Protein AF-A0A929F3J4-F1 (afdb_monomer)

Foldseek 3Di:
DPQPPQDDDDPDDQDKPCPPPPQKDQLCVVPVLAAEDQCLCACNDPLSHNLCPVDDTAIARNLLSQLVVQLQVLLCVVANQKHKYWHAFQDALQSLVVVCVSCPPHPCNVVRDDSVVNDLSQQRFKTFIFMAHNVRDTQQLLDDPPPQDPSQFQLCPVVCCVVVSDDPSNVVRLVSSCVSSVVSQWDDDRRGSGMTGNDDPVVSVVPTDGRNDMDRPVVLVVQLVLCPPPDEDPQQWWWDQAPVQQKIFIDRNSDTDHMHRHDAAPDAPDDDDPDDDPGDDDDDDPDWDDDPDDDDDDDPDDDDDDGADNSWTWYWPDDDDDDRTDDTDIHTDDPPDDDDDDDDDDDDDDPVRVVVCVVVVPDDDD

Solvent-accessible surface area (backbone atoms only — not comparable to full-atom values): 22300 Å² total; per-residue (Å²): 136,83,74,72,77,74,72,84,72,66,98,64,81,84,55,56,66,48,90,84,44,84,56,60,36,55,40,52,82,78,34,72,72,50,42,79,49,58,40,48,49,32,51,80,44,96,81,59,45,51,65,44,61,88,57,84,76,58,30,21,24,44,70,38,36,53,28,51,44,43,18,45,55,47,36,35,74,77,38,71,66,35,30,42,34,35,36,44,30,45,44,32,38,54,43,39,44,52,54,42,62,73,28,58,94,45,90,60,34,88,78,46,60,58,55,90,82,50,48,58,27,20,49,14,35,25,38,29,43,52,47,26,41,66,86,62,45,70,64,63,53,72,50,66,86,89,49,91,50,70,87,34,12,53,78,41,47,73,57,31,42,74,70,67,71,31,54,73,63,18,55,50,47,45,46,50,54,49,50,30,38,42,76,33,56,33,46,70,52,57,67,36,71,41,41,31,27,45,53,60,68,73,55,46,67,70,76,49,66,74,38,57,70,84,46,44,43,68,58,50,47,52,56,48,65,73,41,69,86,54,63,56,31,100,84,37,30,28,38,45,43,40,48,86,78,31,33,36,35,38,28,45,67,98,38,81,76,47,72,42,84,47,90,76,66,96,59,76,91,64,93,81,79,92,88,65,101,80,70,87,85,84,90,90,78,96,74,63,80,60,75,98,74,81,82,90,73,88,81,83,78,91,86,90,86,87,82,72,55,68,78,39,42,33,27,39,72,58,78,86,69,91,69,95,50,60,62,86,45,74,44,72,57,58,94,82,80,66,90,85,85,79,90,81,86,86,85,86,83,54,78,71,60,54,57,57,50,63,75,66,70,79,76,80,93,131

Structure (mmCIF, N/CA/C/O backbone):
data_AF-A0A929F3J4-F1
#
_entry.id   AF-A0A929F3J4-F1
#
loop_
_atom_site.group_PDB
_atom_site.id
_atom_site.type_symbol
_atom_site.label_atom_id
_atom_site.label_alt_id
_atom_site.label_comp_id
_atom_site.label_asym_id
_atom_site.label_entity_id
_atom_site.label_seq_id
_atom_site.pdbx_PDB_ins_code
_atom_site.Cartn_x
_atom_site.Cartn_y
_atom_site.Cartn_z
_atom_site.occupancy
_atom_site.B_iso_or_equiv
_atom_site.auth_seq_id
_atom_site.auth_comp_id
_atom_site.auth_asym_id
_atom_site.auth_atom_id
_atom_site.pdbx_PDB_model_num
ATOM 1 N N . ASN A 1 1 ? -24.638 4.493 3.667 1.00 29.11 1 ASN A N 1
ATOM 2 C CA . ASN A 1 1 ? -24.661 3.032 3.448 1.00 29.11 1 ASN A CA 1
ATOM 3 C C . ASN A 1 1 ? -23.823 2.677 2.231 1.00 29.11 1 ASN A C 1
ATOM 5 O O . ASN A 1 1 ? -24.376 2.462 1.164 1.00 29.11 1 ASN A O 1
ATOM 9 N N . CYS A 1 2 ? -22.498 2.651 2.380 1.00 29.56 2 CYS A N 1
ATOM 10 C CA . CYS A 1 2 ? -21.623 1.994 1.412 1.00 29.56 2 CYS A CA 1
ATOM 11 C C . CYS A 1 2 ? -21.415 0.577 1.937 1.00 29.56 2 CYS A C 1
ATOM 13 O O . CYS A 1 2 ? -20.543 0.356 2.771 1.00 29.56 2 CYS A O 1
ATOM 15 N N . ALA A 1 3 ? -22.290 -0.350 1.543 1.00 29.98 3 ALA A N 1
ATOM 16 C CA . ALA A 1 3 ? -21.999 -1.760 1.744 1.00 29.98 3 ALA A CA 1
ATOM 17 C C . ALA A 1 3 ? -20.689 -2.049 1.005 1.00 29.98 3 ALA A C 1
ATOM 19 O O . ALA A 1 3 ? -20.552 -1.678 -0.164 1.00 29.98 3 ALA A O 1
ATOM 20 N N . VAL A 1 4 ? -19.717 -2.643 1.697 1.00 37.59 4 VAL A N 1
ATOM 21 C CA . VAL A 1 4 ? -18.503 -3.146 1.058 1.00 37.59 4 VAL A CA 1
ATOM 22 C C . VAL A 1 4 ? -18.966 -4.235 0.102 1.00 37.59 4 VAL A C 1
ATOM 24 O O . VAL A 1 4 ? -19.355 -5.322 0.523 1.00 37.59 4 VAL A O 1
ATOM 27 N N . VAL A 1 5 ? -19.002 -3.921 -1.191 1.00 32.88 5 VAL A N 1
ATOM 28 C CA . VAL A 1 5 ? -19.130 -4.945 -2.220 1.00 32.88 5 VAL A CA 1
ATOM 29 C C . VAL A 1 5 ? -17.813 -5.697 -2.164 1.00 32.88 5 VAL A C 1
ATOM 31 O O . VAL A 1 5 ? -16.805 -5.197 -2.646 1.00 32.88 5 VAL A O 1
ATOM 34 N N . ILE A 1 6 ? -17.805 -6.849 -1.496 1.00 41.94 6 ILE A N 1
ATOM 35 C CA . ILE A 1 6 ? -16.706 -7.804 -1.597 1.00 41.94 6 ILE A CA 1
ATOM 36 C C . ILE A 1 6 ? -16.777 -8.303 -3.043 1.00 41.94 6 ILE A C 1
ATOM 38 O O . ILE A 1 6 ? -17.755 -8.982 -3.378 1.00 41.94 6 ILE A O 1
ATOM 42 N N . PRO A 1 7 ? -15.851 -7.915 -3.940 1.00 37.50 7 PRO A N 1
ATOM 43 C CA . PRO A 1 7 ? -15.897 -8.413 -5.301 1.00 37.50 7 PRO A CA 1
ATOM 44 C C . PRO A 1 7 ? -15.784 -9.938 -5.250 1.00 37.50 7 PRO A C 1
ATOM 46 O O . PRO A 1 7 ? -14.995 -10.492 -4.481 1.00 37.50 7 PRO A O 1
ATOM 49 N N . ALA A 1 8 ? -16.615 -10.620 -6.037 1.00 34.72 8 ALA A N 1
ATOM 50 C CA . ALA A 1 8 ? -16.452 -12.045 -6.262 1.00 34.72 8 ALA A CA 1
ATOM 51 C C . ALA A 1 8 ? -15.065 -12.243 -6.882 1.00 34.72 8 ALA A C 1
ATOM 53 O O . ALA A 1 8 ? -14.807 -11.782 -7.996 1.00 34.72 8 ALA A O 1
ATOM 54 N N . TRP A 1 9 ? -14.155 -12.850 -6.123 1.00 45.62 9 TRP A N 1
ATOM 55 C CA . TRP A 1 9 ? -12.824 -13.176 -6.607 1.00 45.62 9 TRP A CA 1
ATOM 56 C C . TRP A 1 9 ? -12.969 -14.146 -7.779 1.00 45.62 9 TRP A C 1
ATOM 58 O O . TRP A 1 9 ? -13.747 -15.095 -7.710 1.00 45.62 9 TRP A O 1
ATOM 68 N N . SER A 1 10 ? -12.236 -13.883 -8.861 1.00 41.12 10 SER A N 1
ATOM 69 C CA . SER A 1 10 ? -12.028 -14.843 -9.945 1.00 41.12 10 SER A CA 1
ATOM 70 C C . SER A 1 10 ? -11.658 -16.208 -9.354 1.00 41.12 10 SER A C 1
ATOM 72 O O . SER A 1 10 ? -10.755 -16.284 -8.521 1.00 41.12 10 SER A O 1
ATOM 74 N N . ASP A 1 11 ? -12.310 -17.281 -9.818 1.00 47.25 11 ASP A N 1
ATOM 75 C CA . ASP A 1 11 ? -12.094 -18.664 -9.355 1.00 47.25 11 ASP A CA 1
ATOM 76 C C . ASP A 1 11 ? -10.652 -19.172 -9.559 1.00 47.25 11 ASP A C 1
ATOM 78 O O . ASP A 1 11 ? -10.313 -20.275 -9.129 1.00 47.25 11 ASP A O 1
ATOM 82 N N . GLN A 1 12 ? -9.785 -18.392 -10.214 1.00 52.78 12 GLN A N 1
ATOM 83 C CA . GLN A 1 12 ? -8.351 -18.645 -10.315 1.00 52.78 12 GLN A CA 1
ATOM 84 C C . GLN A 1 12 ? -7.558 -17.381 -9.937 1.00 52.78 12 GLN A C 1
ATOM 86 O O . GLN A 1 12 ? -7.715 -16.351 -10.606 1.00 52.78 12 GLN A O 1
ATOM 91 N N . PRO A 1 13 ? -6.697 -17.431 -8.901 1.00 66.44 13 PRO A N 1
ATOM 92 C CA . PRO A 1 13 ? -5.829 -16.312 -8.559 1.00 66.44 13 PRO A CA 1
ATOM 93 C C . PRO A 1 13 ? -4.784 -16.103 -9.659 1.00 66.44 13 PRO A C 1
ATOM 95 O O . PRO A 1 13 ? -4.129 -17.050 -10.107 1.00 66.44 13 PRO A O 1
ATOM 98 N N . VAL A 1 14 ? -4.612 -14.853 -10.094 1.00 77.88 14 VAL A N 1
ATOM 99 C CA . VAL A 1 14 ? -3.523 -14.480 -11.004 1.00 77.88 14 VAL A CA 1
ATOM 100 C C . VAL A 1 14 ? -2.201 -14.744 -10.286 1.00 77.88 14 VAL A C 1
ATOM 102 O O . VAL A 1 14 ? -1.966 -14.243 -9.191 1.00 77.88 14 VAL A O 1
ATOM 105 N N . GLN A 1 15 ? -1.329 -15.549 -10.888 1.00 83.12 15 GLN A N 1
ATOM 106 C CA . GLN A 1 15 ? 0.009 -15.782 -10.350 1.00 83.12 15 GLN A CA 1
ATOM 107 C C . GLN A 1 15 ? 0.962 -14.699 -10.852 1.00 83.12 15 GLN A C 1
ATOM 109 O O . GLN A 1 15 ? 0.996 -14.415 -12.051 1.00 83.12 15 GLN A O 1
ATOM 114 N N . TYR A 1 16 ? 1.763 -14.128 -9.953 1.00 86.31 16 TYR A N 1
ATOM 115 C CA . TYR A 1 16 ? 2.752 -13.092 -10.265 1.00 86.31 16 TYR A CA 1
ATOM 116 C C . TYR A 1 16 ? 4.172 -13.630 -10.127 1.00 86.31 16 TYR A C 1
ATOM 118 O O . TYR A 1 16 ? 4.421 -14.629 -9.453 1.00 86.31 16 TYR A O 1
ATOM 126 N N . ASN A 1 17 ? 5.121 -12.936 -10.747 1.00 80.94 17 ASN A N 1
ATOM 127 C CA . ASN A 1 17 ? 6.544 -13.257 -10.750 1.00 80.94 17 ASN A CA 1
ATOM 128 C C . ASN A 1 17 ? 7.249 -13.025 -9.400 1.00 80.94 17 ASN A C 1
ATOM 130 O O . ASN A 1 17 ? 8.314 -12.422 -9.356 1.00 80.94 17 ASN A O 1
ATOM 134 N N . ILE A 1 18 ? 6.705 -13.515 -8.292 1.00 81.00 18 ILE A N 1
ATOM 135 C CA . ILE A 1 18 ? 7.261 -13.281 -6.952 1.00 81.00 18 ILE A CA 1
ATOM 136 C C . ILE A 1 18 ? 8.330 -14.298 -6.531 1.00 81.00 18 ILE A C 1
ATOM 138 O O . ILE A 1 18 ? 8.992 -14.075 -5.530 1.00 81.00 18 ILE A O 1
ATOM 142 N N . GLU A 1 19 ? 8.554 -15.383 -7.282 1.00 74.19 19 GLU A N 1
ATOM 143 C CA . GLU A 1 19 ? 9.474 -16.472 -6.886 1.00 74.19 19 GLU A CA 1
ATOM 144 C C . GLU A 1 19 ? 10.918 -16.009 -6.632 1.00 74.19 19 GLU A C 1
ATOM 146 O O . GLU A 1 19 ? 11.639 -16.591 -5.827 1.00 74.19 19 GLU A O 1
ATOM 151 N N . HIS A 1 20 ? 11.344 -14.945 -7.314 1.00 71.31 20 HIS A N 1
ATOM 152 C CA . HIS A 1 20 ? 12.671 -14.350 -7.156 1.00 71.31 20 HIS A CA 1
ATOM 153 C C . HIS A 1 20 ? 12.727 -13.270 -6.062 1.00 71.31 20 HIS A C 1
ATOM 155 O O . HIS A 1 20 ? 13.799 -12.730 -5.779 1.00 71.31 20 HIS A O 1
ATOM 161 N N . LEU A 1 21 ? 11.578 -12.912 -5.488 1.00 79.88 21 LEU A N 1
ATOM 162 C CA . LEU A 1 21 ? 11.449 -11.959 -4.399 1.00 79.88 21 LEU A CA 1
ATOM 163 C C . LEU A 1 21 ? 11.415 -12.749 -3.094 1.00 79.88 21 LEU A C 1
ATOM 165 O O . LEU A 1 21 ? 10.360 -13.203 -2.654 1.00 79.88 21 LEU A O 1
ATOM 169 N N . GLU A 1 22 ? 12.589 -12.906 -2.484 1.00 76.94 22 GLU A N 1
ATOM 170 C CA . GLU A 1 22 ? 12.723 -13.585 -1.195 1.00 76.94 22 GLU A CA 1
ATOM 171 C C . GLU A 1 22 ? 11.716 -13.025 -0.180 1.00 76.94 22 GLU A C 1
ATOM 173 O O . GLU A 1 22 ? 11.527 -11.809 -0.048 1.00 76.94 22 GLU A O 1
ATOM 178 N N . ASP A 1 23 ? 11.044 -13.938 0.514 1.00 89.25 23 ASP A N 1
ATOM 179 C CA . ASP A 1 23 ? 10.101 -13.646 1.585 1.00 89.25 23 ASP A CA 1
ATOM 180 C C . ASP A 1 23 ? 8.904 -12.768 1.197 1.00 89.25 23 ASP A C 1
ATOM 182 O O . ASP A 1 23 ? 8.383 -12.088 2.068 1.00 89.25 23 ASP A O 1
ATOM 186 N N . ILE A 1 24 ? 8.426 -12.752 -0.052 1.00 95.00 24 ILE A N 1
ATOM 187 C CA . ILE A 1 24 ? 7.106 -12.175 -0.381 1.00 95.00 24 ILE A CA 1
ATOM 188 C C . ILE A 1 24 ? 6.027 -13.257 -0.356 1.00 95.00 24 ILE A C 1
ATOM 190 O O . ILE A 1 24 ? 6.191 -14.323 -0.945 1.00 95.00 24 ILE A O 1
ATOM 194 N N . VAL A 1 25 ? 4.906 -12.976 0.309 1.00 94.81 25 VAL A N 1
ATOM 195 C CA . VAL A 1 25 ? 3.763 -13.891 0.421 1.00 94.81 25 VAL A CA 1
ATOM 196 C C . VAL A 1 25 ? 2.443 -13.163 0.191 1.00 94.81 25 VAL A C 1
ATOM 198 O O . VAL A 1 25 ? 2.303 -11.988 0.535 1.00 94.81 25 VAL A O 1
ATOM 201 N N . ASP A 1 26 ? 1.477 -13.870 -0.392 1.00 94.50 26 ASP A N 1
ATOM 202 C CA . ASP A 1 26 ? 0.074 -13.451 -0.423 1.00 94.50 26 ASP A CA 1
ATOM 203 C C . ASP A 1 26 ? -0.493 -13.554 0.997 1.00 94.50 26 ASP A C 1
ATOM 205 O O . ASP A 1 26 ? -0.434 -14.614 1.628 1.00 94.50 26 ASP A O 1
ATOM 209 N N . ILE A 1 27 ? -1.028 -12.449 1.515 1.00 96.00 27 ILE A N 1
ATOM 210 C CA . ILE A 1 27 ? -1.508 -12.396 2.899 1.00 96.00 27 ILE A CA 1
ATOM 211 C C . ILE A 1 27 ? -2.707 -13.320 3.143 1.00 96.00 27 ILE A C 1
ATOM 213 O O . ILE A 1 27 ? -2.865 -13.828 4.254 1.00 96.00 27 ILE A O 1
ATOM 217 N N . THR A 1 28 ? -3.510 -13.598 2.113 1.00 92.31 28 THR A N 1
ATOM 218 C CA . THR A 1 28 ? -4.698 -14.458 2.217 1.00 92.31 28 THR A CA 1
ATOM 219 C C . THR A 1 28 ? -4.328 -15.933 2.383 1.00 92.31 28 THR A C 1
ATOM 221 O O . THR A 1 28 ? -5.078 -16.691 2.995 1.00 92.31 28 THR A O 1
ATOM 224 N N . GLN A 1 29 ? -3.131 -16.328 1.930 1.00 92.00 29 GLN A N 1
ATOM 225 C CA . GLN A 1 29 ? -2.573 -17.667 2.152 1.00 92.00 29 GLN A CA 1
ATOM 226 C C . GLN A 1 29 ? -2.086 -17.863 3.594 1.00 92.00 29 GLN A C 1
ATOM 228 O O . GLN A 1 29 ? -1.979 -18.994 4.063 1.00 92.00 29 GLN A O 1
ATOM 233 N N . ILE A 1 30 ? -1.786 -16.771 4.306 1.00 94.69 30 ILE A N 1
ATOM 234 C CA . ILE A 1 30 ? -1.391 -16.808 5.720 1.00 94.69 30 ILE A CA 1
ATOM 235 C C . ILE A 1 30 ? -2.626 -16.766 6.621 1.00 94.69 30 ILE A C 1
ATOM 237 O O . ILE A 1 30 ? -2.703 -17.512 7.597 1.00 94.69 30 ILE A O 1
ATOM 241 N N . ASN A 1 31 ? -3.585 -15.890 6.316 1.00 94.31 31 ASN A N 1
ATOM 242 C CA . ASN A 1 31 ? -4.844 -15.800 7.043 1.00 94.31 31 ASN A CA 1
ATOM 243 C C . ASN A 1 31 ? -5.964 -15.306 6.116 1.00 94.31 31 ASN A C 1
ATOM 245 O O . ASN A 1 31 ? -6.034 -14.127 5.773 1.00 94.31 31 ASN A O 1
ATOM 249 N N . ASN A 1 32 ? -6.871 -16.214 5.761 1.00 94.25 32 ASN A N 1
ATOM 250 C CA . ASN A 1 32 ? -7.995 -15.950 4.862 1.00 94.25 32 ASN A CA 1
ATOM 251 C C . ASN A 1 32 ? -9.179 -15.218 5.524 1.00 94.25 32 ASN A C 1
ATOM 253 O O . ASN A 1 32 ? -10.172 -14.947 4.853 1.00 94.25 32 ASN A O 1
ATOM 257 N N . LEU A 1 33 ? -9.097 -14.895 6.821 1.00 94.88 33 LEU A N 1
ATOM 258 C CA . LEU A 1 33 ? -10.062 -14.021 7.495 1.00 94.88 33 LEU A CA 1
ATOM 259 C C . LEU A 1 33 ? -9.768 -12.541 7.232 1.00 94.88 33 LEU A C 1
ATOM 261 O O . LEU A 1 33 ? -10.657 -11.706 7.385 1.00 94.88 33 LEU A O 1
ATOM 265 N N . ILE A 1 34 ? -8.535 -12.203 6.851 1.00 97.31 34 ILE A N 1
ATOM 266 C CA . ILE A 1 34 ? -8.165 -10.830 6.514 1.00 97.31 34 ILE A CA 1
ATOM 267 C C . ILE A 1 34 ? -8.777 -10.488 5.158 1.00 97.31 34 ILE A C 1
ATOM 269 O O . ILE A 1 34 ? -8.523 -11.156 4.156 1.00 97.31 34 ILE A O 1
ATOM 273 N N . LEU A 1 35 ? -9.576 -9.428 5.131 1.00 97.31 35 LEU A N 1
ATOM 274 C CA . LEU A 1 35 ? -10.211 -8.936 3.919 1.00 97.31 35 LEU A CA 1
ATOM 275 C C . LEU A 1 35 ? -9.221 -8.086 3.119 1.00 97.31 35 LEU A C 1
ATOM 277 O O . LEU A 1 35 ? -8.387 -7.374 3.680 1.00 97.31 35 LEU A O 1
ATOM 281 N N . VAL A 1 36 ? -9.346 -8.124 1.795 1.00 95.25 36 VAL A N 1
ATOM 282 C CA . VAL A 1 36 ? -8.511 -7.347 0.875 1.00 95.25 36 VAL A CA 1
ATOM 283 C C . VAL A 1 36 ? -9.407 -6.541 -0.050 1.00 95.25 36 VAL A C 1
ATOM 285 O O . VAL A 1 36 ? -10.308 -7.086 -0.683 1.00 95.25 36 VAL A O 1
ATOM 288 N N . ASN A 1 37 ? -9.141 -5.243 -0.124 1.00 93.75 37 ASN A N 1
ATOM 289 C CA . ASN A 1 37 ? -9.763 -4.315 -1.054 1.00 93.75 37 ASN A CA 1
ATOM 290 C C . ASN A 1 37 ? -8.692 -3.340 -1.552 1.00 93.75 37 ASN A C 1
ATOM 292 O O . ASN A 1 37 ? -8.592 -2.229 -1.038 1.00 93.75 37 ASN A O 1
ATOM 296 N N . LEU A 1 38 ? -7.867 -3.775 -2.509 1.00 94.31 38 LEU A N 1
ATOM 297 C CA . LEU A 1 38 ? -6.763 -2.971 -3.038 1.00 94.31 38 LEU A CA 1
ATOM 298 C C . LE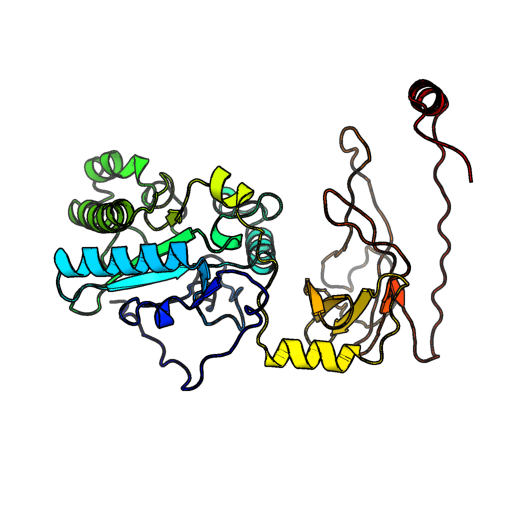U A 1 38 ? -7.295 -1.673 -3.665 1.00 94.31 38 LEU A C 1
ATOM 300 O O . LEU A 1 38 ? -7.758 -1.675 -4.806 1.00 94.31 38 LEU A O 1
ATOM 304 N N . ALA A 1 39 ? -7.229 -0.557 -2.936 1.00 93.31 39 ALA A N 1
ATOM 305 C CA . ALA A 1 39 ? -7.921 0.685 -3.300 1.00 93.31 39 ALA A CA 1
ATOM 306 C C . ALA A 1 39 ? -7.466 1.236 -4.662 1.00 93.31 39 ALA A C 1
ATOM 308 O O . ALA A 1 39 ? -8.253 1.789 -5.434 1.00 93.31 39 ALA A O 1
ATOM 309 N N . TYR A 1 40 ? -6.195 1.006 -4.982 1.00 92.81 40 TYR A N 1
ATOM 310 C CA . TYR A 1 40 ? -5.528 1.476 -6.191 1.00 92.81 40 TYR A CA 1
ATOM 311 C C . TYR A 1 40 ? -5.717 0.571 -7.420 1.00 92.81 40 TYR A C 1
ATOM 313 O O . TYR A 1 40 ? -5.150 0.876 -8.467 1.00 92.81 40 TYR A O 1
ATOM 321 N N . SER A 1 41 ? -6.519 -0.498 -7.295 1.00 90.44 41 SER A N 1
ATOM 322 C CA . SER A 1 41 ? -6.961 -1.390 -8.391 1.00 90.44 41 SER A CA 1
ATOM 323 C C . SER A 1 41 ? -8.305 -0.990 -9.018 1.00 90.44 41 SER A C 1
ATOM 325 O O . SER A 1 41 ? -8.914 -1.734 -9.783 1.00 90.44 41 SER A O 1
ATOM 327 N N . THR A 1 42 ? -8.824 0.184 -8.653 1.00 87.56 42 THR A N 1
ATOM 328 C CA . THR A 1 42 ? -10.084 0.731 -9.171 1.00 87.56 42 THR A CA 1
ATOM 329 C C . THR A 1 42 ? -9.925 2.223 -9.419 1.00 87.56 42 THR A C 1
ATOM 331 O O . THR A 1 42 ? -9.013 2.832 -8.880 1.00 87.56 42 THR A O 1
ATOM 334 N N . THR A 1 43 ? -10.845 2.859 -10.142 1.00 88.75 43 THR A N 1
ATOM 335 C CA . THR A 1 43 ? -10.859 4.327 -10.291 1.00 88.75 43 THR A CA 1
ATOM 336 C C . THR A 1 43 ? -11.447 5.059 -9.077 1.00 88.75 43 THR A C 1
ATOM 338 O O . THR A 1 43 ? -11.506 6.287 -9.063 1.00 88.75 43 THR A O 1
ATOM 341 N N . ASN A 1 44 ? -11.926 4.334 -8.059 1.00 87.94 44 ASN A N 1
ATOM 342 C CA . ASN A 1 44 ? -12.506 4.909 -6.845 1.00 87.94 44 ASN A CA 1
ATOM 343 C C . ASN A 1 44 ? -11.433 5.114 -5.764 1.00 87.94 44 ASN A C 1
ATOM 345 O O . ASN A 1 44 ? -11.490 4.529 -4.684 1.00 87.94 44 ASN A O 1
ATOM 349 N N . ASN A 1 45 ? -10.447 5.946 -6.083 1.00 91.06 45 ASN A N 1
ATOM 350 C CA . ASN A 1 45 ? -9.388 6.385 -5.181 1.00 91.06 45 ASN A CA 1
ATOM 351 C C . ASN A 1 45 ? -9.063 7.865 -5.461 1.00 91.06 45 ASN A C 1
ATOM 353 O O . ASN A 1 45 ? -9.623 8.463 -6.384 1.00 91.06 45 ASN A O 1
ATOM 357 N N . PHE A 1 46 ? -8.170 8.470 -4.678 1.00 91.31 46 PHE A N 1
ATOM 358 C CA . PHE A 1 46 ? -7.858 9.900 -4.795 1.00 91.31 46 PHE A CA 1
ATOM 359 C C . PHE A 1 46 ? -7.179 10.307 -6.117 1.00 91.31 46 PHE A C 1
ATOM 361 O O . PHE A 1 46 ? -7.178 11.487 -6.458 1.00 91.31 46 PHE A O 1
ATOM 368 N N . LEU A 1 47 ? -6.592 9.354 -6.847 1.00 87.69 47 LEU A N 1
ATOM 369 C CA . LEU A 1 47 ? -5.965 9.558 -8.156 1.00 87.69 47 LEU A CA 1
ATOM 370 C C . LEU A 1 47 ? -6.999 9.530 -9.288 1.00 87.69 47 LEU A C 1
ATOM 372 O O . LEU A 1 47 ? -6.694 9.957 -10.396 1.00 87.69 47 LEU A O 1
ATOM 376 N N . HIS A 1 48 ? -8.205 9.010 -9.023 1.00 88.88 48 HIS A N 1
ATOM 377 C CA . HIS A 1 48 ? -9.243 8.736 -10.022 1.00 88.88 48 HIS A CA 1
ATOM 378 C C . HIS A 1 48 ? -8.791 7.809 -11.167 1.00 88.88 48 HIS A C 1
ATOM 380 O O . HIS A 1 48 ? -9.394 7.793 -12.240 1.00 88.88 48 HIS A O 1
ATOM 386 N N . GLU A 1 49 ? -7.757 7.001 -10.924 1.00 87.12 49 GLU A N 1
ATOM 387 C CA . GLU A 1 49 ? -7.120 6.122 -11.905 1.00 87.12 49 GLU A CA 1
ATOM 388 C C . GLU A 1 49 ? -6.796 4.759 -11.276 1.00 87.12 49 GLU A C 1
ATOM 390 O O . GLU A 1 49 ? -6.406 4.683 -10.109 1.00 87.12 49 GLU A O 1
ATOM 395 N N . ASP A 1 50 ? -6.956 3.681 -12.049 1.00 89.38 50 ASP A N 1
ATOM 396 C CA . ASP A 1 50 ? -6.475 2.345 -11.685 1.00 89.38 50 ASP A CA 1
ATOM 397 C C . ASP A 1 50 ? -4.979 2.237 -12.016 1.00 89.38 50 ASP A C 1
ATOM 399 O O . ASP A 1 50 ? -4.579 2.008 -13.160 1.00 89.38 50 ASP A O 1
ATOM 403 N N . VAL A 1 51 ? -4.139 2.442 -11.002 1.00 84.94 51 VAL A N 1
ATOM 404 C CA . VAL A 1 51 ? -2.676 2.448 -11.159 1.00 84.94 51 VAL A CA 1
ATOM 405 C C . VAL A 1 51 ? -2.045 1.070 -10.941 1.00 84.94 51 VAL A C 1
ATOM 407 O O . VAL A 1 51 ? -0.897 0.857 -11.355 1.00 84.94 51 VAL A O 1
ATOM 410 N N . TYR A 1 52 ? -2.785 0.136 -10.334 1.00 88.62 52 TYR A N 1
ATOM 411 C CA . TYR A 1 52 ? -2.377 -1.259 -10.134 1.00 88.62 52 TYR A CA 1
ATOM 412 C C . TYR A 1 52 ? -2.611 -2.114 -11.382 1.00 88.62 52 TYR A C 1
ATOM 414 O O . TYR A 1 52 ? -1.818 -3.021 -11.653 1.00 88.62 52 TYR A O 1
ATOM 422 N N . GLY A 1 53 ? -3.655 -1.818 -12.158 1.00 85.88 53 GLY A N 1
ATOM 423 C CA . GLY A 1 53 ? -4.032 -2.561 -13.353 1.00 85.88 53 GLY A CA 1
ATOM 424 C C . GLY A 1 53 ? -4.274 -4.035 -13.038 1.00 85.88 53 GLY A C 1
ATOM 425 O O . GLY A 1 53 ? -5.206 -4.401 -12.331 1.00 85.88 53 GLY A O 1
ATOM 426 N N . ASP A 1 54 ? -3.398 -4.907 -13.539 1.00 82.31 54 ASP A N 1
ATOM 427 C CA . ASP A 1 54 ? -3.552 -6.350 -13.349 1.00 82.31 54 ASP A CA 1
ATOM 428 C C . ASP A 1 54 ? -3.207 -6.832 -11.937 1.00 82.31 54 ASP A C 1
ATOM 430 O O . ASP A 1 54 ? -3.377 -8.020 -11.689 1.00 82.31 54 ASP A O 1
ATOM 434 N N . LEU A 1 55 ? -2.679 -6.000 -11.028 1.00 86.81 55 LEU A N 1
ATOM 435 C CA . LEU A 1 55 ? -2.332 -6.410 -9.661 1.00 86.81 55 LEU A CA 1
ATOM 436 C C . LEU A 1 55 ? -3.587 -6.530 -8.776 1.00 86.81 55 LEU A C 1
ATOM 438 O O . LEU A 1 55 ? -4.157 -5.532 -8.346 1.00 86.81 55 LEU A O 1
ATOM 442 N N . GLN A 1 56 ? -3.977 -7.768 -8.469 1.00 84.88 56 GLN A N 1
ATOM 443 C CA . GLN A 1 56 ? -5.191 -8.114 -7.717 1.00 84.88 56 GLN A CA 1
ATOM 444 C C . GLN A 1 56 ? -4.890 -8.771 -6.364 1.00 84.88 56 GLN A C 1
ATOM 446 O O . GLN A 1 56 ? -5.782 -8.926 -5.534 1.00 84.88 56 GLN A O 1
ATOM 451 N N . THR A 1 57 ? -3.637 -9.156 -6.119 1.00 91.19 57 THR A N 1
ATOM 452 C CA . THR A 1 57 ? -3.229 -9.862 -4.901 1.00 91.19 57 THR A CA 1
ATOM 453 C C . THR A 1 57 ? -2.480 -8.932 -3.956 1.00 91.19 57 THR A C 1
ATOM 455 O O . THR A 1 57 ? -1.541 -8.243 -4.356 1.00 91.19 57 THR A O 1
ATOM 458 N N . CYS A 1 58 ? -2.872 -8.937 -2.680 1.00 95.12 58 CYS A N 1
ATOM 459 C CA . CYS A 1 58 ? -2.165 -8.196 -1.644 1.00 95.12 58 CYS A CA 1
ATOM 460 C C . CYS A 1 58 ? -0.963 -8.999 -1.144 1.00 95.12 58 CYS A C 1
ATOM 462 O O . CYS A 1 58 ? -1.101 -10.018 -0.465 1.00 95.12 58 CYS A O 1
ATOM 464 N N . TYR A 1 59 ? 0.227 -8.498 -1.450 1.00 97.00 59 TYR A N 1
ATOM 465 C CA . TYR A 1 59 ? 1.488 -9.096 -1.037 1.00 97.00 59 TYR A CA 1
ATOM 466 C C . TYR A 1 59 ? 2.106 -8.342 0.137 1.00 97.00 59 TYR A C 1
ATOM 468 O O . TYR A 1 59 ? 1.977 -7.126 0.238 1.00 97.00 59 TYR A O 1
ATOM 476 N N . LEU A 1 60 ? 2.825 -9.052 1.003 1.00 98.00 60 LEU A N 1
ATOM 477 C CA . LEU A 1 60 ? 3.692 -8.475 2.033 1.00 98.00 60 LEU A CA 1
ATOM 478 C C . LEU A 1 60 ? 4.963 -9.312 2.171 1.00 98.00 60 LEU A C 1
ATOM 480 O O . LEU A 1 60 ? 5.019 -10.462 1.735 1.00 98.00 60 LEU A O 1
ATOM 484 N N . ARG A 1 61 ? 5.978 -8.758 2.842 1.00 97.06 61 ARG A N 1
ATOM 485 C CA . ARG A 1 61 ? 7.073 -9.567 3.382 1.00 97.06 61 ARG A CA 1
ATOM 486 C C . ARG A 1 61 ? 6.505 -10.587 4.364 1.00 97.06 61 ARG A C 1
ATOM 488 O O . ARG A 1 61 ? 5.612 -10.254 5.139 1.00 97.06 61 ARG A O 1
ATOM 495 N N . LYS A 1 62 ? 7.049 -11.800 4.393 1.00 96.88 62 LYS A N 1
ATOM 496 C CA . LYS A 1 62 ? 6.551 -12.917 5.200 1.00 96.88 62 LYS A CA 1
ATOM 497 C C . LYS A 1 62 ? 6.421 -12.545 6.672 1.00 96.88 62 LYS A C 1
ATOM 499 O O . LYS A 1 62 ? 5.357 -12.721 7.250 1.00 96.88 62 LYS A O 1
ATOM 504 N N . GLU A 1 63 ? 7.449 -11.932 7.254 1.00 97.44 63 GLU A N 1
ATOM 505 C CA . GLU A 1 63 ? 7.390 -11.470 8.646 1.00 97.44 63 GLU A CA 1
ATOM 506 C C . GLU A 1 63 ? 6.320 -10.383 8.873 1.00 97.44 63 GLU A C 1
ATOM 508 O O . GLU A 1 63 ? 5.693 -10.342 9.933 1.00 97.44 63 GLU A O 1
ATOM 513 N N . ALA A 1 64 ? 6.081 -9.506 7.890 1.00 98.31 64 ALA A N 1
ATOM 514 C CA . ALA A 1 64 ? 5.014 -8.507 7.957 1.00 98.31 64 ALA A CA 1
ATOM 515 C C . ALA A 1 64 ? 3.624 -9.163 7.845 1.00 98.31 64 ALA A C 1
ATOM 517 O O . ALA A 1 64 ? 2.719 -8.810 8.598 1.00 98.31 64 ALA A O 1
ATOM 518 N N . ALA A 1 65 ? 3.465 -10.172 6.985 1.00 98.44 65 ALA A N 1
ATOM 519 C CA . ALA A 1 65 ? 2.242 -10.965 6.884 1.00 98.44 65 ALA A CA 1
ATOM 520 C C . ALA A 1 65 ? 1.966 -11.766 8.171 1.00 98.44 65 ALA A C 1
ATOM 522 O O . ALA A 1 65 ? 0.832 -11.826 8.641 1.00 98.44 65 ALA A O 1
ATOM 523 N N . GLU A 1 66 ? 3.000 -12.324 8.803 1.00 98.50 66 GLU A N 1
ATOM 524 C CA . GLU A 1 66 ? 2.889 -12.996 10.102 1.00 98.50 66 GLU A CA 1
ATOM 525 C C . GLU A 1 66 ? 2.508 -12.020 11.224 1.00 98.50 66 GLU A C 1
ATOM 527 O O . GLU A 1 66 ? 1.696 -12.364 12.086 1.00 98.50 66 GLU A O 1
ATOM 532 N N . LYS A 1 67 ? 3.044 -10.788 11.212 1.00 98.75 67 LYS A N 1
ATOM 533 C CA . LYS A 1 67 ? 2.568 -9.703 12.087 1.00 98.75 67 LYS A CA 1
ATOM 534 C C . LYS A 1 67 ? 1.087 -9.418 11.836 1.00 98.75 67 LYS A C 1
ATOM 536 O O . LYS A 1 67 ? 0.322 -9.336 12.791 1.00 98.75 67 LYS A O 1
ATOM 541 N N . LEU A 1 68 ? 0.657 -9.325 10.578 1.00 98.81 68 LEU A N 1
ATOM 542 C CA . LEU A 1 68 ? -0.738 -9.035 10.236 1.00 98.81 68 LEU A CA 1
ATOM 543 C C . LEU A 1 68 ? -1.690 -10.162 10.674 1.00 98.81 68 LEU A C 1
ATOM 545 O O . LEU A 1 68 ? -2.757 -9.900 11.224 1.00 98.81 68 LEU A O 1
ATOM 549 N N . ASN A 1 69 ? -1.269 -11.421 10.546 1.00 98.69 69 ASN A N 1
ATOM 550 C CA . ASN A 1 69 ? -1.990 -12.569 11.093 1.00 98.69 69 ASN A CA 1
ATOM 551 C C . ASN A 1 69 ? -2.151 -12.485 12.623 1.00 98.69 69 ASN A C 1
ATOM 553 O O . ASN A 1 69 ? -3.232 -12.740 13.165 1.00 98.69 69 ASN A O 1
ATOM 557 N N . ARG A 1 70 ? -1.092 -12.081 13.341 1.00 98.88 70 ARG A N 1
ATOM 558 C CA . ARG A 1 70 ? -1.184 -11.828 14.787 1.00 98.88 70 ARG A CA 1
ATOM 559 C C . ARG A 1 70 ? -2.155 -10.694 15.099 1.00 98.88 70 ARG A C 1
ATOM 561 O O . ARG A 1 70 ? -2.932 -10.841 16.037 1.00 98.88 70 ARG A O 1
ATOM 568 N N . ALA A 1 71 ? -2.156 -9.619 14.311 1.00 98.88 71 ALA A N 1
ATOM 569 C CA . ALA A 1 71 ? -3.108 -8.519 14.457 1.00 98.88 71 ALA A CA 1
ATOM 570 C C . ALA A 1 71 ? -4.557 -9.010 14.306 1.00 98.88 71 ALA A C 1
ATOM 572 O O . ALA A 1 71 ? -5.375 -8.749 15.185 1.00 98.88 71 ALA A O 1
ATOM 57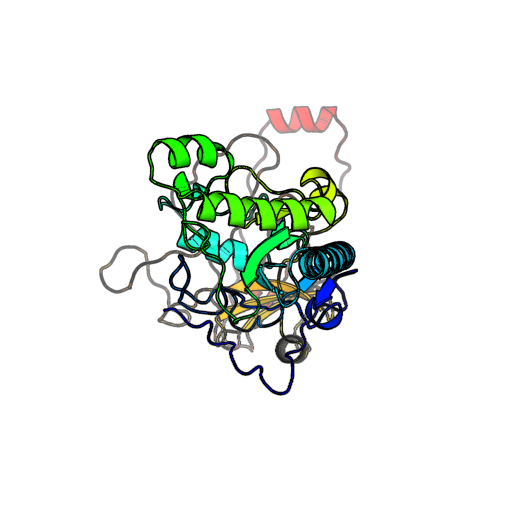3 N N . GLN A 1 72 ? -4.861 -9.815 13.281 1.00 98.75 72 GLN A N 1
ATOM 574 C CA . GLN A 1 72 ? -6.188 -10.426 13.127 1.00 98.75 72 GLN A CA 1
ATOM 575 C C . GLN A 1 72 ? -6.551 -11.304 14.338 1.00 98.75 72 GLN A C 1
ATOM 577 O O . GLN A 1 72 ? -7.633 -11.166 14.899 1.00 98.75 72 GLN A O 1
ATOM 582 N N . THR A 1 73 ? -5.616 -12.124 14.827 1.00 98.50 73 THR A N 1
ATOM 583 C CA . THR A 1 73 ? -5.828 -12.958 16.027 1.00 98.50 73 THR A CA 1
ATOM 584 C C . THR A 1 73 ? -6.097 -12.119 17.287 1.00 98.50 73 THR A C 1
ATOM 586 O O . THR A 1 73 ? -6.902 -12.497 18.139 1.00 98.50 73 THR A O 1
ATOM 589 N N . ILE A 1 74 ? -5.402 -10.989 17.452 1.00 98.81 74 ILE A N 1
ATOM 590 C CA . ILE A 1 74 ? -5.606 -10.060 18.572 1.00 98.81 74 ILE A CA 1
ATOM 591 C C . ILE A 1 74 ? -6.973 -9.376 18.455 1.00 98.81 74 ILE A C 1
ATOM 593 O O . ILE A 1 74 ? -7.678 -9.259 19.460 1.00 98.81 74 ILE A O 1
ATOM 597 N N . LEU A 1 75 ? -7.360 -8.956 17.248 1.00 98.69 75 LEU A N 1
ATOM 598 C CA . LEU A 1 75 ? -8.669 -8.367 16.979 1.00 98.69 75 LEU A CA 1
ATOM 599 C C . LEU A 1 75 ? -9.791 -9.339 17.343 1.00 98.69 75 LEU A C 1
ATOM 601 O O . LEU A 1 75 ? -10.661 -8.962 18.123 1.00 98.69 75 LEU A O 1
ATOM 605 N N . ASP A 1 76 ? -9.705 -10.590 16.885 1.00 96.88 76 ASP A N 1
ATOM 606 C CA . ASP A 1 76 ? -10.685 -11.640 17.186 1.00 96.88 76 ASP A CA 1
ATOM 607 C C . ASP A 1 76 ? -10.871 -11.852 18.696 1.00 96.88 76 ASP A C 1
ATOM 609 O O . ASP A 1 76 ? -11.992 -12.002 19.176 1.00 96.88 76 ASP A O 1
ATOM 613 N N . LYS A 1 77 ? -9.788 -11.785 19.483 1.00 97.94 77 LYS A N 1
ATOM 614 C CA . LYS A 1 77 ? -9.863 -11.882 20.954 1.00 97.94 77 LYS A CA 1
ATOM 615 C C . LYS A 1 77 ? -10.527 -10.671 21.611 1.00 97.94 77 LYS A C 1
ATOM 617 O O . LYS A 1 77 ? -11.119 -10.808 22.678 1.00 97.94 77 LYS A O 1
ATOM 622 N N . LYS A 1 78 ? -10.379 -9.473 21.034 1.00 97.88 78 LYS A N 1
ATOM 623 C CA . LYS A 1 78 ? -10.945 -8.223 21.578 1.00 97.88 78 LYS A CA 1
ATOM 624 C C . LYS A 1 78 ? -12.388 -7.986 21.127 1.00 97.88 78 LYS A C 1
ATOM 626 O O . LYS A 1 78 ? -13.131 -7.291 21.831 1.00 97.88 78 LYS A O 1
ATOM 631 N N . ARG A 1 79 ? -12.743 -8.470 19.936 1.00 97.31 79 ARG A N 1
ATOM 632 C CA . ARG A 1 79 ? -14.027 -8.308 19.249 1.00 97.31 79 ARG A CA 1
ATOM 633 C C . ARG A 1 79 ? -14.243 -9.509 18.325 1.00 97.31 79 ARG A C 1
ATOM 635 O O . ARG A 1 79 ? -13.749 -9.529 17.201 1.00 97.31 79 ARG A O 1
ATOM 642 N N . GLU A 1 80 ? -14.975 -10.504 18.810 1.00 96.25 80 GLU A N 1
ATOM 643 C CA . GLU A 1 80 ? -15.319 -11.680 18.009 1.00 96.25 80 GLU A CA 1
ATOM 644 C C . GLU A 1 80 ? -16.072 -11.264 16.734 1.00 96.25 80 GLU A C 1
ATOM 646 O O . GLU A 1 80 ? -16.908 -10.363 16.766 1.00 96.25 80 GLU A O 1
ATOM 651 N N . GLY A 1 81 ? -15.736 -11.886 15.602 1.00 95.12 81 GLY A N 1
ATOM 652 C CA . GLY A 1 81 ? -16.358 -11.610 14.302 1.00 95.12 81 GLY A CA 1
ATOM 653 C C . GLY A 1 81 ? -15.788 -10.406 13.543 1.00 95.12 81 GLY A C 1
ATOM 654 O O . GLY A 1 81 ? -16.039 -10.286 12.347 1.00 95.12 81 GLY A O 1
ATOM 655 N N . PHE A 1 82 ? -14.966 -9.560 14.173 1.00 98.38 82 PHE A N 1
ATOM 656 C CA . PHE A 1 82 ? -14.360 -8.403 13.508 1.00 98.38 82 PHE A CA 1
ATOM 657 C C . PHE A 1 82 ? -13.191 -8.834 12.613 1.00 98.38 82 PHE A C 1
ATOM 659 O O . PHE A 1 82 ? -12.442 -9.763 12.932 1.00 98.38 82 PHE A O 1
ATOM 666 N N . ARG A 1 83 ? -13.001 -8.152 11.484 1.00 98.44 83 ARG A N 1
ATOM 667 C CA . ARG A 1 83 ? -11.974 -8.477 10.483 1.00 98.44 83 ARG A CA 1
ATOM 668 C C . ARG A 1 83 ? -11.145 -7.255 10.123 1.00 98.44 83 ARG A C 1
ATOM 670 O O . ARG A 1 83 ? -11.673 -6.151 10.029 1.00 98.44 83 ARG A O 1
ATOM 677 N N . LEU A 1 84 ? -9.849 -7.444 9.903 1.00 98.75 84 LEU A N 1
ATOM 678 C CA . LEU A 1 84 ? -9.015 -6.442 9.246 1.00 98.75 84 LEU A CA 1
ATOM 679 C C . LEU A 1 84 ? -9.378 -6.385 7.758 1.00 98.75 84 LEU A C 1
ATOM 681 O O . LEU A 1 84 ? -9.656 -7.418 7.150 1.00 98.75 84 LEU A O 1
ATOM 685 N N . ILE A 1 85 ? -9.352 -5.186 7.178 1.00 98.56 85 ILE A N 1
ATOM 686 C CA . ILE A 1 85 ? -9.492 -4.971 5.735 1.00 98.56 85 ILE A CA 1
ATOM 687 C C . ILE A 1 85 ? -8.325 -4.139 5.217 1.00 98.56 85 ILE A C 1
ATOM 689 O O . ILE A 1 85 ? -8.146 -2.999 5.639 1.00 98.56 85 ILE A O 1
ATOM 693 N N . VAL A 1 86 ? -7.530 -4.721 4.323 1.00 98.62 86 VAL A N 1
ATOM 694 C CA . VAL A 1 86 ? -6.321 -4.109 3.763 1.00 98.62 86 VAL A CA 1
ATOM 695 C C . VAL A 1 86 ? -6.643 -3.367 2.470 1.00 98.62 86 VAL A C 1
ATOM 697 O O . VAL A 1 86 ? -7.247 -3.944 1.563 1.00 98.62 86 VAL A O 1
ATOM 700 N N . TYR A 1 87 ? -6.210 -2.110 2.393 1.00 97.75 87 TYR A N 1
ATOM 701 C CA . TYR A 1 87 ? -6.332 -1.234 1.227 1.00 97.75 87 TYR A CA 1
ATOM 702 C C . TYR A 1 87 ? -5.057 -1.162 0.388 1.00 97.75 87 TYR A C 1
ATOM 704 O O . TYR A 1 87 ? -5.142 -1.039 -0.833 1.00 97.75 87 TYR A O 1
ATOM 712 N N . ASP A 1 88 ? -3.893 -1.274 1.028 1.00 98.00 88 ASP A N 1
ATOM 713 C CA . ASP A 1 88 ? -2.591 -1.348 0.367 1.00 98.00 88 ASP A CA 1
ATOM 714 C C . ASP A 1 88 ? -1.612 -2.196 1.199 1.00 98.00 88 ASP A C 1
ATOM 716 O O . ASP A 1 88 ? -1.625 -2.162 2.429 1.00 98.00 88 ASP A O 1
ATOM 720 N N . GLY A 1 89 ? -0.757 -2.957 0.520 1.00 97.62 89 GLY A N 1
ATOM 721 C CA . GLY A 1 89 ? 0.369 -3.693 1.084 1.00 97.62 89 GLY A CA 1
ATOM 722 C C . GLY A 1 89 ? 1.642 -3.406 0.286 1.00 97.62 89 GLY A C 1
ATOM 723 O O . GLY A 1 89 ? 2.169 -2.295 0.287 1.00 97.62 89 GLY A O 1
ATOM 724 N N . LEU A 1 90 ? 2.176 -4.415 -0.400 1.00 97.31 90 LEU A N 1
ATOM 725 C CA . LEU A 1 90 ? 3.279 -4.232 -1.339 1.00 97.31 90 LEU A CA 1
ATOM 726 C C . LEU A 1 90 ? 2.811 -3.435 -2.564 1.00 97.31 90 LEU A C 1
ATOM 728 O O . LEU A 1 90 ? 2.167 -3.982 -3.457 1.00 97.31 90 LEU A O 1
ATOM 732 N N . ARG A 1 91 ? 3.238 -2.173 -2.638 1.00 96.06 91 ARG A N 1
ATOM 733 C CA . ARG A 1 91 ? 3.082 -1.300 -3.806 1.00 96.06 91 ARG A CA 1
ATOM 734 C C . ARG A 1 91 ? 4.382 -1.288 -4.604 1.00 96.06 91 ARG A C 1
ATOM 736 O O . ARG A 1 91 ? 5.344 -0.693 -4.121 1.00 96.06 91 ARG A O 1
ATOM 743 N N . PRO A 1 92 ? 4.477 -1.902 -5.792 1.00 91.38 92 PRO A N 1
ATOM 744 C CA . PRO A 1 92 ? 5.719 -1.870 -6.556 1.00 91.38 92 PRO A CA 1
ATOM 745 C C . PRO A 1 92 ? 6.121 -0.438 -6.953 1.00 91.38 92 PRO A C 1
ATOM 747 O O . PRO A 1 92 ? 5.289 0.472 -7.012 1.00 91.38 92 PRO A O 1
ATOM 750 N N . ARG A 1 93 ? 7.418 -0.203 -7.168 1.00 85.50 93 ARG A N 1
ATOM 751 C CA . ARG A 1 93 ? 7.950 1.151 -7.392 1.00 85.50 93 ARG A CA 1
ATOM 752 C C . ARG A 1 93 ? 7.431 1.789 -8.678 1.00 85.50 93 ARG A C 1
ATOM 754 O O . ARG A 1 93 ? 7.228 2.999 -8.699 1.00 85.50 93 ARG A O 1
ATOM 761 N N . ASP A 1 94 ? 7.177 1.010 -9.728 1.00 79.12 94 ASP A N 1
ATOM 762 C CA . ASP A 1 94 ? 6.562 1.514 -10.961 1.00 79.12 94 ASP A CA 1
ATOM 763 C C . ASP A 1 94 ? 5.192 2.159 -10.690 1.00 79.12 94 ASP A C 1
ATOM 765 O O . ASP A 1 94 ? 4.912 3.247 -11.193 1.00 79.12 94 ASP A O 1
ATOM 769 N N . VAL A 1 95 ? 4.385 1.567 -9.807 1.00 85.62 95 VAL A N 1
ATOM 770 C CA . VAL A 1 95 ? 3.137 2.168 -9.326 1.00 85.62 95 VAL A CA 1
ATOM 771 C C . VAL A 1 95 ? 3.404 3.454 -8.540 1.00 85.62 95 VAL A C 1
ATOM 773 O O . VAL A 1 95 ? 2.713 4.446 -8.757 1.00 85.62 95 VAL A O 1
ATOM 776 N N . GLN A 1 96 ? 4.424 3.487 -7.674 1.00 84.00 96 GLN A N 1
ATOM 777 C CA . GLN A 1 96 ? 4.798 4.709 -6.945 1.00 84.00 96 GLN A CA 1
ATOM 778 C C . GLN A 1 96 ? 5.148 5.862 -7.900 1.00 84.00 96 GLN A C 1
ATOM 780 O O . GLN A 1 96 ? 4.715 6.991 -7.674 1.00 84.00 96 GLN A O 1
ATOM 785 N N . TYR A 1 97 ? 5.877 5.588 -8.987 1.00 80.31 97 TYR A N 1
ATOM 786 C CA . TYR A 1 97 ? 6.162 6.588 -10.021 1.00 80.31 97 TYR A CA 1
ATOM 787 C C . TYR A 1 97 ? 4.888 7.091 -10.709 1.00 80.31 97 TYR A C 1
ATOM 789 O O . TYR A 1 97 ? 4.768 8.299 -10.919 1.00 80.31 97 TYR A O 1
ATOM 797 N N . LYS A 1 98 ? 3.928 6.207 -11.025 1.00 79.50 98 LYS A N 1
ATOM 798 C CA . LYS A 1 98 ? 2.628 6.617 -11.590 1.00 79.50 98 LYS A CA 1
ATOM 799 C C . LYS A 1 98 ? 1.876 7.539 -10.634 1.00 79.50 98 LYS A C 1
ATOM 801 O O . LYS A 1 98 ? 1.480 8.630 -11.033 1.00 79.50 98 LYS A O 1
ATOM 806 N N . MET A 1 99 ? 1.749 7.142 -9.365 1.00 84.19 99 MET A N 1
ATOM 807 C CA . MET A 1 99 ? 1.090 7.953 -8.337 1.00 84.19 99 MET A CA 1
ATOM 808 C C . MET A 1 99 ? 1.744 9.329 -8.210 1.00 84.19 99 MET A C 1
ATOM 810 O O . MET A 1 99 ? 1.058 10.345 -8.283 1.00 84.19 99 MET A O 1
ATOM 814 N N . TRP A 1 100 ? 3.074 9.368 -8.082 1.00 77.19 100 TRP A N 1
ATOM 815 C CA . TRP A 1 100 ? 3.839 10.610 -7.975 1.00 77.19 100 TRP A CA 1
ATOM 816 C C . TRP A 1 100 ? 3.656 11.511 -9.197 1.00 77.19 100 TRP A C 1
ATOM 818 O O . TRP A 1 100 ? 3.518 12.722 -9.049 1.00 77.19 100 TRP A O 1
ATOM 828 N N . HIS A 1 101 ? 3.618 10.938 -10.404 1.00 78.19 101 HIS A N 1
ATOM 829 C CA . HIS A 1 101 ? 3.379 11.694 -11.631 1.00 78.19 101 HIS A CA 1
ATOM 830 C C . HIS A 1 101 ? 2.001 12.364 -11.635 1.00 78.19 101 HIS A C 1
ATOM 832 O O . HIS A 1 101 ? 1.914 13.544 -11.971 1.00 78.19 101 HIS A O 1
ATOM 838 N N . ILE A 1 102 ? 0.957 11.640 -11.218 1.00 76.25 102 ILE A N 1
ATOM 839 C CA . ILE A 1 102 ? -0.421 12.145 -11.156 1.00 76.25 102 ILE A CA 1
ATOM 840 C C . ILE A 1 102 ? -0.538 13.303 -10.156 1.00 76.25 102 ILE A C 1
ATOM 842 O O . ILE A 1 102 ? -1.169 14.314 -10.455 1.00 76.25 102 ILE A O 1
ATOM 846 N N . VAL A 1 103 ? 0.091 13.191 -8.980 1.00 79.94 103 VAL A N 1
ATOM 847 C CA . VAL A 1 103 ? -0.023 14.224 -7.933 1.00 79.94 103 VAL A CA 1
ATOM 848 C C . VAL A 1 103 ? 0.983 15.363 -8.061 1.00 79.94 103 VAL A C 1
ATOM 850 O O . VAL A 1 103 ? 0.918 16.323 -7.289 1.00 79.94 103 VAL A O 1
ATOM 853 N N . LYS A 1 104 ? 1.937 15.292 -8.989 1.00 79.25 104 LYS A N 1
ATOM 854 C CA . LYS A 1 104 ? 2.997 16.295 -9.104 1.00 79.25 104 LYS A CA 1
ATOM 855 C C . LYS A 1 104 ? 2.411 17.690 -9.349 1.00 79.25 104 LYS A C 1
ATOM 857 O O . LYS A 1 104 ? 1.676 17.912 -10.304 1.00 79.25 104 LYS A O 1
ATOM 862 N N . GLY A 1 105 ? 2.781 18.652 -8.506 1.00 80.75 105 GLY A N 1
ATOM 863 C CA . GLY A 1 105 ? 2.284 20.029 -8.556 1.00 80.75 105 GLY A CA 1
ATOM 864 C C . GLY A 1 105 ? 0.890 20.231 -7.951 1.00 80.75 105 GLY A C 1
ATOM 865 O O . GLY A 1 105 ? 0.356 21.335 -8.033 1.00 80.75 105 GLY A O 1
ATOM 866 N N . THR A 1 106 ? 0.306 19.198 -7.338 1.00 87.19 106 THR A N 1
ATOM 867 C CA . THR A 1 106 ? -0.980 19.269 -6.629 1.00 87.19 106 THR A CA 1
ATOM 868 C C . THR A 1 106 ? -0.774 19.373 -5.115 1.00 87.19 106 THR A C 1
ATOM 870 O O . THR A 1 106 ? 0.321 19.131 -4.607 1.00 87.19 106 THR A O 1
ATOM 873 N N . ALA A 1 107 ? -1.837 19.688 -4.369 1.00 88.19 107 ALA A N 1
ATOM 874 C CA . ALA A 1 107 ? -1.800 19.686 -2.903 1.00 88.19 107 ALA A CA 1
ATOM 875 C C . ALA A 1 107 ? -1.564 18.280 -2.314 1.00 88.19 107 ALA A C 1
ATOM 877 O O . ALA A 1 107 ? -1.122 18.151 -1.178 1.00 88.19 107 ALA A O 1
ATOM 878 N N . GLN A 1 108 ? -1.841 17.225 -3.085 1.00 87.75 108 GLN A N 1
ATOM 879 C CA . GLN A 1 108 ? -1.671 15.834 -2.675 1.00 87.75 108 GLN A CA 1
ATOM 880 C C . GLN A 1 108 ? -0.214 15.358 -2.761 1.00 87.75 108 GLN A C 1
ATOM 882 O O . GLN A 1 108 ? 0.107 14.306 -2.215 1.00 87.75 108 GLN A O 1
ATOM 887 N N . GLN A 1 109 ? 0.681 16.117 -3.408 1.00 86.88 109 GLN A N 1
ATOM 888 C CA . GLN A 1 109 ? 2.079 15.712 -3.592 1.00 86.88 109 GLN A CA 1
ATOM 889 C C . GLN A 1 109 ? 2.792 15.421 -2.264 1.00 86.88 109 GLN A C 1
ATOM 891 O O . GLN A 1 109 ? 3.604 14.506 -2.200 1.00 86.88 109 GLN A O 1
ATOM 896 N N . GLU A 1 110 ? 2.481 16.163 -1.199 1.00 87.25 110 GLU A N 1
ATOM 897 C CA . GLU A 1 110 ? 3.113 15.993 0.118 1.00 87.25 110 GLU A CA 1
ATOM 898 C C . GLU A 1 110 ? 2.773 14.653 0.795 1.00 87.25 110 GLU A C 1
ATOM 900 O O . GLU A 1 110 ? 3.488 14.228 1.699 1.00 87.25 110 GLU A O 1
ATOM 905 N N . TYR A 1 111 ? 1.715 13.975 0.340 1.00 86.25 111 TYR A N 1
ATOM 906 C CA . TYR A 1 111 ? 1.228 12.708 0.895 1.00 86.25 111 TYR A CA 1
ATOM 907 C C . TYR A 1 111 ? 1.689 11.483 0.100 1.00 86.25 111 TYR A C 1
ATOM 909 O O . TYR A 1 111 ? 1.497 10.346 0.519 1.00 86.25 111 TYR A O 1
ATOM 917 N N . VAL A 1 112 ? 2.322 11.688 -1.055 1.00 86.56 112 VAL A N 1
ATOM 918 C CA . VAL A 1 112 ? 2.872 10.606 -1.871 1.00 86.56 112 VAL A CA 1
ATOM 919 C C . VAL A 1 112 ? 4.386 10.663 -1.745 1.00 86.56 112 VAL A C 1
ATOM 921 O O . VAL A 1 112 ? 4.991 11.664 -2.090 1.00 86.56 112 VAL A O 1
ATOM 924 N N . ALA A 1 113 ? 5.025 9.603 -1.249 1.00 84.56 113 ALA A N 1
ATOM 925 C CA . ALA A 1 113 ? 6.482 9.590 -1.114 1.00 84.56 113 ALA A CA 1
ATOM 926 C C . ALA A 1 113 ? 7.187 9.785 -2.471 1.00 84.56 113 ALA A C 1
ATOM 928 O O . ALA A 1 113 ? 6.767 9.204 -3.478 1.00 84.56 113 ALA A O 1
ATOM 929 N N . ASP A 1 114 ? 8.290 10.540 -2.479 1.00 79.44 114 ASP A N 1
ATOM 930 C CA . ASP A 1 114 ? 9.149 10.650 -3.660 1.00 79.44 114 ASP A CA 1
ATOM 931 C C . ASP A 1 114 ? 9.637 9.239 -4.052 1.00 79.44 114 ASP A C 1
ATOM 933 O O . ASP A 1 114 ? 10.254 8.546 -3.229 1.00 79.44 114 ASP A O 1
ATOM 937 N N . PRO A 1 115 ? 9.350 8.771 -5.281 1.00 75.00 115 PRO A N 1
ATOM 938 C CA . PRO A 1 115 ? 9.735 7.440 -5.717 1.00 75.00 115 PRO A CA 1
ATOM 939 C C . PRO A 1 115 ? 11.251 7.223 -5.710 1.00 75.00 115 PRO A C 1
ATOM 941 O O . PRO A 1 115 ? 11.664 6.070 -5.605 1.00 75.00 115 PRO A O 1
ATOM 944 N N . GLU A 1 116 ? 12.092 8.264 -5.776 1.00 76.75 116 GLU A N 1
ATOM 945 C CA . GLU A 1 116 ? 13.555 8.133 -5.666 1.00 76.75 116 GLU A CA 1
ATOM 946 C C . GLU A 1 116 ? 13.991 7.652 -4.273 1.00 76.75 116 GLU A C 1
ATOM 948 O O . GLU A 1 116 ? 14.852 6.778 -4.156 1.00 76.75 116 GLU A O 1
ATOM 953 N N . GLU A 1 117 ? 13.333 8.147 -3.225 1.00 74.06 117 GLU A N 1
ATOM 954 C CA . GLU A 1 117 ? 13.574 7.750 -1.832 1.00 74.06 117 GLU A CA 1
ATOM 955 C C . GLU A 1 117 ? 12.868 6.440 -1.455 1.00 74.06 117 GLU A C 1
ATOM 957 O O . GLU A 1 117 ? 13.326 5.708 -0.562 1.00 74.06 117 GLU A O 1
ATOM 962 N N . GLY A 1 118 ? 11.756 6.162 -2.139 1.00 76.69 118 GLY A N 1
ATOM 963 C CA . GLY A 1 118 ? 10.898 5.000 -1.953 1.00 76.69 118 GLY A CA 1
ATOM 964 C C . GLY A 1 118 ? 9.981 5.102 -0.730 1.00 76.69 118 GLY A C 1
ATOM 965 O O . GLY A 1 118 ? 10.346 5.616 0.330 1.00 76.69 118 GLY A O 1
ATOM 966 N N . SER A 1 119 ? 8.785 4.535 -0.866 1.00 92.00 119 SER A N 1
ATOM 967 C CA . SER A 1 119 ? 7.852 4.261 0.230 1.00 92.00 119 SER A CA 1
ATOM 968 C C . SER A 1 119 ? 8.182 2.923 0.897 1.00 92.00 119 SER A C 1
ATOM 970 O O . SER A 1 119 ? 8.662 1.997 0.244 1.00 92.00 119 SER A O 1
ATOM 972 N N . ILE A 1 120 ? 7.855 2.766 2.184 1.00 97.12 120 ILE A N 1
ATOM 973 C CA . ILE A 1 120 ? 7.953 1.470 2.882 1.00 97.12 120 ILE A CA 1
ATOM 974 C C . ILE A 1 120 ? 7.033 0.412 2.248 1.00 97.12 120 ILE A C 1
ATOM 976 O O . ILE A 1 120 ? 7.382 -0.774 2.236 1.00 97.12 120 ILE A O 1
ATOM 980 N N . HIS A 1 121 ? 5.941 0.838 1.603 1.00 97.88 121 HIS A N 1
ATOM 981 C CA . HIS A 1 121 ? 5.118 -0.039 0.767 1.00 97.88 121 HIS A CA 1
ATOM 982 C C . HIS A 1 121 ? 5.925 -0.683 -0.363 1.00 97.88 121 HIS A C 1
ATOM 984 O O . HIS A 1 121 ? 5.717 -1.857 -0.650 1.00 97.88 121 HIS A O 1
ATOM 990 N N . ASN A 1 122 ? 6.916 0.010 -0.944 1.00 94.62 122 ASN A N 1
ATOM 991 C CA . ASN A 1 122 ? 7.739 -0.540 -2.030 1.00 94.62 122 ASN A CA 1
ATOM 992 C C . ASN A 1 122 ? 8.654 -1.686 -1.580 1.00 94.62 122 ASN A C 1
ATOM 994 O O . ASN A 1 122 ? 9.174 -2.430 -2.408 1.00 94.62 122 ASN A O 1
ATOM 998 N N . PHE A 1 123 ? 8.832 -1.868 -0.272 1.00 95.06 123 PHE A N 1
ATOM 999 C CA . PHE A 1 123 ? 9.585 -2.982 0.300 1.00 95.06 123 PHE A CA 1
ATOM 1000 C C . PHE A 1 123 ? 8.682 -4.139 0.749 1.00 95.06 123 PHE A C 1
ATOM 1002 O O . PHE A 1 123 ? 9.211 -5.166 1.177 1.00 95.06 123 PHE A O 1
ATOM 1009 N N . GLY A 1 124 ? 7.352 -3.987 0.682 1.00 96.88 124 GLY A N 1
ATOM 1010 C CA . GLY A 1 124 ? 6.377 -4.949 1.212 1.00 96.88 124 GLY A CA 1
ATOM 1011 C C . GLY A 1 124 ? 6.332 -4.977 2.740 1.00 96.88 124 GLY A C 1
ATOM 1012 O O . GLY A 1 124 ? 6.014 -6.007 3.328 1.00 96.88 124 GLY A O 1
ATOM 1013 N N . ALA A 1 125 ? 6.725 -3.880 3.388 1.00 97.81 125 ALA A N 1
ATOM 1014 C CA . ALA A 1 125 ? 6.894 -3.794 4.838 1.00 97.81 125 ALA A CA 1
ATOM 1015 C C . ALA A 1 125 ? 5.979 -2.744 5.493 1.00 97.81 125 ALA A C 1
ATOM 1017 O O . ALA A 1 125 ? 6.217 -2.365 6.638 1.00 97.81 125 ALA A O 1
ATOM 1018 N N . ALA A 1 126 ? 4.956 -2.273 4.781 1.00 98.44 126 ALA A N 1
ATOM 1019 C CA . ALA A 1 126 ? 3.903 -1.404 5.295 1.00 98.44 126 ALA A CA 1
ATOM 1020 C C . ALA A 1 126 ? 2.539 -1.921 4.843 1.00 98.44 126 ALA A C 1
ATOM 1022 O O . ALA A 1 126 ? 2.451 -2.702 3.893 1.00 98.44 126 ALA A O 1
ATOM 1023 N N . VAL A 1 127 ? 1.502 -1.510 5.560 1.00 98.75 127 VAL A N 1
ATOM 1024 C CA . VAL A 1 127 ? 0.119 -1.866 5.278 1.00 98.75 127 VAL A CA 1
ATOM 1025 C C . VAL A 1 127 ? -0.791 -0.686 5.610 1.00 98.75 127 VAL A C 1
ATOM 1027 O O . VAL A 1 127 ? -0.653 -0.076 6.673 1.00 98.75 127 VAL A O 1
ATOM 1030 N N . ASP A 1 128 ? -1.736 -0.425 4.714 1.00 98.75 128 ASP A N 1
ATOM 1031 C CA . ASP A 1 128 ? -2.840 0.509 4.911 1.00 98.75 128 ASP A CA 1
ATOM 1032 C C . ASP A 1 128 ? -4.116 -0.287 5.130 1.00 98.75 128 ASP A C 1
ATOM 1034 O O . ASP A 1 128 ? -4.461 -1.146 4.314 1.00 98.75 128 ASP A O 1
ATOM 1038 N N . LEU A 1 129 ? -4.820 -0.049 6.236 1.00 98.81 129 LEU A N 1
ATOM 1039 C CA . LEU A 1 129 ? -5.964 -0.882 6.594 1.00 98.81 129 LEU A CA 1
ATOM 1040 C C . LEU A 1 129 ? -6.997 -0.196 7.492 1.00 98.81 129 LEU A C 1
ATOM 1042 O O . LEU A 1 129 ? -6.763 0.851 8.095 1.00 98.81 129 LEU A O 1
ATOM 1046 N N . SER A 1 130 ? -8.149 -0.851 7.619 1.00 98.75 130 SER A N 1
ATOM 1047 C CA . SER A 1 130 ? -9.188 -0.542 8.602 1.00 98.75 130 SER A CA 1
ATOM 1048 C C . SER A 1 130 ? -9.742 -1.829 9.231 1.00 98.75 130 SER A C 1
ATOM 1050 O O . SER A 1 130 ? -9.165 -2.911 9.103 1.00 98.75 130 SER A O 1
ATOM 1052 N N . ILE A 1 131 ? -10.865 -1.705 9.936 1.00 98.81 131 ILE A N 1
ATOM 1053 C CA . ILE A 1 131 ? -11.594 -2.799 10.572 1.00 98.81 131 ILE A CA 1
ATOM 1054 C C . ILE A 1 131 ? -13.021 -2.842 10.026 1.00 98.81 131 ILE A C 1
ATOM 1056 O O . ILE A 1 131 ? -13.679 -1.808 9.884 1.00 98.81 131 ILE A O 1
ATOM 1060 N N . VAL A 1 132 ? -13.494 -4.056 9.780 1.00 98.44 132 VAL A N 1
ATOM 1061 C CA . VAL A 1 132 ? -14.885 -4.413 9.517 1.00 98.44 132 VAL A CA 1
ATOM 1062 C C . VAL A 1 132 ? -15.454 -5.085 10.769 1.00 98.44 132 VAL A C 1
ATOM 1064 O O . VAL A 1 132 ? -14.788 -5.927 11.373 1.00 98.44 132 VAL A O 1
ATOM 1067 N N . ASP A 1 133 ? -16.649 -4.680 11.192 1.00 97.81 133 ASP A N 1
ATOM 1068 C CA . ASP A 1 133 ? -17.355 -5.296 12.318 1.00 97.81 133 ASP A CA 1
ATOM 1069 C C . ASP A 1 133 ? -17.967 -6.660 11.958 1.00 97.81 133 ASP A C 1
ATOM 1071 O O . ASP A 1 133 ? -17.903 -7.129 10.822 1.00 97.81 133 ASP A O 1
ATOM 1075 N N . ASP A 1 134 ? -18.567 -7.318 12.945 1.00 96.25 134 ASP A N 1
ATOM 1076 C CA . ASP A 1 134 ? -19.202 -8.630 12.808 1.00 96.25 134 ASP A CA 1
ATOM 1077 C C . ASP A 1 134 ? -20.494 -8.612 11.969 1.00 96.25 134 ASP A C 1
ATOM 1079 O O . ASP A 1 134 ? -21.022 -9.670 11.627 1.00 96.25 134 ASP A O 1
ATOM 1083 N N . GLN A 1 135 ? -20.990 -7.431 11.585 1.00 95.69 135 GLN A N 1
ATOM 1084 C CA . GLN A 1 135 ? -22.081 -7.266 10.621 1.00 95.69 135 GLN A CA 1
ATOM 1085 C C . GLN A 1 135 ? -21.586 -6.931 9.206 1.00 95.69 135 GLN A C 1
ATOM 1087 O O . GLN A 1 135 ? -22.405 -6.743 8.305 1.00 95.69 135 GLN A O 1
ATOM 1092 N N . GLY A 1 136 ? -20.271 -6.861 8.983 1.00 94.19 136 GLY A N 1
ATOM 1093 C CA . GLY A 1 136 ? -19.704 -6.527 7.680 1.00 94.19 136 GLY A CA 1
ATOM 1094 C C . GLY A 1 136 ? -19.627 -5.023 7.393 1.00 94.19 136 GLY A C 1
ATOM 1095 O O . GLY A 1 136 ? -19.373 -4.639 6.250 1.00 94.19 136 GLY A O 1
ATOM 1096 N N . ASN A 1 137 ? -19.827 -4.155 8.391 1.00 96.69 137 ASN A N 1
ATOM 1097 C CA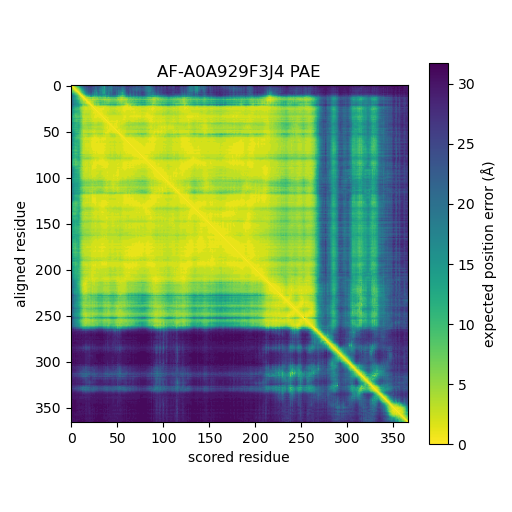 . ASN A 1 137 ? -19.706 -2.710 8.213 1.00 96.69 137 ASN A CA 1
ATOM 1098 C C . ASN A 1 137 ? -18.291 -2.229 8.527 1.00 96.69 137 ASN A C 1
ATOM 1100 O O . ASN A 1 137 ? -17.678 -2.618 9.520 1.00 96.69 137 ASN A O 1
ATOM 1104 N N . LEU A 1 138 ? -17.789 -1.305 7.708 1.00 97.81 138 LEU A N 1
ATOM 1105 C CA . LEU A 1 138 ? -16.562 -0.580 8.021 1.00 97.81 138 LEU A CA 1
ATOM 1106 C C . LEU A 1 138 ? -16.748 0.253 9.288 1.00 97.81 138 LEU A C 1
ATOM 1108 O O . LEU A 1 138 ? -17.707 1.023 9.400 1.00 97.81 138 LEU A O 1
ATOM 1112 N N . LEU A 1 139 ? -15.793 0.155 10.212 1.00 98.38 139 LEU A N 1
ATOM 1113 C CA . LEU A 1 139 ? -15.757 1.059 11.350 1.00 98.38 139 LEU A CA 1
ATOM 1114 C C . LEU A 1 139 ? -15.553 2.495 10.864 1.00 98.38 139 LEU A C 1
ATOM 1116 O O . LEU A 1 139 ? -14.623 2.794 10.117 1.00 98.38 139 LEU A O 1
ATOM 1120 N N . ASP A 1 140 ? -16.413 3.395 11.335 1.00 98.31 140 ASP A N 1
ATOM 1121 C CA . ASP A 1 140 ? -16.296 4.819 11.043 1.00 98.31 140 ASP A CA 1
ATOM 1122 C C . ASP A 1 140 ? -15.075 5.404 11.770 1.00 98.31 140 ASP A C 1
ATOM 1124 O O . ASP A 1 140 ? -15.040 5.493 13.004 1.00 98.31 140 ASP A O 1
ATOM 1128 N N . MET A 1 141 ? -14.069 5.796 10.992 1.00 98.56 141 MET A N 1
ATOM 1129 C CA . MET A 1 141 ? -12.826 6.393 11.480 1.00 98.56 141 MET A CA 1
ATOM 1130 C C . MET A 1 141 ? -12.882 7.927 11.481 1.00 98.56 141 MET A C 1
ATOM 1132 O O . MET A 1 141 ? -11.880 8.573 11.774 1.00 98.56 141 MET A O 1
ATOM 1136 N N . GLY A 1 142 ? -14.021 8.546 11.159 1.00 98.25 142 GLY A N 1
ATOM 1137 C CA . GLY A 1 142 ? -14.213 10.000 11.104 1.00 98.25 142 GLY A CA 1
ATOM 1138 C C . GLY A 1 142 ? -13.704 10.669 9.824 1.00 98.25 142 GLY A C 1
ATOM 1139 O O . GLY A 1 142 ? -14.092 11.795 9.529 1.00 98.25 142 GLY A O 1
ATOM 1140 N N . THR A 1 143 ? -12.877 9.976 9.042 1.00 98.19 143 THR A N 1
ATOM 1141 C CA . THR A 1 143 ? -12.519 10.331 7.663 1.00 98.19 143 THR A CA 1
ATOM 1142 C C . THR A 1 143 ? -12.471 9.052 6.827 1.00 98.19 143 THR A C 1
ATOM 1144 O O . THR A 1 143 ? -12.249 7.977 7.395 1.00 98.19 143 THR A O 1
ATOM 1147 N N . PRO A 1 144 ? -12.636 9.131 5.495 1.00 96.69 144 PRO A N 1
ATOM 1148 C CA . PRO A 1 144 ? -12.281 8.011 4.633 1.00 96.69 144 PRO A CA 1
ATOM 1149 C C . PRO A 1 144 ? -10.766 7.730 4.683 1.00 96.69 144 PRO A C 1
ATOM 1151 O O . PRO A 1 144 ? -9.983 8.548 5.182 1.00 96.69 144 PRO A O 1
ATOM 1154 N N . PHE A 1 145 ? -10.386 6.555 4.174 1.00 96.44 145 PHE A N 1
ATOM 1155 C CA . PHE A 1 145 ? -9.016 6.247 3.747 1.00 96.44 145 PHE A CA 1
ATOM 1156 C C . PHE A 1 145 ? -8.555 7.263 2.680 1.00 96.44 145 PHE A C 1
ATOM 1158 O O . PHE A 1 145 ? -9.402 7.819 1.978 1.00 96.44 145 PHE A O 1
ATOM 1165 N N . ASP A 1 146 ? -7.251 7.548 2.611 1.00 94.38 146 ASP A N 1
ATOM 1166 C CA . ASP A 1 146 ? -6.642 8.593 1.764 1.00 94.38 146 ASP A CA 1
ATOM 1167 C C . ASP A 1 146 ? -7.220 10.007 1.959 1.00 94.38 146 ASP A C 1
ATOM 1169 O O . ASP A 1 146 ? -7.208 10.859 1.067 1.00 94.38 146 ASP A O 1
ATOM 1173 N N . TYR A 1 147 ? -7.738 10.304 3.153 1.00 95.44 147 TYR A N 1
ATOM 1174 C CA . TYR A 1 147 ? -8.114 11.674 3.488 1.00 95.44 147 TYR A CA 1
ATOM 1175 C C .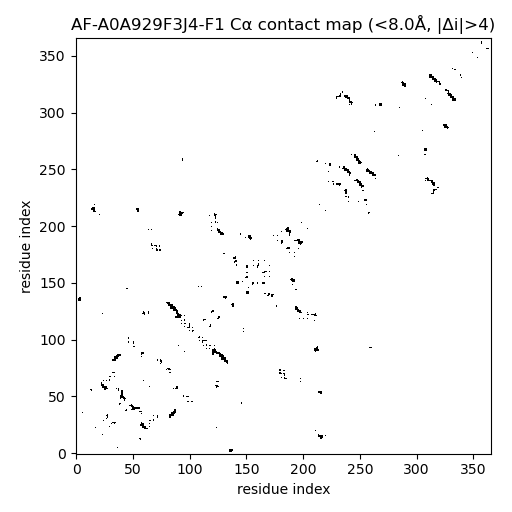 TYR A 1 147 ? -6.868 12.519 3.785 1.00 95.44 147 TYR A C 1
ATOM 1177 O O . TYR A 1 147 ? -6.316 12.482 4.886 1.00 95.44 147 TYR A O 1
ATOM 1185 N N . PHE A 1 148 ? -6.464 13.340 2.820 1.00 91.00 148 PHE A N 1
ATOM 1186 C CA . PHE A 1 148 ? -5.303 14.224 2.933 1.00 91.00 148 PHE A CA 1
ATOM 1187 C C . PHE A 1 148 ? -5.626 15.530 3.657 1.00 91.00 148 PHE A C 1
ATOM 1189 O O . PHE A 1 148 ? -5.852 16.584 3.063 1.00 91.00 148 PHE A O 1
ATOM 1196 N N . GLY A 1 149 ? -5.669 15.454 4.983 1.00 93.88 149 GLY A N 1
ATOM 1197 C CA . GLY A 1 149 ? -5.799 16.630 5.828 1.00 93.88 149 GLY A CA 1
ATOM 1198 C C . GLY A 1 149 ? -5.678 16.302 7.306 1.00 93.88 149 GLY A C 1
ATOM 1199 O O . GLY A 1 149 ? -5.763 15.147 7.720 1.00 93.88 149 GLY A O 1
ATOM 1200 N N . ASP A 1 150 ? -5.542 17.344 8.123 1.00 96.81 150 ASP A N 1
ATOM 1201 C CA . ASP A 1 150 ? -5.291 17.223 9.563 1.00 96.81 150 ASP A CA 1
ATOM 1202 C C . ASP A 1 150 ? -6.271 16.293 10.295 1.00 96.81 150 ASP A C 1
ATOM 1204 O O . ASP A 1 150 ? -5.889 15.630 11.258 1.00 96.81 150 ASP A O 1
ATOM 1208 N N . LEU A 1 151 ? -7.525 16.203 9.838 1.00 97.81 151 LEU A N 1
ATOM 1209 C CA . LEU A 1 151 ? -8.562 15.375 10.462 1.00 97.81 151 LEU A CA 1
ATOM 1210 C C . LEU A 1 151 ? -8.244 13.865 10.428 1.00 97.81 151 LEU A C 1
ATOM 1212 O O . LEU A 1 151 ? -8.712 13.118 11.295 1.00 97.81 151 LEU A O 1
ATOM 1216 N N . ALA A 1 152 ? -7.431 13.406 9.472 1.00 97.69 152 ALA A N 1
ATOM 1217 C CA . ALA A 1 152 ? -6.954 12.025 9.417 1.00 97.69 152 ALA A CA 1
ATOM 1218 C C . ALA A 1 152 ? -5.772 11.755 10.359 1.00 97.69 152 ALA A C 1
ATOM 1220 O O . ALA A 1 152 ? -5.553 10.610 10.743 1.00 97.69 152 ALA A O 1
ATOM 1221 N N . GLN A 1 153 ? -5.054 12.790 10.790 1.00 98.00 153 GLN A N 1
ATOM 1222 C CA . GLN A 1 153 ? -3.781 12.636 11.482 1.00 98.00 153 GLN A CA 1
ATOM 1223 C C . GLN A 1 153 ? -3.980 12.285 12.966 1.00 98.00 153 GLN A C 1
ATOM 1225 O O . GLN A 1 153 ? -4.554 13.084 13.724 1.00 98.00 153 GLN A O 1
ATOM 1230 N N . PRO A 1 154 ? -3.456 11.140 13.442 1.00 98.00 154 PRO A N 1
ATOM 1231 C CA . PRO A 1 154 ? -3.467 10.773 14.855 1.00 98.00 154 PRO A CA 1
ATOM 1232 C C . PRO A 1 154 ? -3.035 11.867 15.836 1.00 98.00 154 PRO A C 1
ATOM 1234 O O . PRO A 1 154 ? -3.639 12.023 16.902 1.00 98.00 154 PRO A O 1
ATOM 1237 N N . ARG A 1 155 ? -2.020 12.668 15.481 1.00 97.94 155 ARG A N 1
ATOM 1238 C CA . ARG A 1 155 ? -1.493 13.728 16.362 1.00 97.94 155 ARG A CA 1
ATOM 1239 C C . ARG A 1 155 ? -2.525 14.792 16.746 1.00 97.94 155 ARG A C 1
ATOM 1241 O O . ARG A 1 155 ? -2.384 15.419 17.797 1.00 97.94 155 ARG A O 1
ATOM 1248 N N . TYR A 1 156 ? -3.571 14.985 15.941 1.00 98.44 156 TYR A N 1
ATOM 1249 C CA . TYR A 1 156 ? -4.590 16.011 16.164 1.00 98.44 156 TYR A CA 1
ATOM 1250 C C . TYR A 1 156 ? -5.920 15.473 16.702 1.00 98.44 156 TYR A C 1
ATOM 1252 O O . TYR A 1 156 ? -6.827 16.263 16.966 1.00 98.44 156 TYR A O 1
ATOM 1260 N N . GLU A 1 157 ? -6.043 14.169 16.971 1.00 98.12 157 GLU A N 1
ATOM 1261 C CA . GLU A 1 157 ? -7.292 13.559 17.456 1.00 98.12 157 GLU A CA 1
ATOM 1262 C C . GLU A 1 157 ? -7.846 14.246 18.713 1.00 98.12 157 GLU A C 1
ATOM 1264 O O . GLU A 1 157 ? -9.033 14.562 18.783 1.00 98.12 157 GLU A O 1
ATOM 1269 N N . LYS A 1 158 ? -6.987 14.551 19.700 1.00 98.00 158 LYS A N 1
ATOM 1270 C CA . LYS A 1 158 ? -7.399 15.249 20.935 1.00 98.00 158 LYS A CA 1
ATOM 1271 C C . LYS A 1 158 ? -7.968 16.641 20.653 1.00 98.00 158 LYS A C 1
ATOM 1273 O O . LYS A 1 158 ? -8.931 17.054 21.297 1.00 98.00 158 LYS A O 1
ATOM 1278 N N . ARG A 1 159 ? -7.367 17.362 19.703 1.00 98.44 159 ARG A N 1
ATOM 1279 C CA . ARG A 1 159 ? -7.818 18.692 19.281 1.00 98.44 159 ARG A CA 1
ATOM 1280 C C . ARG A 1 159 ? -9.170 18.584 18.583 1.00 98.44 159 ARG A C 1
ATOM 1282 O O . ARG A 1 159 ? -10.109 19.262 18.988 1.00 98.44 159 ARG A O 1
ATOM 1289 N N . PHE A 1 160 ? -9.297 17.701 17.596 1.00 98.50 160 PHE A N 1
ATOM 1290 C CA . PHE A 1 160 ? -10.531 17.571 16.821 1.00 98.50 160 PHE A CA 1
ATOM 1291 C C . PHE A 1 160 ? -11.692 16.955 17.593 1.00 98.50 160 PHE A C 1
ATOM 1293 O O . PHE A 1 160 ? -12.841 17.290 17.309 1.00 98.50 160 PHE A O 1
ATOM 1300 N N . LEU A 1 161 ? -11.413 16.159 18.626 1.00 98.06 161 LEU A N 1
ATOM 1301 C CA . LEU A 1 161 ? -12.424 15.737 19.590 1.00 98.06 161 LEU A CA 1
ATOM 1302 C C . LEU A 1 161 ? -12.973 16.928 20.395 1.00 98.06 161 LEU A C 1
ATOM 1304 O O . LEU A 1 161 ? -14.178 17.026 20.596 1.00 98.06 161 LEU A O 1
ATOM 1308 N N . LYS A 1 162 ? -12.112 17.861 20.831 1.00 98.25 162 LYS A N 1
ATOM 1309 C CA . LYS A 1 162 ? -12.531 19.085 21.544 1.00 98.25 162 LYS A CA 1
ATOM 1310 C C . LYS A 1 162 ? -13.294 20.055 20.634 1.00 98.25 162 LYS A C 1
ATOM 1312 O O . LYS A 1 162 ? -14.208 20.730 21.093 1.00 98.25 162 LYS A O 1
ATOM 1317 N N . GLU A 1 163 ? -12.917 20.122 19.359 1.00 98.19 163 GLU A N 1
ATOM 1318 C CA . GLU A 1 163 ? -13.582 20.946 18.339 1.00 98.19 163 GLU A CA 1
ATOM 1319 C C . GLU A 1 163 ? -14.875 20.312 17.784 1.00 98.19 163 GLU A C 1
ATOM 1321 O O . GLU A 1 163 ? -15.496 20.900 16.905 1.00 98.19 163 GLU A O 1
ATOM 1326 N N . ASN A 1 164 ? -15.287 19.130 18.265 1.00 97.88 164 ASN A N 1
ATOM 1327 C CA . ASN A 1 164 ? -16.425 18.353 17.747 1.00 97.88 164 ASN A CA 1
ATOM 1328 C C . ASN A 1 164 ? -16.333 18.002 16.247 1.00 97.88 164 ASN A C 1
ATOM 1330 O O . ASN A 1 164 ? -17.348 17.732 15.610 1.00 97.88 164 ASN A O 1
ATOM 1334 N N . LYS A 1 165 ? -15.121 17.986 15.678 1.00 98.31 165 LYS A N 1
ATOM 1335 C CA . LYS A 1 165 ? -14.866 17.506 14.307 1.00 98.31 165 LYS A CA 1
ATOM 1336 C C . LYS A 1 165 ? -14.641 15.995 14.254 1.00 98.31 165 LYS A C 1
ATOM 1338 O O . LYS A 1 165 ? -14.871 15.383 13.221 1.00 98.31 165 LYS A O 1
ATOM 1343 N N . LEU A 1 166 ? -14.217 15.399 15.369 1.00 98.50 166 LEU A N 1
ATOM 1344 C CA . LEU A 1 166 ? -14.241 13.955 15.599 1.00 98.50 166 LEU A CA 1
ATOM 1345 C C . LEU A 1 166 ? -15.163 13.647 16.774 1.00 98.50 166 LEU A C 1
ATOM 1347 O O . LEU A 1 166 ? -15.216 14.388 17.756 1.00 98.50 166 LEU A O 1
ATOM 1351 N N . THR A 1 167 ? -15.852 12.516 16.699 1.00 98.62 167 THR A N 1
ATOM 1352 C CA . THR A 1 167 ? -16.637 11.979 17.811 1.00 98.62 167 THR A CA 1
ATOM 1353 C C . THR A 1 167 ? -15.774 11.092 18.709 1.00 98.62 167 THR A C 1
ATOM 1355 O O . THR A 1 167 ? -14.707 10.615 18.314 1.00 98.62 167 THR A O 1
ATOM 1358 N N . LYS A 1 168 ? -16.258 10.799 19.925 1.00 98.50 168 LYS A N 1
ATOM 1359 C CA . LYS A 1 168 ? -15.612 9.806 20.803 1.00 98.50 168 LYS A CA 1
ATOM 1360 C C . LYS A 1 168 ? -15.489 8.444 20.115 1.00 98.50 168 LYS A C 1
ATOM 1362 O O . LYS A 1 168 ? -14.437 7.823 20.208 1.00 98.50 168 LYS A O 1
ATOM 1367 N N . LYS A 1 169 ? -16.523 8.033 19.372 1.00 98.56 169 LYS A N 1
ATOM 1368 C CA . LYS A 1 169 ? -16.558 6.755 18.656 1.00 98.56 169 LYS A CA 1
ATOM 1369 C C . LYS A 1 169 ? -15.491 6.672 17.561 1.00 98.56 169 LYS A C 1
ATOM 1371 O O . LYS A 1 169 ? -14.825 5.648 17.466 1.00 98.56 169 LYS A O 1
ATOM 1376 N N . HIS A 1 170 ? -15.267 7.751 16.803 1.00 98.69 170 HIS A N 1
ATOM 1377 C CA . HIS A 1 170 ? -14.184 7.819 15.805 1.00 98.69 170 HIS A CA 1
ATOM 1378 C C . HIS A 1 170 ? -12.820 7.569 16.448 1.00 98.69 170 HIS A C 1
ATOM 1380 O O . HIS A 1 170 ? -12.053 6.723 15.995 1.00 98.69 170 HIS A O 1
ATOM 1386 N N . VAL A 1 171 ? -12.541 8.266 17.552 1.00 98.56 171 VAL A N 1
ATOM 1387 C CA . VAL A 1 171 ? -11.273 8.131 18.282 1.00 98.56 171 VAL A CA 1
ATOM 1388 C C . VAL A 1 171 ? -11.136 6.741 18.917 1.00 98.56 171 VAL A C 1
ATOM 1390 O O . VAL A 1 171 ? -10.046 6.181 18.935 1.00 98.56 171 VAL A O 1
ATOM 1393 N N . GLU A 1 172 ? -12.218 6.153 19.429 1.00 98.56 172 GLU A N 1
ATOM 1394 C CA . GLU A 1 172 ? -12.224 4.784 19.965 1.00 98.56 172 GLU A CA 1
ATOM 1395 C C . GLU A 1 172 ? -11.958 3.728 18.886 1.00 98.56 172 GLU A C 1
ATOM 1397 O O . GLU A 1 172 ? -11.177 2.808 19.126 1.00 98.56 172 GLU A O 1
ATOM 1402 N N . ASN A 1 173 ? -12.544 3.875 17.696 1.00 98.81 173 ASN A N 1
ATOM 1403 C CA . ASN A 1 173 ? -12.305 2.973 16.569 1.00 98.81 173 ASN A CA 1
ATOM 1404 C C . ASN A 1 173 ? -10.842 3.054 16.092 1.00 98.81 173 ASN A C 1
ATOM 1406 O O . ASN A 1 173 ? -10.186 2.019 15.960 1.00 98.81 173 ASN A O 1
ATOM 1410 N N . ARG A 1 174 ? -10.287 4.268 15.940 1.00 98.75 174 ARG A N 1
ATOM 1411 C CA . ARG A 1 174 ? -8.861 4.466 15.608 1.00 98.75 174 ARG A CA 1
ATOM 1412 C C . ARG A 1 174 ? -7.938 3.880 16.674 1.00 98.75 174 ARG A C 1
ATOM 1414 O O . ARG A 1 174 ? -6.930 3.260 16.349 1.00 98.75 174 ARG A O 1
ATOM 1421 N N . LYS A 1 175 ? -8.279 4.042 17.958 1.00 98.50 175 LYS A N 1
ATOM 1422 C CA . LYS A 1 175 ? -7.530 3.436 19.071 1.00 98.50 175 LYS A CA 1
ATOM 1423 C C . LYS A 1 175 ? -7.568 1.915 19.036 1.00 98.50 175 LYS A C 1
ATOM 1425 O O . LYS A 1 175 ? -6.531 1.315 19.282 1.00 98.50 175 LYS A O 1
ATOM 1430 N N . LEU A 1 176 ? -8.715 1.306 18.731 1.00 98.81 176 LEU A N 1
ATOM 1431 C CA . LEU A 1 176 ? -8.818 -0.147 18.590 1.00 98.81 176 LEU A CA 1
ATOM 1432 C C . LEU A 1 176 ? -7.869 -0.650 17.499 1.00 98.81 176 LEU A C 1
ATOM 1434 O O . LEU A 1 176 ? -7.074 -1.544 17.773 1.00 98.81 176 LEU A O 1
ATOM 1438 N N . LEU A 1 177 ? -7.915 -0.046 16.305 1.00 98.88 177 LEU A N 1
ATOM 1439 C CA . LEU A 1 177 ? -7.012 -0.396 15.206 1.00 98.88 177 LEU A CA 1
ATOM 1440 C C . LEU A 1 177 ? -5.549 -0.253 15.628 1.00 98.88 177 LEU A C 1
ATOM 1442 O O . LEU A 1 177 ? -4.784 -1.208 15.538 1.00 98.88 177 LEU A O 1
ATOM 1446 N N . ARG A 1 178 ? -5.181 0.912 16.166 1.00 98.75 178 ARG A N 1
ATOM 1447 C CA . ARG A 1 178 ? -3.809 1.195 16.587 1.00 98.75 178 ARG A CA 1
ATOM 1448 C C . ARG A 1 178 ? -3.307 0.200 17.635 1.00 98.75 178 ARG A C 1
ATOM 1450 O O . ARG A 1 178 ? -2.235 -0.358 17.455 1.00 98.75 178 ARG A O 1
ATOM 1457 N N . GLN A 1 179 ? -4.101 -0.088 18.668 1.00 98.62 179 GLN A N 1
ATOM 1458 C CA . GLN A 1 179 ? -3.748 -1.059 19.710 1.00 98.62 179 GLN A CA 1
ATOM 1459 C C . GLN A 1 179 ? -3.556 -2.467 19.148 1.00 98.62 179 GLN A C 1
ATOM 1461 O O . GLN A 1 179 ? -2.592 -3.137 19.495 1.00 98.62 179 GLN A O 1
ATOM 1466 N N . VAL A 1 180 ? -4.460 -2.918 18.276 1.00 98.81 180 VAL A N 1
ATOM 1467 C CA . VAL A 1 180 ? -4.365 -4.235 17.631 1.00 98.81 180 VAL A CA 1
ATOM 1468 C C . VAL A 1 180 ? -3.076 -4.354 16.814 1.00 98.81 180 VAL A C 1
ATOM 1470 O O . VAL A 1 180 ? -2.370 -5.356 16.921 1.00 98.81 180 VAL A O 1
ATOM 1473 N N . MET A 1 181 ? -2.757 -3.328 16.024 1.00 98.88 181 MET A N 1
ATOM 1474 C CA . MET A 1 181 ? -1.570 -3.309 15.171 1.00 98.88 181 MET A CA 1
ATOM 1475 C C . MET A 1 181 ? -0.275 -3.205 15.990 1.00 98.88 181 MET A C 1
ATOM 1477 O O . MET A 1 181 ? 0.666 -3.963 15.747 1.00 98.88 181 MET A O 1
ATOM 1481 N N . GLU A 1 182 ? -0.236 -2.336 17.003 1.00 98.69 182 GLU A N 1
ATOM 1482 C CA . GLU A 1 182 ? 0.910 -2.170 17.909 1.00 98.69 182 GLU A CA 1
ATOM 1483 C C . GLU A 1 182 ? 1.181 -3.441 18.731 1.00 98.69 182 GLU A C 1
ATOM 1485 O O . GLU A 1 182 ? 2.323 -3.894 18.801 1.00 98.69 182 GLU A O 1
ATOM 1490 N N . GLU A 1 183 ? 0.145 -4.087 19.283 1.00 98.75 183 GLU A N 1
ATOM 1491 C CA . GLU A 1 183 ? 0.277 -5.367 20.004 1.00 98.75 183 GLU A CA 1
ATOM 1492 C C . GLU A 1 183 ? 0.800 -6.497 19.099 1.00 98.75 183 GLU A C 1
ATOM 1494 O O . GLU A 1 183 ? 1.478 -7.414 19.569 1.00 98.75 183 GLU A O 1
ATOM 1499 N N . ALA A 1 184 ? 0.530 -6.433 17.793 1.00 98.75 184 ALA A N 1
ATOM 1500 C CA . ALA A 1 184 ? 1.059 -7.375 16.810 1.00 98.75 184 ALA A CA 1
ATOM 1501 C C . ALA A 1 184 ? 2.508 -7.073 16.375 1.00 98.75 184 ALA A C 1
ATOM 1503 O O . ALA A 1 184 ? 3.158 -7.918 15.738 1.00 98.75 184 ALA A O 1
ATOM 1504 N N . GLY A 1 185 ? 3.027 -5.900 16.754 1.00 98.62 185 GLY A N 1
ATOM 1505 C CA . GLY A 1 185 ? 4.385 -5.440 16.490 1.00 98.62 185 GLY A CA 1
ATOM 1506 C C . GLY A 1 185 ? 4.532 -4.546 15.258 1.00 98.62 185 GLY A C 1
ATOM 1507 O O . GLY A 1 185 ? 5.632 -4.506 14.700 1.00 98.62 185 GLY A O 1
ATOM 1508 N N . PHE A 1 186 ? 3.462 -3.890 14.805 1.00 98.75 186 PHE A N 1
ATOM 1509 C CA . PHE A 1 186 ? 3.538 -2.787 13.841 1.00 98.75 186 PHE A CA 1
ATOM 1510 C C . PHE A 1 186 ? 3.732 -1.435 14.542 1.00 98.75 186 PHE A C 1
ATOM 1512 O O . PHE A 1 186 ? 3.427 -1.284 15.721 1.00 98.75 186 PHE A O 1
ATOM 1519 N N . GLU A 1 187 ? 4.184 -0.435 13.790 1.00 98.31 187 GLU A N 1
ATOM 1520 C CA . GLU A 1 187 ? 4.315 0.954 14.231 1.00 98.31 187 GLU A CA 1
ATOM 1521 C C . GLU A 1 187 ? 3.473 1.866 13.331 1.00 98.31 187 GLU A C 1
ATOM 1523 O O . GLU A 1 187 ? 3.694 1.933 12.120 1.00 98.31 187 GLU A O 1
ATOM 1528 N N . GLY A 1 188 ? 2.485 2.546 13.915 1.00 97.50 188 GLY A N 1
ATOM 1529 C CA . GLY A 1 188 ? 1.683 3.541 13.202 1.00 97.50 188 GLY A CA 1
ATOM 1530 C C . GLY A 1 188 ? 2.423 4.870 13.059 1.00 97.50 188 GLY A C 1
ATOM 1531 O O . GLY A 1 188 ? 3.294 5.196 13.867 1.00 97.50 188 GLY A O 1
ATOM 1532 N N . ILE A 1 189 ? 2.047 5.669 12.063 1.00 95.88 189 ILE A N 1
ATOM 1533 C CA . ILE A 1 189 ? 2.577 7.031 11.898 1.00 95.88 189 ILE A CA 1
ATOM 1534 C C . ILE A 1 189 ? 1.625 8.085 12.478 1.00 95.88 189 ILE A C 1
ATOM 1536 O O . ILE A 1 189 ? 0.480 7.812 12.843 1.00 95.88 189 ILE A O 1
ATOM 1540 N N . VAL A 1 190 ? 2.117 9.316 12.620 1.00 96.50 190 VAL A N 1
ATOM 1541 C CA . VAL A 1 190 ? 1.351 10.416 13.231 1.00 96.50 190 VAL A CA 1
ATOM 1542 C C . VAL A 1 190 ? 0.485 11.189 12.239 1.00 96.50 190 VAL A C 1
ATOM 1544 O O . VAL A 1 190 ? -0.354 11.981 12.677 1.00 96.50 190 VAL A O 1
ATOM 1547 N N . ASP A 1 191 ? 0.687 10.954 10.943 1.00 95.31 191 ASP A N 1
ATOM 1548 C CA . ASP A 1 191 ? 0.039 11.647 9.828 1.00 95.31 191 ASP A CA 1
ATOM 1549 C C . ASP A 1 191 ? -1.191 10.899 9.284 1.00 95.31 191 ASP A C 1
ATOM 1551 O O . ASP A 1 191 ? -2.117 11.507 8.758 1.00 95.31 191 ASP A O 1
ATOM 1555 N N . GLU A 1 192 ? -1.264 9.585 9.462 1.00 97.31 192 GLU A N 1
ATOM 1556 C CA . GLU A 1 192 ? -2.291 8.757 8.825 1.00 97.31 192 GLU A CA 1
ATOM 1557 C C . GLU A 1 192 ? -2.797 7.728 9.831 1.00 97.31 192 GLU A C 1
ATOM 1559 O O . GLU A 1 192 ? -2.012 7.021 10.461 1.00 97.31 192 GLU A O 1
ATOM 1564 N N . TRP A 1 193 ? -4.116 7.658 10.044 1.00 98.50 193 TRP A N 1
ATOM 1565 C CA . TRP A 1 193 ? -4.679 6.707 11.011 1.00 98.50 193 TRP A CA 1
ATOM 1566 C C . TRP A 1 193 ? -4.657 5.257 10.510 1.00 98.50 193 TRP A C 1
ATOM 1568 O O . TRP A 1 193 ? -4.781 4.346 11.330 1.00 98.50 193 TRP A O 1
ATOM 1578 N N . TRP A 1 194 ? -4.531 5.058 9.195 1.00 98.69 194 TRP A N 1
ATOM 1579 C CA . TRP A 1 194 ? -4.612 3.763 8.514 1.00 98.69 194 TRP A CA 1
ATOM 1580 C C . TRP A 1 194 ? -3.250 3.108 8.252 1.00 98.69 194 TRP A C 1
ATOM 1582 O O . TRP A 1 194 ? -3.226 1.896 8.049 1.00 98.69 194 TRP A O 1
ATOM 1592 N N . HIS A 1 195 ? -2.152 3.876 8.255 1.00 98.69 195 HIS A N 1
ATOM 1593 C CA . HIS A 1 195 ? -0.820 3.421 7.834 1.00 98.69 195 HIS A CA 1
ATOM 1594 C C . HIS A 1 195 ? -0.014 2.830 8.990 1.00 98.69 195 HIS A C 1
ATOM 1596 O O . HIS A 1 195 ? 0.192 3.472 10.028 1.00 98.69 195 HIS A O 1
ATOM 1602 N N . PHE A 1 196 ? 0.528 1.631 8.773 1.00 98.81 196 PHE A N 1
ATOM 1603 C CA . PHE A 1 196 ? 1.362 0.921 9.739 1.00 98.81 196 PHE A CA 1
ATOM 1604 C C . PHE A 1 196 ? 2.601 0.298 9.088 1.00 98.81 196 PHE A C 1
ATOM 1606 O O . PHE A 1 196 ? 2.512 -0.495 8.152 1.00 98.81 196 PHE A O 1
ATOM 1613 N N . ASN A 1 197 ? 3.777 0.582 9.648 1.00 98.62 197 ASN A N 1
ATOM 1614 C CA . ASN A 1 197 ? 5.037 -0.038 9.249 1.00 98.62 197 ASN A CA 1
ATOM 1615 C C . ASN A 1 197 ? 5.279 -1.323 10.049 1.00 98.62 197 ASN A C 1
ATOM 1617 O O . ASN A 1 197 ? 5.169 -1.343 11.274 1.00 98.62 197 ASN A O 1
ATOM 1621 N N . ALA A 1 198 ? 5.660 -2.404 9.373 1.00 98.31 198 ALA A N 1
ATOM 1622 C CA . ALA A 1 198 ? 6.028 -3.657 10.024 1.00 98.31 198 ALA A CA 1
ATOM 1623 C C . ALA A 1 198 ? 7.370 -3.548 10.761 1.00 98.31 198 ALA A C 1
ATOM 1625 O O . ALA A 1 198 ? 7.605 -4.293 11.706 1.00 98.31 198 ALA A O 1
ATOM 1626 N N . PHE A 1 199 ? 8.258 -2.648 10.343 1.00 97.56 199 PHE A N 1
ATOM 1627 C CA . PHE A 1 199 ? 9.556 -2.402 10.976 1.00 97.56 199 PHE A CA 1
ATOM 1628 C C . PHE A 1 199 ? 9.919 -0.918 10.859 1.00 97.56 199 PHE A C 1
ATOM 1630 O O . PHE A 1 199 ? 9.404 -0.247 9.959 1.00 97.56 199 PHE A O 1
ATOM 1637 N N . PRO A 1 200 ? 10.856 -0.409 11.678 1.00 96.81 200 PRO A N 1
ATOM 1638 C CA . PRO A 1 200 ? 11.361 0.948 11.520 1.00 96.81 200 PRO A CA 1
ATOM 1639 C C . PRO A 1 200 ? 11.889 1.196 10.091 1.00 96.81 200 PRO A C 1
ATOM 1641 O O . PRO A 1 200 ? 12.643 0.363 9.573 1.00 96.81 200 PRO A O 1
ATOM 1644 N N . PRO A 1 201 ? 11.585 2.342 9.449 1.00 95.00 201 PRO A N 1
ATOM 1645 C CA . PRO A 1 201 ? 11.996 2.633 8.070 1.00 95.00 201 PRO A CA 1
ATOM 1646 C C . PRO A 1 201 ? 13.484 2.393 7.768 1.00 95.00 201 PRO A C 1
ATOM 1648 O O . PRO A 1 201 ? 13.831 1.803 6.745 1.00 95.00 201 PRO A O 1
ATOM 1651 N N . ALA A 1 202 ? 14.376 2.792 8.680 1.00 95.38 202 ALA A N 1
ATOM 1652 C CA . ALA A 1 202 ? 15.819 2.599 8.528 1.00 95.38 202 ALA A CA 1
ATOM 1653 C C . ALA A 1 202 ? 16.232 1.115 8.540 1.00 95.38 202 ALA A C 1
ATOM 1655 O O . ALA A 1 202 ? 17.188 0.721 7.873 1.00 95.38 202 ALA A O 1
ATOM 1656 N N . GLU A 1 203 ? 15.514 0.281 9.292 1.00 95.88 203 GLU A N 1
ATOM 1657 C CA . GLU A 1 203 ? 15.721 -1.162 9.293 1.00 95.88 203 GLU A CA 1
ATOM 1658 C C . GLU A 1 203 ? 15.230 -1.787 7.985 1.00 95.88 203 GLU A C 1
ATOM 1660 O O . GLU A 1 203 ? 15.962 -2.579 7.391 1.00 95.88 203 GLU A O 1
ATOM 1665 N N . VAL A 1 204 ? 14.048 -1.390 7.499 1.00 95.00 204 VAL A N 1
ATOM 1666 C CA . VAL A 1 204 ? 13.504 -1.859 6.215 1.00 95.00 204 VAL A CA 1
ATOM 1667 C C . VAL A 1 204 ? 14.487 -1.582 5.080 1.00 95.00 204 VAL A C 1
ATOM 1669 O O . VAL A 1 204 ? 14.871 -2.513 4.373 1.00 95.00 204 VAL A O 1
ATOM 1672 N N . LYS A 1 205 ? 14.956 -0.330 4.955 1.00 90.75 205 LYS A N 1
ATOM 1673 C CA . LYS A 1 205 ? 15.896 0.090 3.900 1.00 90.75 205 LYS A CA 1
ATOM 1674 C C . LYS A 1 205 ? 17.256 -0.623 3.983 1.00 90.75 205 LYS A C 1
ATOM 1676 O O . LYS A 1 205 ? 17.950 -0.723 2.977 1.00 90.75 205 LYS A O 1
ATOM 1681 N N . ARG A 1 206 ? 17.647 -1.126 5.163 1.00 93.81 206 ARG A N 1
ATOM 1682 C CA . ARG A 1 206 ? 18.874 -1.922 5.355 1.00 93.81 206 ARG A CA 1
ATOM 1683 C C . ARG A 1 206 ? 18.680 -3.396 4.990 1.00 93.81 206 ARG A C 1
ATOM 1685 O O . ARG A 1 206 ? 19.606 -4.014 4.474 1.00 93.81 206 ARG A O 1
ATOM 1692 N N . ARG A 1 207 ? 17.520 -3.969 5.323 1.00 91.56 207 ARG A N 1
ATOM 1693 C CA . ARG A 1 207 ? 17.234 -5.408 5.182 1.00 91.56 207 ARG A CA 1
ATOM 1694 C C . ARG A 1 207 ? 16.774 -5.785 3.782 1.00 91.56 207 ARG A C 1
ATOM 1696 O O . ARG A 1 207 ? 17.136 -6.848 3.293 1.00 91.56 207 ARG A O 1
ATOM 1703 N N . TYR A 1 208 ? 15.962 -4.940 3.159 1.00 90.06 208 TYR A N 1
ATOM 1704 C CA . TYR A 1 208 ? 15.217 -5.301 1.962 1.00 90.06 208 TYR A CA 1
ATOM 1705 C C . TYR A 1 208 ? 15.545 -4.384 0.793 1.00 90.06 208 TYR A C 1
ATOM 1707 O O . TYR A 1 208 ? 15.906 -3.222 0.959 1.00 90.06 208 TYR A O 1
ATOM 1715 N N . LYS A 1 209 ? 15.370 -4.921 -0.413 1.00 88.31 209 LYS A N 1
ATOM 1716 C CA . LYS A 1 209 ? 15.382 -4.138 -1.647 1.00 88.31 209 LYS A CA 1
ATOM 1717 C C . LYS A 1 209 ? 13.960 -3.735 -2.010 1.00 88.31 209 LYS A C 1
ATOM 1719 O O . LYS A 1 209 ? 13.007 -4.456 -1.694 1.00 88.31 209 LYS A O 1
ATOM 1724 N N . ILE A 1 210 ? 13.848 -2.604 -2.696 1.00 86.06 210 ILE A N 1
ATOM 1725 C CA . ILE A 1 210 ? 12.602 -2.183 -3.326 1.00 86.06 210 ILE A CA 1
ATOM 1726 C C . ILE A 1 210 ? 12.180 -3.240 -4.353 1.00 86.06 210 ILE A C 1
ATOM 1728 O O . ILE A 1 210 ? 13.008 -3.768 -5.099 1.00 86.06 210 ILE A O 1
ATOM 1732 N N . VAL A 1 211 ? 10.888 -3.555 -4.371 1.00 88.44 211 VAL A N 1
ATOM 1733 C CA . VAL A 1 211 ? 10.254 -4.306 -5.451 1.00 88.44 211 VAL A CA 1
ATOM 1734 C C . VAL A 1 211 ? 9.901 -3.317 -6.552 1.00 88.44 211 VAL A C 1
ATOM 1736 O O . VAL A 1 211 ? 9.042 -2.456 -6.382 1.00 88.44 211 VAL A O 1
ATOM 1739 N N . GLU A 1 212 ? 10.595 -3.426 -7.679 1.00 81.81 212 GLU A N 1
ATOM 1740 C CA . GLU A 1 212 ? 10.466 -2.468 -8.780 1.00 81.81 212 GLU A CA 1
ATOM 1741 C C . GLU A 1 212 ? 9.146 -2.633 -9.546 1.00 81.81 212 GLU A C 1
ATOM 1743 O O . GLU A 1 212 ? 8.517 -1.640 -9.893 1.00 81.81 212 GLU A O 1
ATOM 1748 N N . PHE A 1 213 ? 8.703 -3.873 -9.770 1.00 84.75 213 PHE A N 1
ATOM 1749 C CA . PHE A 1 213 ? 7.459 -4.196 -10.471 1.00 84.75 213 PHE A CA 1
ATOM 1750 C C . PHE A 1 213 ? 6.945 -5.583 -10.064 1.00 84.75 213 PHE A C 1
ATOM 1752 O O . PHE A 1 213 ? 7.715 -6.432 -9.608 1.00 84.75 213 PHE A O 1
ATOM 1759 N N . LEU A 1 214 ? 5.658 -5.832 -10.304 1.00 88.56 214 LEU A N 1
ATOM 1760 C CA . LEU A 1 214 ? 5.056 -7.166 -10.303 1.00 88.56 214 LEU A CA 1
ATOM 1761 C C . LEU A 1 214 ? 4.359 -7.392 -11.642 1.00 88.56 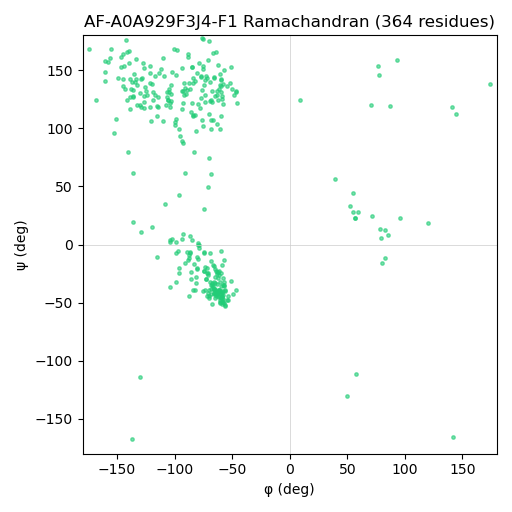214 LEU A C 1
ATOM 1763 O O . LEU A 1 214 ? 3.618 -6.539 -12.121 1.00 88.56 214 LEU A O 1
ATOM 1767 N N . LEU A 1 215 ? 4.606 -8.545 -12.251 1.00 85.69 215 LEU A N 1
ATOM 1768 C CA . LEU A 1 215 ? 4.026 -8.948 -13.525 1.00 85.69 215 LEU A CA 1
ATOM 1769 C C . LEU A 1 215 ? 3.340 -10.307 -13.378 1.00 85.69 215 LEU A C 1
ATOM 1771 O O . LEU A 1 215 ? 3.941 -11.224 -12.807 1.00 85.69 215 LEU A O 1
ATOM 1775 N N . PRO A 1 216 ? 2.124 -10.477 -13.929 1.00 88.81 216 PRO A N 1
ATOM 1776 C CA . PRO A 1 216 ? 1.525 -11.795 -14.081 1.00 88.81 216 PRO A CA 1
ATOM 1777 C C . PRO A 1 216 ? 2.488 -12.756 -14.791 1.00 88.81 216 PRO A C 1
ATOM 1779 O O . PRO A 1 216 ? 3.131 -12.375 -15.773 1.00 88.81 216 PRO A O 1
ATOM 1782 N N . LEU A 1 217 ? 2.568 -14.010 -14.336 1.00 87.50 217 LEU A N 1
ATOM 1783 C CA . LEU A 1 217 ? 3.455 -15.026 -14.918 1.00 87.50 217 LEU A CA 1
ATOM 1784 C C . LEU A 1 217 ? 3.182 -15.238 -16.412 1.00 87.50 217 LEU A C 1
ATOM 1786 O O . LEU A 1 217 ? 4.117 -15.440 -17.183 1.00 87.50 217 LEU A O 1
ATOM 1790 N N . SER A 1 218 ? 1.920 -15.129 -16.836 1.00 87.56 218 SER A N 1
ATOM 1791 C CA . SER A 1 218 ? 1.531 -15.181 -18.249 1.00 87.56 218 SER A CA 1
ATOM 1792 C C . SER A 1 218 ? 2.180 -14.062 -19.068 1.00 87.56 218 SER A C 1
ATOM 1794 O O . SER A 1 218 ? 2.781 -14.340 -20.101 1.00 87.56 218 SER A O 1
ATOM 1796 N N . LYS A 1 219 ? 2.136 -12.814 -18.582 1.00 86.88 219 LYS A N 1
ATOM 1797 C CA . LYS A 1 219 ? 2.790 -11.666 -19.229 1.00 86.88 219 LYS A CA 1
ATOM 1798 C C . LYS A 1 219 ? 4.306 -11.792 -19.211 1.00 86.88 219 LYS A C 1
ATOM 1800 O O . LYS A 1 219 ? 4.949 -11.540 -20.224 1.00 86.88 219 LYS A O 1
ATOM 1805 N N . MET A 1 220 ? 4.880 -12.218 -18.084 1.00 87.94 220 MET A N 1
ATOM 1806 C CA . MET A 1 220 ? 6.319 -12.460 -17.987 1.00 87.94 220 MET A CA 1
ATOM 1807 C C . MET A 1 220 ? 6.776 -13.495 -19.018 1.00 87.94 220 MET A C 1
ATOM 1809 O O . MET A 1 220 ? 7.783 -13.269 -19.683 1.00 87.94 220 MET A O 1
ATOM 1813 N N . LYS A 1 221 ? 6.027 -14.592 -19.186 1.00 88.69 221 LYS A N 1
ATOM 1814 C CA . LYS A 1 221 ? 6.315 -15.604 -20.203 1.00 88.69 221 LYS A CA 1
ATOM 1815 C C . LYS A 1 221 ? 6.266 -15.014 -21.612 1.00 88.69 221 LYS A C 1
ATOM 1817 O O . LYS A 1 221 ? 7.240 -15.158 -22.335 1.00 88.69 221 LYS A O 1
ATOM 1822 N N . THR A 1 222 ? 5.206 -14.285 -21.967 1.00 88.50 222 THR A N 1
ATOM 1823 C CA . THR A 1 222 ? 5.098 -13.625 -23.281 1.00 88.50 222 THR A CA 1
ATOM 1824 C C . THR A 1 222 ? 6.294 -12.715 -23.567 1.00 88.50 222 THR A C 1
ATOM 1826 O O . THR A 1 222 ? 6.903 -12.816 -24.625 1.00 88.50 222 THR A O 1
ATOM 1829 N N . VAL A 1 223 ? 6.679 -11.867 -22.607 1.00 84.25 223 VAL A N 1
ATOM 1830 C CA . VAL A 1 223 ? 7.831 -10.957 -22.734 1.00 84.25 223 VAL A CA 1
ATOM 1831 C C . VAL A 1 223 ? 9.143 -11.728 -22.922 1.00 84.25 223 VAL A C 1
ATOM 1833 O O . VAL A 1 223 ? 10.004 -11.301 -23.690 1.00 84.25 223 VAL A O 1
ATOM 1836 N N . LEU A 1 224 ? 9.318 -12.854 -22.225 1.00 87.25 224 LEU A N 1
ATOM 1837 C CA . LEU A 1 224 ? 10.508 -13.694 -22.366 1.00 87.25 224 LEU A CA 1
ATOM 1838 C C . LEU A 1 224 ? 10.541 -14.409 -23.722 1.00 87.25 224 LEU A C 1
ATOM 1840 O O . LEU A 1 224 ? 11.574 -14.332 -24.387 1.00 87.25 224 LEU A O 1
ATOM 1844 N N . ASP A 1 225 ? 9.429 -15.006 -24.152 1.00 86.12 225 ASP A N 1
ATOM 1845 C CA . ASP A 1 225 ? 9.283 -15.691 -25.442 1.00 86.12 225 ASP A CA 1
ATOM 1846 C C . ASP A 1 225 ? 9.545 -14.711 -26.609 1.00 86.12 225 ASP A C 1
ATOM 1848 O O . ASP A 1 225 ? 10.330 -14.994 -27.514 1.00 86.12 225 ASP A O 1
ATOM 1852 N N . GLU A 1 226 ? 8.980 -13.497 -26.553 1.00 80.94 226 GLU A N 1
ATOM 1853 C CA . GLU A 1 226 ? 9.232 -12.428 -27.536 1.00 80.94 226 GLU A CA 1
ATOM 1854 C C . GLU A 1 226 ? 10.695 -11.952 -27.543 1.00 80.94 226 GLU A C 1
ATOM 1856 O O . GLU A 1 226 ? 11.171 -11.410 -28.545 1.00 80.94 226 GLU A O 1
ATOM 1861 N N . SER A 1 227 ? 11.427 -12.153 -26.441 1.00 75.50 227 SER A N 1
ATOM 1862 C CA . SER A 1 227 ? 12.828 -11.746 -26.312 1.00 75.50 227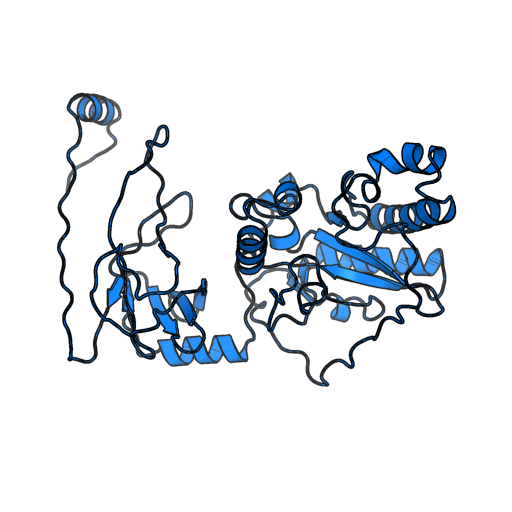 SER A CA 1
ATOM 1863 C C . SER A 1 227 ? 13.843 -12.789 -26.796 1.00 75.50 227 SER A C 1
ATOM 1865 O O . SER A 1 227 ? 15.018 -12.450 -26.947 1.00 75.50 227 SER A O 1
ATOM 1867 N N . GLU A 1 228 ? 13.438 -14.045 -27.036 1.00 78.44 228 GLU A N 1
ATOM 1868 C CA . GLU A 1 228 ? 14.361 -15.145 -27.372 1.00 78.44 228 GLU A CA 1
ATOM 1869 C C . GLU A 1 228 ? 15.164 -14.876 -28.652 1.00 78.44 228 GLU A C 1
ATOM 1871 O O . GLU A 1 228 ? 16.348 -15.207 -28.728 1.00 78.44 228 GLU A O 1
ATOM 1876 N N . GLY A 1 229 ? 14.541 -14.225 -29.638 1.00 69.19 229 GLY A N 1
ATOM 1877 C CA . GLY A 1 229 ? 15.174 -13.873 -30.911 1.00 69.19 229 GLY A CA 1
ATOM 1878 C C . GLY A 1 229 ? 16.069 -12.631 -30.867 1.00 69.19 229 GLY A C 1
ATOM 1879 O O . GLY A 1 229 ? 16.616 -12.247 -31.901 1.00 69.19 229 GLY A O 1
ATOM 1880 N N . LEU A 1 230 ? 16.202 -11.965 -29.714 1.00 65.06 230 LEU A N 1
ATOM 1881 C CA . LEU A 1 230 ? 16.888 -10.676 -29.620 1.00 65.06 230 LEU A CA 1
ATOM 1882 C C . LEU A 1 230 ? 18.369 -10.833 -29.309 1.00 65.06 230 LEU A C 1
ATOM 1884 O O . LEU A 1 230 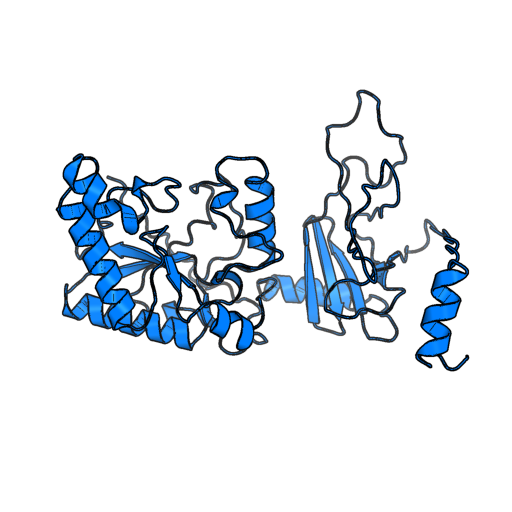? 18.761 -11.560 -28.394 1.00 65.06 230 LEU A O 1
ATOM 1888 N N . SER A 1 231 ? 19.208 -10.082 -30.027 1.00 60.62 231 SER A N 1
ATOM 1889 C CA . SER A 1 231 ? 20.633 -10.051 -29.715 1.00 60.62 231 SER A CA 1
ATOM 1890 C C . SER A 1 231 ? 20.866 -9.421 -28.343 1.00 60.62 231 SER A C 1
ATOM 1892 O O . SER A 1 231 ? 20.195 -8.471 -27.932 1.00 60.62 231 SER A O 1
ATOM 1894 N N . ARG A 1 232 ? 21.859 -9.953 -27.638 1.00 64.88 232 ARG A N 1
ATOM 1895 C CA . ARG A 1 232 ? 22.253 -9.509 -26.302 1.00 64.88 232 ARG A CA 1
ATOM 1896 C C . ARG A 1 232 ? 23.628 -8.860 -26.354 1.00 64.88 232 ARG A C 1
ATOM 1898 O O . ARG A 1 232 ? 24.445 -9.205 -27.207 1.00 64.88 232 ARG A O 1
ATOM 1905 N N . ASP A 1 233 ? 23.877 -7.928 -25.443 1.00 56.06 233 ASP A N 1
ATOM 1906 C CA . ASP A 1 233 ? 25.210 -7.362 -25.251 1.00 56.06 233 ASP A CA 1
ATOM 1907 C C . ASP A 1 233 ? 26.167 -8.394 -24.620 1.00 56.06 233 ASP A C 1
ATOM 1909 O O . ASP A 1 233 ? 25.771 -9.490 -24.210 1.00 56.06 233 ASP A O 1
ATOM 1913 N N . LYS A 1 234 ? 27.448 -8.027 -24.489 1.00 62.75 234 LYS A N 1
ATOM 1914 C CA . LYS A 1 234 ? 28.479 -8.878 -23.864 1.00 62.75 234 LYS A CA 1
ATOM 1915 C C . LYS A 1 234 ? 28.175 -9.274 -22.408 1.00 62.75 234 LYS A C 1
ATOM 1917 O O . LYS A 1 234 ? 28.778 -10.209 -21.894 1.00 62.75 234 LYS A O 1
ATOM 1922 N N . ASN A 1 235 ? 27.260 -8.568 -21.746 1.00 56.94 235 ASN A N 1
ATOM 1923 C CA . ASN A 1 235 ? 26.844 -8.798 -20.366 1.00 56.94 235 ASN A CA 1
ATOM 1924 C C . ASN A 1 235 ? 25.484 -9.525 -20.270 1.00 56.94 235 ASN A C 1
ATOM 1926 O O . ASN A 1 235 ? 24.963 -9.707 -19.162 1.00 56.94 235 ASN A O 1
ATOM 1930 N N . GLY A 1 236 ? 24.909 -9.937 -21.408 1.00 61.94 236 GLY A N 1
ATOM 1931 C CA . GLY A 1 236 ? 23.647 -10.668 -21.509 1.00 61.94 236 GLY A CA 1
ATOM 1932 C C . GLY A 1 236 ? 22.382 -9.799 -21.530 1.00 61.94 236 GLY A C 1
ATOM 1933 O O . GLY A 1 236 ? 21.279 -10.349 -21.442 1.00 61.94 236 GLY A O 1
ATOM 1934 N N . PHE A 1 237 ? 22.499 -8.472 -21.628 1.00 67.12 237 PHE A N 1
ATOM 1935 C CA . PHE A 1 237 ? 21.358 -7.554 -21.643 1.00 67.12 237 PHE A CA 1
ATOM 1936 C C . PHE A 1 237 ? 20.732 -7.389 -23.031 1.00 67.12 237 PHE A C 1
ATOM 1938 O O . PHE A 1 237 ? 21.437 -7.309 -24.034 1.00 67.12 237 PHE A O 1
ATOM 1945 N N . CYS A 1 238 ? 19.406 -7.253 -23.082 1.00 62.66 238 CYS A N 1
ATOM 1946 C CA . CYS A 1 238 ? 18.663 -6.809 -24.265 1.00 62.66 238 CYS A CA 1
ATOM 1947 C C . CYS A 1 238 ? 17.454 -5.952 -23.864 1.00 62.66 238 CYS A C 1
ATOM 1949 O O . CYS A 1 238 ? 17.044 -5.952 -22.700 1.00 62.66 238 CYS A O 1
ATOM 1951 N N . ILE A 1 239 ? 16.889 -5.215 -24.825 1.00 67.19 239 ILE A N 1
ATOM 1952 C CA . ILE A 1 239 ? 15.675 -4.419 -24.630 1.00 67.19 239 ILE A CA 1
ATOM 1953 C C . ILE A 1 239 ? 14.573 -4.959 -25.537 1.00 67.19 239 ILE A C 1
ATOM 1955 O O . ILE A 1 239 ? 14.751 -5.070 -26.749 1.00 67.19 239 ILE A O 1
ATOM 1959 N N . LEU A 1 240 ? 13.414 -5.233 -24.947 1.00 66.69 240 LEU A N 1
ATOM 1960 C CA . LEU A 1 240 ? 12.182 -5.479 -25.686 1.00 66.69 240 LEU A CA 1
ATOM 1961 C C . LEU A 1 240 ? 11.272 -4.264 -25.533 1.00 66.69 240 LEU A C 1
ATOM 1963 O O . LEU A 1 240 ? 11.044 -3.795 -24.420 1.00 66.69 240 LEU A O 1
ATOM 1967 N N . VAL A 1 241 ? 10.740 -3.760 -26.641 1.00 63.91 241 VAL A N 1
ATOM 1968 C CA . VAL A 1 241 ? 9.737 -2.697 -26.626 1.00 63.91 241 VAL A CA 1
ATOM 1969 C C . VAL A 1 241 ? 8.430 -3.258 -27.160 1.00 63.91 241 VAL A C 1
ATOM 1971 O O . VAL A 1 241 ? 8.358 -3.680 -28.311 1.00 63.91 241 VAL A O 1
ATOM 1974 N N . ASN A 1 242 ? 7.396 -3.247 -26.323 1.00 66.19 242 ASN A N 1
ATOM 1975 C CA . ASN A 1 242 ? 6.055 -3.661 -26.698 1.00 66.19 242 ASN A CA 1
ATOM 1976 C C . ASN A 1 242 ? 5.209 -2.418 -26.992 1.00 66.19 242 ASN A C 1
ATOM 1978 O O . ASN A 1 242 ? 4.759 -1.707 -26.089 1.00 66.19 242 ASN A O 1
ATOM 1982 N N . GLY A 1 243 ? 4.995 -2.143 -28.280 1.00 53.75 243 GLY A N 1
ATOM 1983 C CA . GLY A 1 243 ? 4.259 -0.956 -28.700 1.00 53.75 243 GLY A CA 1
ATOM 1984 C C . GLY A 1 243 ? 2.741 -1.036 -28.485 1.00 53.75 243 GLY A C 1
ATOM 1985 O O . GLY A 1 243 ? 2.078 -0.007 -28.400 1.00 53.75 243 GLY A O 1
ATOM 1986 N N . SER A 1 244 ? 2.158 -2.233 -28.396 1.00 64.75 244 SER A N 1
ATOM 1987 C CA . SER A 1 244 ? 0.733 -2.383 -28.056 1.00 64.75 244 SER A CA 1
ATOM 1988 C C . SER A 1 244 ? 0.460 -2.050 -26.596 1.00 64.75 244 SER A C 1
ATOM 1990 O O . SER A 1 244 ? -0.513 -1.365 -26.298 1.00 64.75 244 SER A O 1
ATOM 1992 N N . GLU A 1 245 ? 1.339 -2.499 -25.706 1.00 66.38 245 GLU A N 1
ATOM 1993 C CA . GLU A 1 245 ? 1.222 -2.276 -24.267 1.00 66.38 245 GLU A CA 1
ATOM 1994 C C . GLU A 1 245 ? 1.847 -0.955 -23.827 1.00 66.38 245 GLU A C 1
ATOM 1996 O O . GLU A 1 245 ? 1.701 -0.576 -22.670 1.00 66.38 245 GLU A O 1
ATOM 2001 N N . LYS A 1 246 ? 2.532 -0.248 -24.740 1.00 62.62 246 LYS A N 1
ATOM 2002 C CA . LYS A 1 246 ? 3.293 0.964 -24.421 1.00 62.62 246 LYS A CA 1
ATOM 2003 C C . LYS A 1 246 ? 4.307 0.697 -23.301 1.00 62.62 246 LYS A C 1
ATOM 2005 O O . LYS A 1 246 ? 4.472 1.504 -22.389 1.00 62.62 246 LYS A O 1
ATOM 2010 N N . LYS A 1 247 ? 5.014 -0.434 -23.389 1.00 69.44 247 LYS A N 1
ATOM 2011 C CA . LYS A 1 247 ? 6.003 -0.874 -22.397 1.00 69.44 247 LYS A CA 1
ATOM 2012 C C . LYS A 1 247 ? 7.390 -1.060 -22.998 1.00 69.44 247 LYS A C 1
ATOM 2014 O O . LYS A 1 247 ? 7.541 -1.491 -24.140 1.00 69.44 247 LYS A O 1
ATOM 2019 N N . LEU A 1 248 ? 8.413 -0.788 -22.194 1.00 72.44 248 LEU A N 1
ATOM 2020 C CA . LEU A 1 248 ? 9.802 -1.162 -22.449 1.00 72.44 248 LEU A CA 1
ATOM 2021 C C . LEU A 1 248 ? 10.290 -2.082 -21.331 1.00 72.44 248 LEU A C 1
ATOM 2023 O O . LEU A 1 248 ? 10.167 -1.753 -20.153 1.00 72.44 248 LEU A O 1
ATOM 2027 N N . TYR A 1 249 ? 10.901 -3.200 -21.709 1.00 72.94 249 TYR A N 1
ATOM 2028 C CA . TYR A 1 249 ? 11.478 -4.190 -20.810 1.00 72.94 249 TYR A CA 1
ATOM 2029 C C . TYR A 1 249 ? 12.991 -4.236 -20.987 1.00 72.94 249 TYR A C 1
ATOM 2031 O O . TYR A 1 249 ? 13.493 -4.430 -22.095 1.00 72.94 249 TYR A O 1
ATOM 2039 N N . LEU A 1 250 ? 13.726 -4.103 -19.885 1.00 71.06 250 LEU A N 1
ATOM 2040 C CA . LEU A 1 250 ? 15.146 -4.435 -19.838 1.00 71.06 250 LEU A CA 1
ATOM 2041 C C . LEU A 1 250 ? 15.281 -5.877 -19.369 1.00 71.06 250 LEU A C 1
ATOM 2043 O O . LEU A 1 250 ? 14.864 -6.200 -18.258 1.00 71.06 250 LEU A O 1
ATOM 2047 N N . LEU A 1 251 ? 15.911 -6.728 -20.170 1.00 73.69 251 LEU A N 1
ATOM 2048 C CA . LEU A 1 251 ? 16.134 -8.128 -19.833 1.00 73.69 251 LEU A CA 1
ATOM 2049 C C . LEU A 1 251 ? 17.625 -8.401 -19.655 1.00 73.69 251 LEU A C 1
ATOM 2051 O O . LEU A 1 251 ? 18.451 -7.800 -20.334 1.00 73.69 251 LEU A O 1
ATOM 2055 N N . LYS A 1 252 ? 17.971 -9.335 -18.766 1.00 73.38 252 LYS A N 1
ATOM 2056 C CA . LYS A 1 252 ? 19.317 -9.913 -18.644 1.00 73.38 252 LYS A CA 1
ATOM 2057 C C . LYS A 1 252 ? 19.197 -11.425 -18.644 1.00 73.38 252 LYS A C 1
ATOM 2059 O O . LYS A 1 252 ? 18.580 -11.986 -17.731 1.00 73.38 252 LYS A O 1
ATOM 2064 N N . ASN A 1 253 ? 19.794 -12.072 -19.641 1.00 75.62 253 ASN A N 1
ATOM 2065 C CA . ASN A 1 253 ? 19.550 -13.483 -19.940 1.00 75.62 253 ASN A CA 1
ATOM 2066 C C . ASN A 1 253 ? 18.021 -13.716 -20.001 1.00 75.62 253 ASN A C 1
ATOM 2068 O O . ASN A 1 253 ? 17.300 -12.903 -20.578 1.00 75.62 253 ASN A O 1
ATOM 2072 N N . ASN A 1 254 ? 17.491 -14.725 -19.315 1.00 78.12 254 ASN A N 1
ATOM 2073 C CA . ASN A 1 254 ? 16.057 -15.038 -19.329 1.00 78.12 254 ASN A CA 1
ATOM 2074 C C . ASN A 1 254 ? 15.303 -14.424 -18.141 1.00 78.12 254 ASN A C 1
ATOM 2076 O O . ASN A 1 254 ? 14.498 -15.083 -17.492 1.00 78.12 254 ASN A O 1
ATOM 2080 N N . SER A 1 255 ? 15.603 -13.169 -17.800 1.00 79.62 255 SER A N 1
ATOM 2081 C CA . SER A 1 255 ? 14.918 -12.484 -16.702 1.00 79.62 255 SER A CA 1
ATOM 2082 C C . SER A 1 255 ? 14.696 -11.009 -17.003 1.00 79.62 255 SER A C 1
ATOM 2084 O O . SER A 1 255 ? 15.617 -10.309 -17.431 1.00 79.62 255 SER A O 1
ATOM 2086 N N . ILE A 1 256 ? 13.479 -10.539 -16.742 1.00 81.50 256 ILE A N 1
ATOM 2087 C CA . ILE A 1 256 ? 13.125 -9.121 -16.796 1.00 81.50 256 ILE A CA 1
ATOM 2088 C C . ILE A 1 256 ? 13.745 -8.447 -15.572 1.00 81.50 256 ILE A C 1
ATOM 2090 O O . ILE A 1 256 ? 13.601 -8.925 -14.448 1.00 81.50 256 ILE A O 1
ATOM 2094 N N . LYS A 1 257 ? 14.482 -7.362 -15.794 1.00 74.94 257 LYS A N 1
ATOM 2095 C CA . LYS A 1 257 ? 15.156 -6.587 -14.747 1.00 74.94 257 LYS A CA 1
ATOM 2096 C C . LYS A 1 257 ? 14.449 -5.288 -14.436 1.00 74.94 257 LYS A C 1
ATOM 2098 O O . LYS A 1 257 ? 14.440 -4.902 -13.276 1.00 74.94 257 LYS A O 1
ATOM 2103 N N . LEU A 1 258 ? 13.890 -4.632 -15.446 1.00 68.69 258 LEU A N 1
ATOM 2104 C CA . LEU A 1 258 ? 13.125 -3.399 -15.295 1.00 68.69 258 LEU A CA 1
ATOM 2105 C C . LEU A 1 258 ? 12.006 -3.366 -16.332 1.00 68.69 258 LEU A C 1
ATOM 2107 O O . LEU A 1 258 ? 12.147 -3.934 -17.420 1.00 68.69 258 LEU A O 1
ATOM 2111 N N . MET A 1 259 ? 10.936 -2.659 -15.993 1.00 70.12 259 MET A N 1
ATOM 2112 C CA . MET A 1 259 ? 9.806 -2.372 -16.865 1.00 70.12 259 MET A CA 1
ATOM 2113 C C . MET A 1 259 ? 9.480 -0.883 -16.761 1.00 70.12 259 MET A C 1
ATOM 2115 O O . MET A 1 259 ? 9.445 -0.338 -15.662 1.00 70.12 259 MET A O 1
ATOM 2119 N N . PHE A 1 260 ? 9.212 -0.246 -17.898 1.00 62.91 260 PHE A N 1
ATOM 2120 C CA . PHE A 1 260 ? 8.841 1.163 -17.967 1.00 62.91 260 PHE A CA 1
ATOM 2121 C C . PHE A 1 260 ? 7.632 1.365 -18.870 1.00 62.91 260 PHE A C 1
ATOM 2123 O O . PHE A 1 260 ? 7.528 0.723 -19.916 1.00 62.91 260 PHE A O 1
ATOM 2130 N N . ASP A 1 261 ? 6.754 2.287 -18.482 1.00 58.53 261 ASP A N 1
ATOM 2131 C CA . ASP A 1 261 ? 5.781 2.875 -19.400 1.00 58.53 261 ASP A CA 1
ATOM 2132 C C . ASP A 1 261 ? 6.499 3.774 -20.411 1.00 58.53 261 ASP A C 1
ATOM 2134 O O . ASP A 1 261 ? 7.434 4.502 -20.068 1.00 58.53 261 ASP A O 1
ATOM 2138 N N . ILE A 1 262 ? 6.071 3.716 -21.671 1.00 54.66 262 ILE A N 1
ATOM 2139 C CA . ILE A 1 262 ? 6.591 4.548 -22.755 1.00 54.66 262 ILE A CA 1
ATOM 2140 C C . ILE A 1 262 ? 5.452 5.247 -23.495 1.00 54.66 262 ILE A C 1
ATOM 2142 O O . ILE A 1 262 ? 4.389 4.684 -23.729 1.00 54.66 262 ILE A O 1
ATOM 2146 N N . ALA A 1 263 ? 5.673 6.483 -23.926 1.00 44.94 263 ALA A N 1
ATOM 2147 C CA . ALA A 1 263 ? 4.764 7.140 -24.855 1.00 44.94 263 ALA A CA 1
ATOM 2148 C C . ALA A 1 263 ? 5.106 6.727 -26.295 1.00 44.94 263 ALA A C 1
ATOM 2150 O O . ALA A 1 263 ? 6.276 6.664 -26.675 1.00 44.94 263 ALA A O 1
ATOM 2151 N N . ILE A 1 264 ? 4.079 6.480 -27.109 1.00 43.12 264 ILE A N 1
ATOM 2152 C CA . ILE A 1 264 ? 4.221 6.260 -28.553 1.00 43.12 264 ILE A CA 1
ATOM 2153 C C . ILE A 1 264 ? 3.508 7.420 -29.234 1.00 43.12 264 ILE A C 1
ATOM 2155 O O . ILE A 1 264 ? 2.315 7.615 -29.008 1.00 43.12 264 ILE A O 1
ATOM 2159 N N . GLY A 1 265 ? 4.241 8.209 -30.022 1.00 39.25 265 GLY A N 1
ATOM 2160 C CA . GLY A 1 265 ? 3.671 9.350 -30.740 1.00 39.25 265 GLY A CA 1
ATOM 2161 C C . GLY A 1 265 ? 2.563 8.935 -31.717 1.00 39.25 265 GLY A C 1
ATOM 2162 O O . GLY A 1 265 ? 2.622 7.856 -32.307 1.00 39.25 265 GLY A O 1
ATOM 2163 N N . GLU A 1 266 ? 1.563 9.805 -31.901 1.00 34.47 266 GLU A N 1
ATOM 2164 C CA . GLU A 1 266 ? 0.368 9.560 -32.735 1.00 34.47 266 GLU A CA 1
ATOM 2165 C C . GLU A 1 266 ? 0.677 9.338 -34.223 1.00 34.47 266 GLU A C 1
ATOM 2167 O O . GLU A 1 266 ? -0.078 8.677 -34.933 1.00 34.47 266 GLU A O 1
ATOM 2172 N N . GLN A 1 267 ? 1.813 9.844 -34.699 1.00 33.31 267 GLN A N 1
ATOM 2173 C CA . GLN A 1 267 ? 2.362 9.502 -36.002 1.00 33.31 267 GLN A CA 1
ATOM 2174 C C . GLN A 1 267 ? 3.608 8.666 -35.759 1.00 33.31 267 GLN A C 1
ATOM 2176 O O . GLN A 1 267 ? 4.632 9.196 -35.325 1.00 33.31 267 GLN A O 1
ATOM 2181 N N . GLY A 1 268 ? 3.536 7.359 -36.009 1.00 34.66 268 GLY A N 1
ATOM 2182 C CA . GLY A 1 268 ? 4.732 6.523 -35.972 1.00 34.66 268 GLY A CA 1
ATOM 2183 C C . GLY A 1 268 ? 5.877 7.195 -36.742 1.00 34.66 268 GLY A C 1
ATOM 2184 O O . GLY A 1 268 ? 5.668 7.669 -37.854 1.00 34.66 268 GLY A O 1
ATOM 2185 N N . LEU A 1 269 ? 7.065 7.266 -36.130 1.00 35.56 269 LEU A N 1
ATOM 2186 C CA . LEU A 1 269 ? 8.344 7.602 -36.777 1.00 35.56 269 LEU A CA 1
ATOM 2187 C C . LEU A 1 269 ? 8.280 8.713 -37.852 1.00 35.56 269 LEU A C 1
ATOM 2189 O O . LEU A 1 269 ? 8.715 8.512 -38.986 1.00 35.56 269 LEU A O 1
ATOM 2193 N N . GLY A 1 270 ? 7.785 9.904 -37.499 1.00 27.81 270 GLY A N 1
ATOM 2194 C CA . GLY A 1 270 ? 7.732 11.068 -38.394 1.00 27.81 270 GLY A CA 1
ATOM 2195 C C . GLY A 1 270 ? 8.386 12.316 -37.797 1.00 27.81 270 GLY A C 1
ATOM 2196 O O . GLY A 1 270 ? 8.008 12.765 -36.723 1.00 27.81 270 GLY A O 1
ATOM 2197 N N . LYS A 1 271 ? 9.387 12.876 -38.489 1.00 34.31 271 LYS A N 1
ATOM 2198 C CA . LYS A 1 271 ? 10.124 14.097 -38.107 1.00 34.31 271 LYS A CA 1
ATOM 2199 C C . LYS A 1 271 ? 9.234 15.345 -38.204 1.00 34.31 271 LYS A C 1
ATOM 2201 O O . LYS A 1 271 ? 8.847 15.660 -39.321 1.00 34.31 271 LYS A O 1
ATOM 2206 N N . THR A 1 272 ? 9.082 16.135 -37.135 1.00 27.02 272 THR A N 1
ATOM 2207 C CA . THR A 1 272 ? 8.761 17.582 -37.232 1.00 27.02 272 THR A CA 1
ATOM 2208 C C . THR A 1 272 ? 9.096 18.348 -35.943 1.00 27.02 272 THR A C 1
ATOM 2210 O O . THR A 1 272 ? 9.084 17.773 -34.861 1.00 27.02 272 THR A O 1
ATOM 2213 N N . LYS A 1 273 ? 9.467 19.631 -36.098 1.00 29.09 273 LYS A N 1
ATOM 2214 C CA . LYS A 1 273 ? 9.993 20.558 -35.074 1.00 29.09 273 LYS A CA 1
ATOM 2215 C C . LYS A 1 273 ? 8.917 21.094 -34.117 1.00 29.09 273 LYS A C 1
ATOM 2217 O O . LYS A 1 273 ? 7.762 21.240 -34.493 1.00 29.09 273 LYS A O 1
ATOM 2222 N N . GLU A 1 274 ? 9.366 21.454 -32.920 1.00 26.70 274 GLU A N 1
ATOM 2223 C CA . GLU A 1 274 ? 8.612 22.038 -31.804 1.00 26.70 274 GLU A CA 1
ATOM 2224 C C . GLU A 1 274 ? 8.061 23.448 -32.140 1.00 26.70 274 GLU A C 1
ATOM 2226 O O . GLU A 1 274 ? 8.831 24.310 -32.571 1.00 26.70 274 GLU A O 1
ATOM 2231 N N . GLY A 1 275 ? 6.748 23.685 -31.953 1.00 30.47 275 GLY A N 1
ATOM 2232 C CA . GLY A 1 275 ? 6.155 25.038 -31.938 1.00 30.47 275 GLY A CA 1
ATOM 2233 C C . GLY A 1 275 ? 5.062 25.415 -32.957 1.00 30.47 275 GLY A C 1
ATOM 2234 O O . GLY A 1 275 ? 4.834 26.608 -33.121 1.00 30.47 275 GLY A O 1
ATOM 2235 N N . ASP A 1 276 ? 4.363 24.482 -33.616 1.00 31.69 276 ASP A N 1
ATOM 2236 C CA . ASP A 1 276 ? 3.228 24.824 -34.504 1.00 31.69 276 ASP A CA 1
ATOM 2237 C C . ASP A 1 276 ? 1.939 24.053 -34.145 1.00 31.69 276 ASP A C 1
ATOM 2239 O O . ASP A 1 276 ? 1.984 22.952 -33.594 1.00 31.69 276 ASP A O 1
ATOM 2243 N N . HIS A 1 277 ? 0.776 24.645 -34.433 1.00 29.12 277 HIS A N 1
ATOM 2244 C CA . HIS A 1 277 ? -0.548 24.353 -33.850 1.00 29.12 277 HIS A CA 1
ATOM 2245 C C . HIS A 1 277 ? -1.229 23.052 -34.340 1.00 29.12 277 HIS A C 1
ATOM 2247 O O . HIS A 1 277 ? -2.457 22.967 -34.408 1.00 29.12 277 HIS A O 1
ATOM 2253 N N . LYS A 1 278 ? -0.449 22.023 -34.690 1.00 34.53 278 LYS A N 1
ATOM 2254 C CA . LYS A 1 278 ? -0.927 20.700 -35.132 1.00 34.53 278 LYS A CA 1
ATOM 2255 C C . LYS A 1 278 ? -0.144 19.543 -34.488 1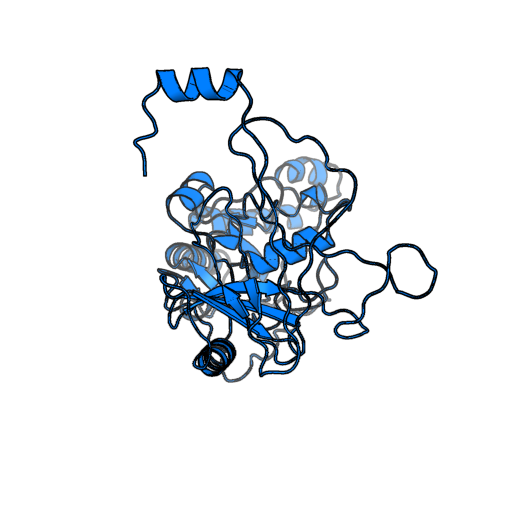.00 34.53 278 LYS A C 1
ATOM 2257 O O . LYS A 1 278 ? 0.442 18.742 -35.203 1.00 34.53 278 LYS A O 1
ATOM 2262 N N . THR A 1 279 ? -0.203 19.452 -33.157 1.00 28.70 279 THR A N 1
ATOM 2263 C CA . THR A 1 279 ? 0.072 18.257 -32.323 1.00 28.70 279 THR A CA 1
ATOM 2264 C C . THR A 1 279 ? -0.591 18.486 -30.954 1.00 28.70 279 THR A C 1
ATOM 2266 O O . THR A 1 279 ? -0.506 19.614 -30.460 1.00 28.70 279 THR A O 1
ATOM 2269 N N . PRO A 1 280 ? -1.210 17.497 -30.282 1.00 25.34 280 PRO A N 1
ATOM 2270 C CA . PRO A 1 280 ? -1.530 17.645 -28.869 1.00 25.34 280 PRO A CA 1
ATOM 2271 C C . PRO A 1 280 ? -0.265 17.423 -28.017 1.00 25.34 280 PRO A C 1
ATOM 2273 O O . PRO A 1 280 ? 0.349 16.365 -28.060 1.00 25.34 280 PRO A O 1
ATOM 2276 N N . LEU A 1 281 ? 0.122 18.479 -27.298 1.00 22.02 281 LEU A N 1
ATOM 2277 C CA . LEU A 1 281 ? 0.876 18.559 -26.032 1.00 22.02 281 LEU A CA 1
ATOM 2278 C C . LEU A 1 281 ? 1.521 17.269 -25.454 1.00 22.02 281 LEU A C 1
ATOM 2280 O O . LEU A 1 281 ? 0.807 16.347 -25.071 1.00 22.02 281 LEU A O 1
ATOM 2284 N N . GLY A 1 282 ? 2.845 17.310 -25.212 1.00 26.22 282 GLY A N 1
ATOM 2285 C CA . GLY A 1 282 ? 3.522 16.541 -24.146 1.00 26.22 282 GLY A CA 1
ATOM 2286 C C . GLY A 1 282 ? 4.901 15.944 -24.492 1.00 26.22 282 GLY A C 1
ATOM 2287 O O . GLY A 1 282 ? 5.003 15.090 -25.369 1.00 26.22 282 GLY A O 1
ATOM 2288 N N . ASP A 1 283 ? 5.949 16.360 -23.769 1.00 26.64 283 ASP A N 1
ATOM 2289 C CA . ASP A 1 283 ? 7.349 15.896 -23.878 1.00 26.64 283 ASP A CA 1
ATOM 2290 C C . ASP A 1 283 ? 7.615 14.594 -23.108 1.00 26.64 283 ASP A C 1
ATOM 2292 O O . ASP A 1 283 ? 7.210 14.502 -21.950 1.00 26.64 283 ASP A O 1
ATOM 2296 N N . TYR A 1 284 ? 8.419 13.651 -23.636 1.00 31.44 284 TYR A N 1
ATOM 2297 C CA . TYR A 1 284 ? 8.924 12.531 -22.816 1.00 31.44 284 TYR A CA 1
ATOM 2298 C C . TYR A 1 284 ? 10.377 12.143 -23.109 1.00 31.44 284 TYR A C 1
ATOM 2300 O O . TYR A 1 284 ? 10.767 11.806 -24.226 1.00 31.44 284 TYR A O 1
ATOM 2308 N N . THR A 1 285 ? 11.175 12.164 -22.043 1.00 28.31 285 THR A N 1
ATOM 2309 C CA . THR A 1 285 ? 12.601 11.841 -22.008 1.00 28.31 285 THR A CA 1
ATOM 2310 C C . THR A 1 285 ? 12.814 10.650 -21.069 1.00 28.31 285 THR A C 1
ATOM 2312 O O . THR A 1 285 ? 12.486 10.758 -19.893 1.00 28.31 285 THR A O 1
ATOM 2315 N N . ILE A 1 286 ? 13.436 9.554 -21.525 1.00 29.83 286 ILE A N 1
ATOM 2316 C CA . ILE A 1 286 ? 14.106 8.603 -20.616 1.00 29.83 286 ILE A CA 1
ATOM 2317 C C . ILE A 1 286 ? 15.572 9.044 -20.521 1.00 29.83 286 ILE A C 1
ATOM 2319 O O . ILE A 1 286 ? 16.418 8.619 -21.307 1.00 29.83 286 ILE A O 1
ATOM 2323 N N . LYS A 1 287 ? 15.877 9.959 -19.592 1.00 26.52 287 LYS A N 1
ATOM 2324 C CA . LYS A 1 287 ? 17.254 10.348 -19.243 1.00 26.52 287 LYS A CA 1
ATOM 2325 C C . LYS A 1 287 ? 17.521 9.948 -17.801 1.00 26.52 287 LYS A C 1
ATOM 2327 O O . LYS A 1 287 ? 17.027 10.581 -16.879 1.00 26.52 287 LYS A O 1
ATOM 2332 N N . TRP A 1 288 ? 18.386 8.957 -17.629 1.00 29.02 288 TRP A N 1
ATOM 2333 C CA . TRP A 1 288 ? 19.129 8.759 -16.390 1.00 29.02 288 TRP A CA 1
ATOM 2334 C C . TRP A 1 288 ? 20.393 9.643 -16.454 1.00 29.02 288 TRP A C 1
ATOM 2336 O O . TRP A 1 288 ? 21.257 9.423 -17.305 1.00 29.02 288 TRP A O 1
ATOM 2346 N N . MET A 1 289 ? 20.504 10.663 -15.593 1.00 24.27 289 MET A N 1
ATOM 2347 C CA . MET A 1 289 ? 21.733 11.449 -15.355 1.00 24.27 289 MET A CA 1
ATOM 2348 C C . MET A 1 289 ? 21.949 11.721 -13.862 1.00 24.27 289 MET A C 1
ATOM 2350 O O . MET A 1 289 ? 21.025 12.230 -13.249 1.00 24.27 289 MET A O 1
ATOM 2354 N N . VAL A 1 290 ? 23.164 11.523 -13.324 1.00 27.45 290 VAL A N 1
ATOM 2355 C CA . VAL A 1 290 ? 23.806 12.468 -12.377 1.00 27.45 290 VAL A CA 1
ATOM 2356 C C . VAL A 1 290 ? 25.321 12.470 -12.629 1.00 27.45 290 VAL A C 1
ATOM 2358 O O . VAL A 1 290 ? 25.942 11.464 -12.971 1.00 27.45 290 VAL A O 1
ATOM 2361 N N . SER A 1 291 ? 25.842 13.690 -12.497 1.00 28.73 291 SER A N 1
ATOM 2362 C CA . SER A 1 291 ? 27.221 14.175 -12.473 1.00 28.73 291 SER A CA 1
ATOM 2363 C C . SER A 1 291 ? 28.142 13.441 -11.492 1.00 28.73 291 SER A C 1
ATOM 2365 O O . SER A 1 291 ? 27.720 12.989 -10.433 1.00 28.73 291 SER A O 1
ATOM 2367 N N . ARG A 1 292 ? 29.442 13.413 -11.801 1.00 31.22 292 ARG A N 1
ATOM 2368 C CA . ARG A 1 292 ? 30.463 12.840 -10.920 1.00 31.22 292 ARG A CA 1
ATOM 2369 C C . ARG A 1 292 ? 30.820 13.684 -9.687 1.00 31.22 292 ARG A C 1
ATOM 2371 O O . ARG A 1 292 ? 31.571 13.130 -8.907 1.00 31.22 292 ARG A O 1
ATOM 2378 N N . ASN A 1 293 ? 30.342 14.932 -9.508 1.00 38.47 293 ASN A N 1
ATOM 2379 C CA . ASN A 1 293 ? 30.328 15.720 -8.242 1.00 38.47 293 ASN A CA 1
ATOM 2380 C C . ASN A 1 293 ? 29.829 17.180 -8.476 1.00 38.47 293 ASN A C 1
ATOM 2382 O O . ASN A 1 293 ? 30.268 17.821 -9.426 1.00 38.47 293 ASN A O 1
ATOM 2386 N N . GLY A 1 294 ? 28.987 17.754 -7.595 1.00 28.39 294 GLY A N 1
ATOM 2387 C CA . GLY A 1 294 ? 28.672 19.210 -7.538 1.00 28.39 294 GLY A CA 1
ATOM 2388 C C . GLY A 1 294 ? 27.430 19.711 -8.316 1.00 28.39 294 GLY A C 1
ATOM 2389 O O . GLY A 1 294 ? 26.945 19.005 -9.200 1.00 28.39 294 GLY A O 1
ATOM 2390 N N . PRO A 1 295 ? 26.862 20.895 -7.964 1.00 27.77 295 PRO A N 1
ATOM 2391 C CA . PRO A 1 295 ? 25.424 21.158 -8.058 1.00 27.77 295 PRO A CA 1
ATOM 2392 C C . PRO A 1 295 ? 24.911 21.408 -9.480 1.00 27.77 295 PRO A C 1
ATOM 2394 O O . PRO A 1 295 ? 25.606 21.936 -10.349 1.00 27.77 295 PRO A O 1
ATOM 2397 N N . LEU A 1 296 ? 23.637 21.050 -9.660 1.00 32.12 296 LEU A N 1
ATOM 2398 C CA . LEU A 1 296 ? 22.822 21.207 -10.864 1.00 32.12 296 LEU A CA 1
ATOM 2399 C C . LEU A 1 296 ? 22.967 22.605 -11.485 1.00 32.12 296 LEU A C 1
ATOM 2401 O O . LEU A 1 296 ? 22.611 23.608 -10.868 1.00 32.12 296 LEU A O 1
ATOM 2405 N N . LYS A 1 297 ? 23.391 22.666 -12.750 1.00 27.77 297 LYS A N 1
ATOM 2406 C CA . LYS A 1 297 ? 23.058 23.795 -13.626 1.00 27.77 297 LYS A CA 1
ATOM 2407 C C . LYS A 1 297 ? 21.952 23.345 -14.570 1.00 27.77 297 LYS A C 1
ATOM 2409 O O . LYS A 1 297 ? 22.098 22.336 -15.256 1.00 27.77 297 LYS A O 1
ATOM 2414 N N . GLN A 1 298 ? 20.841 24.083 -14.540 1.00 29.48 298 GLN A N 1
ATOM 2415 C CA . GLN A 1 298 ? 19.706 23.924 -15.448 1.00 29.48 298 GLN A CA 1
ATOM 2416 C C . GLN A 1 298 ? 20.214 23.848 -16.888 1.00 29.48 298 GLN A C 1
ATOM 2418 O O . GLN A 1 298 ? 20.991 24.709 -17.303 1.00 29.48 298 GLN A O 1
ATOM 2423 N N . ASN A 1 299 ? 19.788 22.826 -17.634 1.00 28.92 299 ASN A N 1
ATOM 2424 C CA . ASN A 1 299 ? 20.054 22.767 -19.063 1.00 28.92 299 ASN A CA 1
ATOM 2425 C C . ASN A 1 299 ? 18.862 23.383 -19.820 1.00 28.92 299 ASN A C 1
ATOM 2427 O O . ASN A 1 299 ? 17.753 22.850 -19.715 1.00 28.92 299 ASN A O 1
ATOM 2431 N N . PRO A 1 300 ? 19.068 24.489 -20.551 1.00 26.08 300 PRO A N 1
ATOM 2432 C CA . PRO A 1 300 ? 18.067 25.119 -21.395 1.00 26.08 300 PRO A CA 1
ATOM 2433 C C . PRO A 1 300 ? 18.033 24.414 -22.761 1.00 26.08 300 PRO A C 1
ATOM 2435 O O . PRO A 1 300 ? 18.969 24.552 -23.534 1.00 26.08 300 PRO A O 1
ATOM 2438 N N . GLY A 1 301 ? 16.961 23.678 -23.068 1.00 25.09 301 GLY A N 1
ATOM 2439 C CA . GLY A 1 301 ? 16.608 23.261 -24.438 1.00 25.09 301 GLY A CA 1
ATOM 2440 C C . GLY A 1 301 ? 17.491 22.203 -25.142 1.00 25.09 301 GLY A C 1
ATOM 2441 O O . GLY A 1 301 ? 18.656 22.435 -25.444 1.00 25.09 301 GLY A O 1
ATOM 2442 N N . GLY A 1 302 ? 16.863 21.075 -25.519 1.00 25.03 302 GLY A N 1
ATOM 2443 C CA . GLY A 1 302 ? 17.308 20.101 -26.545 1.00 25.03 302 GLY A CA 1
ATOM 2444 C C . GLY A 1 302 ? 18.448 19.138 -26.154 1.00 25.03 302 GLY A C 1
ATOM 2445 O O . GLY A 1 302 ? 19.267 19.432 -25.291 1.00 25.03 302 GLY A O 1
ATOM 2446 N N . LEU A 1 303 ? 18.615 17.936 -26.718 1.00 30.97 303 LEU A N 1
ATOM 2447 C CA . LEU A 1 303 ? 17.866 17.066 -27.642 1.00 30.97 303 LEU A CA 1
ATOM 2448 C C . LEU A 1 303 ? 18.393 15.620 -27.401 1.00 30.97 303 LEU A C 1
ATOM 2450 O O . LEU A 1 303 ? 19.475 15.472 -26.829 1.00 30.97 303 LEU A O 1
ATOM 2454 N N . ASP A 1 304 ? 17.593 14.598 -27.742 1.00 25.94 304 ASP A N 1
ATOM 2455 C CA . ASP A 1 304 ? 17.942 13.224 -28.198 1.00 25.94 304 ASP A CA 1
ATOM 2456 C C . ASP A 1 304 ? 16.939 12.172 -27.675 1.00 25.94 304 ASP A C 1
ATOM 2458 O O . ASP A 1 304 ? 16.857 11.897 -26.476 1.00 25.94 304 ASP A O 1
ATOM 2462 N N . SER A 1 305 ? 16.166 11.595 -28.604 1.00 32.72 305 SER A N 1
ATOM 2463 C CA . SER A 1 305 ? 15.026 10.687 -28.402 1.00 32.72 305 SER A CA 1
ATOM 2464 C C . SER A 1 305 ? 15.180 9.391 -29.217 1.00 32.72 305 SER A C 1
ATOM 2466 O O . SER A 1 305 ? 15.869 9.369 -30.237 1.00 32.72 305 SER A O 1
ATOM 2468 N N . PHE A 1 306 ? 14.522 8.305 -28.791 1.00 28.41 306 PHE A N 1
ATOM 2469 C CA . PHE A 1 306 ? 14.360 7.083 -29.590 1.00 28.41 306 PHE A CA 1
ATOM 2470 C C . PHE A 1 306 ? 12.909 6.942 -30.030 1.00 28.41 306 PHE A C 1
ATOM 2472 O O . PHE A 1 306 ? 11.992 7.281 -29.286 1.00 28.41 306 PHE A O 1
ATOM 2479 N N . VAL A 1 307 ? 12.708 6.412 -31.232 1.00 29.39 307 VAL A N 1
ATOM 2480 C CA . VAL A 1 307 ? 11.384 6.126 -31.771 1.00 29.39 307 VAL A CA 1
ATOM 2481 C C . VAL A 1 307 ? 11.388 4.685 -32.282 1.00 29.39 307 VAL A C 1
ATOM 2483 O O . VAL A 1 307 ? 12.317 4.266 -32.973 1.00 29.39 307 VAL A O 1
ATOM 2486 N N . VAL A 1 308 ? 10.378 3.922 -31.875 1.00 31.42 308 VAL A N 1
ATOM 2487 C CA . VAL A 1 308 ? 10.313 2.459 -31.962 1.00 31.42 308 VAL A CA 1
ATOM 2488 C C . VAL A 1 308 ? 8.902 2.112 -32.453 1.00 31.42 308 VAL A C 1
ATOM 2490 O O . VAL A 1 308 ? 7.931 2.647 -31.918 1.00 31.42 308 VAL A O 1
ATOM 2493 N N . ASP A 1 309 ? 8.765 1.322 -33.524 1.00 31.41 309 ASP A N 1
ATOM 2494 C CA . ASP A 1 309 ? 7.450 0.885 -34.019 1.00 31.41 309 ASP A CA 1
ATOM 2495 C C . ASP A 1 309 ? 6.855 -0.240 -33.145 1.00 31.41 309 ASP A C 1
ATOM 2497 O O . ASP A 1 309 ? 7.485 -0.710 -32.197 1.00 31.41 309 ASP A O 1
ATOM 2501 N N . ARG A 1 310 ? 5.633 -0.698 -33.466 1.00 33.19 310 ARG A N 1
ATOM 2502 C CA . ARG A 1 310 ? 4.920 -1.746 -32.705 1.00 33.19 310 ARG A CA 1
ATOM 2503 C C . ARG A 1 310 ? 5.672 -3.083 -32.573 1.00 33.19 310 ARG A C 1
ATOM 2505 O O . ARG A 1 310 ? 5.241 -3.900 -31.767 1.00 33.19 310 ARG A O 1
ATOM 2512 N N . LYS A 1 311 ? 6.735 -3.316 -33.346 1.00 37.59 311 LYS A N 1
ATOM 2513 C CA . LYS A 1 311 ? 7.546 -4.542 -33.389 1.00 37.59 311 LYS A CA 1
ATOM 2514 C C . LYS A 1 311 ? 9.053 -4.255 -33.430 1.00 37.59 311 LYS A C 1
ATOM 2516 O O . LYS A 1 311 ? 9.828 -5.098 -33.869 1.00 37.59 311 LYS A O 1
ATOM 2521 N N . THR A 1 312 ? 9.492 -3.061 -33.039 1.00 41.28 312 THR A N 1
ATOM 2522 C CA . THR A 1 312 ? 10.903 -2.699 -33.167 1.00 41.28 312 THR A CA 1
ATOM 2523 C C . THR A 1 312 ? 11.667 -3.206 -31.954 1.00 41.28 312 THR A C 1
ATOM 2525 O O . THR A 1 312 ? 11.402 -2.830 -30.812 1.00 41.28 312 THR A O 1
ATOM 2528 N N . TYR A 1 313 ? 12.664 -4.035 -32.227 1.00 43.91 313 TYR A N 1
ATOM 2529 C CA . TYR A 1 313 ? 13.543 -4.598 -31.220 1.00 43.91 313 TYR A CA 1
ATOM 2530 C C . TYR A 1 313 ? 14.855 -3.819 -31.154 1.00 43.91 313 TYR A C 1
ATOM 2532 O O . TYR A 1 313 ? 15.363 -3.322 -32.166 1.00 43.91 313 TYR A O 1
ATOM 2540 N N . ALA A 1 314 ? 15.425 -3.694 -29.957 1.00 41.47 314 ALA A N 1
ATOM 2541 C CA . ALA A 1 314 ? 16.642 -2.923 -29.783 1.00 41.47 314 ALA A CA 1
ATOM 2542 C C . ALA A 1 314 ? 17.652 -3.615 -28.867 1.00 41.47 314 ALA A C 1
ATOM 2544 O O . ALA A 1 314 ? 17.321 -4.207 -27.844 1.00 41.47 314 ALA A O 1
ATOM 2545 N N . VAL A 1 315 ? 18.921 -3.525 -29.246 1.00 35.88 315 VAL A N 1
ATOM 2546 C CA . VAL A 1 315 ? 20.041 -4.126 -28.525 1.00 35.88 315 VAL A CA 1
ATOM 2547 C C . VAL A 1 315 ? 20.758 -3.035 -27.756 1.00 35.88 315 VAL A C 1
ATOM 2549 O O . VAL A 1 315 ? 20.972 -1.935 -28.259 1.00 35.88 315 VAL A O 1
ATOM 2552 N N . LEU A 1 316 ? 21.118 -3.325 -26.515 1.00 38.00 316 LEU A N 1
ATOM 2553 C CA . LEU A 1 316 ? 21.854 -2.397 -25.669 1.00 38.00 316 LEU A CA 1
ATOM 2554 C C . LEU A 1 316 ? 23.330 -2.399 -26.109 1.00 38.00 316 LEU A C 1
ATOM 2556 O O . LEU A 1 316 ? 23.938 -3.458 -26.198 1.00 38.00 316 LEU A O 1
ATOM 2560 N N . ASP A 1 317 ? 23.900 -1.233 -26.417 1.00 33.09 317 ASP A N 1
ATOM 2561 C CA . ASP A 1 317 ? 25.292 -1.081 -26.892 1.00 33.09 317 ASP A CA 1
ATOM 2562 C C . ASP A 1 317 ? 26.188 -0.436 -25.817 1.00 33.09 317 ASP A C 1
ATOM 2564 O O . ASP A 1 317 ? 27.041 0.402 -26.100 1.00 33.09 317 ASP A O 1
ATOM 2568 N N . THR A 1 318 ? 25.936 -0.732 -24.535 1.00 34.91 318 THR A N 1
ATOM 2569 C CA . THR A 1 318 ? 26.718 -0.182 -23.412 1.00 34.91 318 THR A CA 1
ATOM 2570 C C . THR A 1 318 ? 26.573 -1.005 -22.131 1.00 34.91 318 THR A C 1
ATOM 2572 O O . THR A 1 318 ? 25.589 -1.704 -21.930 1.00 34.91 318 THR A O 1
ATOM 2575 N N . GLU A 1 319 ? 27.546 -0.881 -21.227 1.00 31.72 319 GLU A N 1
ATOM 2576 C CA . GLU A 1 319 ? 27.531 -1.527 -19.913 1.00 31.72 319 GLU A CA 1
ATOM 2577 C C . GLU A 1 319 ? 26.553 -0.861 -18.929 1.00 31.72 319 GLU A C 1
ATOM 2579 O O . GLU A 1 319 ? 26.508 0.365 -18.798 1.00 31.72 319 GLU A O 1
ATOM 2584 N N . LEU A 1 320 ? 25.819 -1.693 -18.184 1.00 32.16 320 LEU A N 1
ATOM 2585 C CA . LEU A 1 320 ? 24.889 -1.313 -17.118 1.00 32.16 320 LEU A CA 1
ATOM 2586 C C . LEU A 1 320 ? 25.514 -1.556 -15.738 1.00 32.16 320 LEU A C 1
ATOM 2588 O O . LEU A 1 320 ? 25.954 -2.667 -15.450 1.00 32.16 320 LEU A O 1
ATOM 2592 N N . TYR A 1 321 ? 25.473 -0.557 -14.850 1.00 31.73 321 TYR A N 1
ATOM 2593 C CA . TYR A 1 321 ? 25.716 -0.763 -13.415 1.00 31.73 321 TYR A CA 1
ATOM 2594 C C . TYR A 1 321 ? 24.655 -0.033 -12.590 1.00 31.73 321 TYR A C 1
ATOM 2596 O O . TYR A 1 321 ? 24.283 1.091 -12.924 1.00 31.73 321 TYR A O 1
ATOM 2604 N N . PHE A 1 322 ? 24.194 -0.679 -11.518 1.00 31.36 322 PHE A N 1
ATOM 2605 C CA . PHE A 1 322 ? 23.089 -0.222 -10.672 1.00 31.36 322 PHE A CA 1
ATOM 2606 C C . PHE A 1 322 ? 23.595 0.592 -9.468 1.00 31.36 322 PHE A C 1
ATOM 2608 O O . PHE A 1 322 ? 24.535 0.176 -8.794 1.00 31.36 322 PHE A O 1
ATOM 2615 N N . GLY A 1 323 ? 22.973 1.749 -9.224 1.00 38.59 323 GLY A N 1
ATOM 2616 C CA . GLY A 1 323 ? 23.363 2.778 -8.250 1.00 38.59 323 GLY A CA 1
ATOM 2617 C C . GLY A 1 323 ? 23.122 4.180 -8.826 1.00 38.59 323 GLY A C 1
ATOM 2618 O O . GLY A 1 323 ? 22.451 4.290 -9.852 1.00 38.59 323 GLY A O 1
ATOM 2619 N N . ASN A 1 324 ? 23.685 5.232 -8.215 1.00 27.09 324 ASN A N 1
ATOM 2620 C CA . ASN A 1 324 ? 23.505 6.636 -8.625 1.00 27.09 324 ASN A CA 1
ATOM 2621 C C . ASN A 1 324 ? 24.207 6.952 -9.965 1.00 27.09 324 ASN A C 1
ATOM 2623 O O . ASN A 1 324 ? 25.230 7.625 -10.032 1.00 27.09 324 ASN A O 1
ATOM 2627 N N . LEU A 1 325 ? 23.558 6.448 -11.014 1.00 38.31 325 LEU A N 1
ATOM 2628 C CA . LEU A 1 325 ? 23.447 6.892 -12.398 1.00 38.31 325 LEU A CA 1
ATOM 2629 C C . LEU A 1 325 ? 24.507 6.439 -13.396 1.00 38.31 325 LEU A C 1
ATOM 2631 O O . LEU A 1 325 ? 25.688 6.771 -13.320 1.00 38.31 325 LEU A O 1
ATOM 2635 N N . LYS A 1 326 ? 24.011 5.718 -14.414 1.00 32.06 326 LYS A N 1
ATOM 2636 C CA . LYS A 1 326 ? 24.699 5.398 -15.668 1.00 32.06 326 LYS A CA 1
ATOM 2637 C C . LYS A 1 326 ? 23.723 5.383 -16.854 1.00 32.06 326 LYS A C 1
ATOM 2639 O O . LYS A 1 326 ? 22.523 5.173 -16.702 1.00 32.06 326 LYS A O 1
ATOM 2644 N N . LYS A 1 327 ? 24.290 5.648 -18.034 1.00 36.94 327 LYS A N 1
ATOM 2645 C CA . LYS A 1 327 ? 23.651 5.923 -19.332 1.00 36.94 327 LYS A CA 1
ATOM 2646 C C . LYS A 1 327 ? 23.363 4.627 -20.101 1.00 36.94 327 LYS A C 1
ATOM 2648 O O . LYS A 1 327 ? 24.225 3.757 -20.160 1.00 36.94 327 LYS A O 1
ATOM 2653 N N . ILE A 1 328 ? 22.202 4.536 -20.753 1.00 34.53 328 ILE A N 1
ATOM 2654 C CA . ILE A 1 328 ? 21.864 3.450 -21.687 1.00 34.53 328 ILE A CA 1
ATOM 2655 C C . ILE A 1 328 ? 21.932 3.993 -23.120 1.00 34.53 328 ILE A C 1
ATOM 2657 O O . ILE A 1 328 ? 21.271 4.974 -23.452 1.00 34.53 328 ILE A O 1
ATOM 2661 N N . ARG A 1 329 ? 22.739 3.358 -23.972 1.00 34.31 329 ARG A N 1
ATOM 2662 C CA . ARG A 1 329 ? 22.788 3.561 -25.422 1.00 34.31 329 ARG A CA 1
ATOM 2663 C C . ARG A 1 329 ? 22.087 2.369 -26.058 1.00 34.31 329 ARG A C 1
ATOM 2665 O O . ARG A 1 329 ? 22.502 1.228 -25.870 1.00 34.31 329 ARG A O 1
ATOM 2672 N N . VAL A 1 330 ? 21.005 2.648 -26.771 1.00 35.62 330 VAL A N 1
ATOM 2673 C CA . VAL A 1 330 ? 20.172 1.642 -27.426 1.00 35.62 330 VAL A CA 1
ATOM 2674 C C . VAL A 1 330 ? 20.482 1.659 -28.919 1.00 35.62 330 VAL A C 1
ATOM 2676 O O . VAL A 1 330 ? 20.356 2.692 -29.572 1.00 35.62 330 VAL A O 1
ATOM 2679 N N . LYS A 1 331 ? 20.905 0.522 -29.465 1.00 35.03 331 LYS A N 1
ATOM 2680 C CA . LYS A 1 331 ? 21.100 0.300 -30.894 1.00 35.03 331 LYS A CA 1
ATOM 2681 C C . LYS A 1 331 ? 19.892 -0.455 -31.433 1.00 35.03 331 LYS A C 1
ATOM 2683 O O . LYS A 1 331 ? 19.722 -1.646 -31.193 1.00 35.03 331 LYS A O 1
ATOM 2688 N N . VAL A 1 332 ? 19.033 0.256 -32.152 1.00 37.78 332 VAL A N 1
ATOM 2689 C CA . VAL A 1 332 ? 17.873 -0.340 -32.821 1.00 37.78 332 VAL A CA 1
ATOM 2690 C C . VAL A 1 332 ? 18.365 -1.251 -33.946 1.00 37.78 332 VAL A C 1
ATOM 2692 O O . VAL A 1 332 ? 19.091 -0.798 -34.834 1.00 37.78 332 VAL A O 1
ATOM 2695 N N . LEU A 1 333 ? 17.985 -2.529 -33.906 1.00 33.38 333 LEU A N 1
ATOM 2696 C CA . LEU A 1 333 ? 18.206 -3.450 -35.015 1.00 33.38 333 LEU A CA 1
ATOM 2697 C C . LEU A 1 333 ? 16.918 -3.475 -35.837 1.00 33.38 333 LEU A C 1
ATOM 2699 O O . LEU A 1 333 ? 15.954 -4.129 -35.457 1.00 33.38 333 LEU A O 1
ATOM 2703 N N . SER A 1 334 ? 16.879 -2.722 -36.938 1.00 35.09 334 SER A N 1
ATOM 2704 C CA . SER A 1 334 ? 15.797 -2.881 -37.909 1.00 35.09 334 SER A CA 1
ATOM 2705 C C . SER A 1 334 ? 16.008 -4.172 -38.695 1.00 35.09 334 SER A C 1
ATOM 2707 O O . SER A 1 334 ? 17.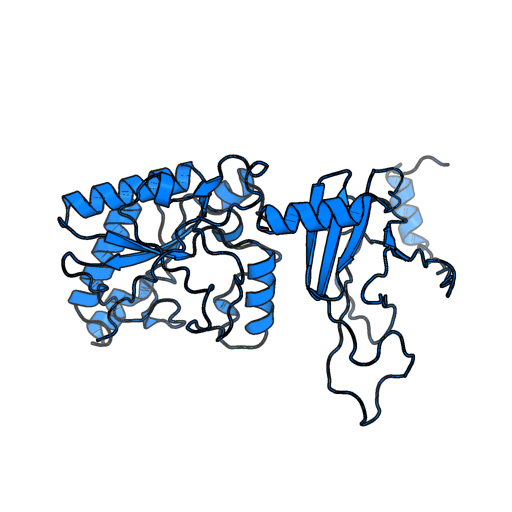134 -4.497 -39.087 1.00 35.09 334 SER A O 1
ATOM 2709 N N . ASP A 1 335 ? 14.919 -4.875 -38.983 1.00 32.34 335 ASP A N 1
ATOM 2710 C CA . ASP A 1 335 ? 14.818 -5.888 -40.031 1.00 32.34 335 ASP A CA 1
ATOM 2711 C C . ASP A 1 335 ? 14.914 -5.224 -41.420 1.00 32.34 335 ASP A C 1
ATOM 2713 O O . ASP A 1 335 ? 14.032 -5.269 -42.271 1.00 32.34 335 ASP A O 1
ATOM 2717 N N . GLY A 1 336 ? 16.048 -4.568 -41.662 1.00 32.97 336 GLY A N 1
ATOM 2718 C CA . GLY A 1 336 ? 16.497 -4.234 -43.003 1.00 32.97 336 GLY A CA 1
ATOM 2719 C C . GLY A 1 336 ? 15.845 -3.037 -43.692 1.00 32.97 336 GLY A C 1
ATOM 2720 O O . GLY A 1 336 ? 16.095 -2.882 -44.883 1.00 32.97 336 GLY A O 1
ATOM 2721 N N . THR A 1 337 ? 15.088 -2.148 -43.029 1.00 27.19 337 THR A N 1
ATOM 2722 C CA . THR A 1 337 ? 14.499 -0.992 -43.753 1.00 27.19 337 THR A CA 1
ATOM 2723 C C . THR A 1 337 ? 14.700 0.413 -43.190 1.00 27.19 337 THR A C 1
ATOM 2725 O O . THR A 1 337 ? 14.157 1.343 -43.780 1.00 27.19 337 THR A O 1
ATOM 2728 N N . ARG A 1 338 ? 15.562 0.648 -42.185 1.00 27.59 338 ARG A N 1
ATOM 2729 C CA . ARG A 1 338 ? 16.199 1.974 -41.960 1.00 27.59 338 ARG A CA 1
ATOM 2730 C C . ARG A 1 338 ? 17.347 1.900 -40.943 1.00 27.59 338 ARG A C 1
ATOM 2732 O O . ARG A 1 338 ? 17.159 1.479 -39.805 1.00 27.59 338 ARG A O 1
ATOM 2739 N N . LYS A 1 339 ? 18.538 2.346 -41.360 1.00 23.53 339 LYS A N 1
ATOM 2740 C CA . LYS A 1 339 ? 19.707 2.617 -40.505 1.00 23.53 339 LYS A CA 1
ATOM 2741 C C . LYS A 1 339 ? 19.497 3.942 -39.766 1.00 23.53 339 LYS A C 1
ATOM 2743 O O . LYS A 1 339 ? 19.209 4.946 -40.413 1.00 23.53 339 LYS A O 1
ATOM 2748 N N . VAL A 1 340 ? 19.749 3.973 -38.459 1.00 27.25 340 VAL A N 1
ATOM 2749 C CA . VAL A 1 340 ? 20.035 5.221 -37.738 1.00 27.25 340 VAL A CA 1
ATOM 2750 C C . VAL A 1 340 ? 21.425 5.088 -37.122 1.00 27.25 340 VAL A C 1
ATOM 2752 O O . VAL A 1 340 ? 21.626 4.337 -36.175 1.00 27.25 340 VAL A O 1
ATOM 2755 N N . SER A 1 341 ? 22.396 5.787 -37.706 1.00 24.61 341 SER A N 1
ATOM 2756 C CA . SER A 1 341 ? 23.715 6.033 -37.120 1.00 24.61 341 SER A CA 1
ATOM 2757 C C . SER A 1 341 ? 23.771 7.489 -36.683 1.00 24.61 341 SER A C 1
ATOM 2759 O O . SER A 1 341 ? 23.535 8.352 -37.524 1.00 24.61 341 SER A O 1
ATOM 2761 N N . HIS A 1 342 ? 24.118 7.765 -35.429 1.00 25.88 342 HIS A N 1
ATOM 2762 C CA . HIS A 1 342 ? 24.707 9.049 -35.048 1.00 25.88 342 HIS A CA 1
ATOM 2763 C C . HIS A 1 342 ? 25.835 8.792 -34.044 1.00 25.88 342 HIS A C 1
ATOM 2765 O O . HIS A 1 342 ? 25.601 8.265 -32.956 1.00 25.88 342 HIS A O 1
ATOM 2771 N N . ASP A 1 343 ? 27.053 9.148 -34.454 1.00 27.89 343 ASP A N 1
ATOM 2772 C CA . ASP A 1 343 ? 28.171 9.431 -33.557 1.00 27.89 343 ASP A CA 1
ATOM 2773 C C . ASP A 1 343 ? 27.849 10.689 -32.741 1.00 27.89 343 ASP A C 1
ATOM 2775 O O . ASP A 1 343 ? 27.263 11.639 -33.262 1.00 27.89 343 ASP A O 1
ATOM 2779 N N . LEU A 1 344 ? 28.258 10.720 -31.471 1.00 25.89 344 LEU A N 1
ATOM 2780 C CA . LEU A 1 344 ? 28.245 11.934 -30.652 1.00 25.89 344 LEU A CA 1
ATOM 2781 C C . LEU A 1 344 ? 29.592 12.074 -29.940 1.00 25.89 344 LEU A C 1
ATOM 2783 O O . LEU A 1 344 ? 29.988 11.190 -29.179 1.00 25.89 344 LEU A O 1
ATOM 2787 N N . HIS A 1 345 ? 30.256 13.192 -30.240 1.00 23.34 345 HIS A N 1
ATOM 2788 C CA . HIS A 1 345 ? 31.574 13.622 -29.774 1.00 23.34 345 HIS A CA 1
ATOM 2789 C C . HIS A 1 345 ? 31.623 14.031 -28.288 1.00 23.34 345 HIS A C 1
ATOM 2791 O O . HIS A 1 345 ? 30.614 14.391 -27.678 1.00 23.34 345 HIS A O 1
ATOM 2797 N N . ASP A 1 346 ? 32.848 13.987 -27.757 1.00 24.58 346 ASP A N 1
ATOM 2798 C CA . ASP A 1 346 ? 33.290 14.219 -26.377 1.00 24.58 346 ASP A CA 1
ATOM 2799 C C . ASP A 1 346 ? 33.125 15.656 -25.849 1.00 24.58 346 ASP A C 1
ATOM 2801 O O . ASP A 1 346 ? 33.042 16.623 -26.609 1.00 24.58 346 ASP A O 1
ATOM 2805 N N . ARG A 1 347 ? 33.220 15.815 -24.516 1.00 29.92 347 ARG A N 1
ATOM 2806 C CA . ARG A 1 347 ? 33.625 17.085 -23.891 1.00 29.92 347 ARG A CA 1
ATOM 2807 C C . ARG A 1 347 ? 34.895 16.917 -23.048 1.00 29.92 347 ARG A C 1
ATOM 2809 O O . ARG A 1 347 ? 35.034 15.964 -22.289 1.00 29.92 347 ARG A O 1
ATOM 2816 N N . LEU A 1 348 ? 35.764 17.921 -23.190 1.00 28.17 348 LEU A N 1
ATOM 2817 C CA . LEU A 1 348 ? 37.087 18.099 -22.590 1.00 28.17 348 LEU A CA 1
ATOM 2818 C C . LEU A 1 348 ? 37.075 18.434 -21.086 1.00 28.17 348 LEU A C 1
ATOM 2820 O O . LEU A 1 348 ? 36.224 19.189 -20.605 1.00 28.17 348 LEU A O 1
ATOM 2824 N N . ILE A 1 349 ? 38.098 17.902 -20.413 1.00 30.42 349 ILE A N 1
ATOM 2825 C CA . ILE A 1 349 ? 38.517 18.115 -19.019 1.00 30.42 349 ILE A CA 1
ATOM 2826 C C . ILE A 1 349 ? 39.247 19.465 -18.899 1.00 30.42 349 ILE A C 1
ATOM 2828 O O . ILE A 1 349 ? 39.978 19.852 -19.814 1.00 30.42 349 ILE A O 1
ATOM 2832 N N . THR A 1 350 ? 39.077 20.185 -17.787 1.00 37.28 350 THR A N 1
ATOM 2833 C CA . THR A 1 350 ? 39.800 21.447 -17.530 1.00 37.28 350 THR A CA 1
ATOM 2834 C C . THR A 1 350 ? 41.196 21.218 -16.913 1.00 37.28 350 THR A C 1
ATOM 2836 O O . THR A 1 350 ? 41.414 20.210 -16.237 1.00 37.28 350 THR A O 1
ATOM 2839 N N . PRO A 1 351 ? 42.173 22.130 -17.109 1.00 34.53 351 PRO A N 1
ATOM 2840 C CA . PRO A 1 351 ? 43.536 21.977 -16.578 1.00 34.53 351 PRO A CA 1
ATOM 2841 C C . PRO A 1 351 ? 43.626 21.798 -15.049 1.00 34.53 351 PRO A C 1
ATOM 2843 O O . PRO A 1 351 ? 44.502 21.073 -14.571 1.00 34.53 351 PRO A O 1
ATOM 2846 N N . GLU A 1 352 ? 42.720 22.399 -14.271 1.00 37.69 352 GLU A N 1
ATOM 2847 C CA . GLU A 1 352 ? 42.631 22.201 -12.817 1.00 37.69 352 GLU A CA 1
ATOM 2848 C C . GLU A 1 352 ? 42.183 20.780 -12.422 1.00 37.69 352 GLU A C 1
ATOM 2850 O O . GLU A 1 352 ? 42.681 20.226 -11.441 1.00 37.69 352 GLU A O 1
ATOM 2855 N N . GLU A 1 353 ? 41.302 20.153 -13.207 1.00 39.19 353 GLU A N 1
ATOM 2856 C CA . GLU A 1 353 ? 40.787 18.796 -12.957 1.00 39.19 353 GLU A CA 1
ATOM 2857 C C . GLU A 1 353 ? 41.845 17.716 -13.251 1.00 39.19 353 GLU A C 1
ATOM 2859 O O . GLU A 1 353 ? 41.893 16.687 -12.573 1.00 39.19 353 GLU A O 1
ATOM 2864 N N . ILE A 1 354 ? 42.764 17.980 -14.189 1.00 39.44 354 ILE A N 1
ATOM 2865 C CA . ILE A 1 354 ? 43.920 17.113 -14.477 1.00 39.44 354 ILE A CA 1
ATOM 2866 C C . ILE A 1 354 ? 44.922 17.123 -13.309 1.00 39.44 354 ILE A C 1
ATOM 2868 O O . ILE A 1 354 ? 45.452 16.071 -12.946 1.00 39.44 354 ILE A O 1
ATOM 2872 N N . LYS A 1 355 ? 45.149 18.277 -12.664 1.00 37.34 355 LYS A N 1
ATOM 2873 C CA . LYS A 1 355 ? 46.087 18.387 -11.529 1.00 37.34 355 LYS A CA 1
ATOM 2874 C C . LYS A 1 355 ? 45.626 17.620 -10.286 1.00 37.34 355 LYS A C 1
ATOM 2876 O O . LYS A 1 355 ? 46.464 17.043 -9.600 1.00 37.34 355 LYS A O 1
ATOM 2881 N N . ILE A 1 356 ? 44.319 17.583 -10.018 1.00 41.44 356 ILE A N 1
ATOM 2882 C CA . ILE A 1 356 ? 43.734 16.871 -8.866 1.00 41.44 356 ILE A CA 1
ATOM 2883 C C . ILE A 1 356 ? 43.730 15.352 -9.105 1.00 41.44 356 ILE A C 1
ATOM 2885 O O . ILE A 1 356 ? 44.085 14.576 -8.218 1.00 41.44 356 ILE A O 1
ATOM 2889 N N . ALA A 1 357 ? 43.418 14.911 -10.327 1.00 35.47 357 ALA A N 1
ATOM 2890 C CA . ALA A 1 357 ? 43.426 13.491 -10.678 1.00 35.47 357 ALA A CA 1
ATOM 2891 C C . ALA A 1 357 ? 44.843 12.872 -10.676 1.00 35.47 357 ALA A C 1
ATOM 2893 O O . ALA A 1 357 ? 45.009 11.709 -10.304 1.00 35.47 357 ALA A O 1
ATOM 2894 N N . GLN A 1 358 ? 45.876 13.647 -11.035 1.00 37.53 358 GLN A N 1
ATOM 2895 C CA . GLN A 1 358 ? 47.278 13.204 -10.994 1.00 37.53 358 GLN A CA 1
ATOM 2896 C C . GLN A 1 358 ? 47.835 13.085 -9.565 1.00 37.53 358 GLN A C 1
ATOM 2898 O O . GLN A 1 358 ? 48.683 12.225 -9.321 1.00 37.53 358 GLN A O 1
ATOM 2903 N N . SER A 1 359 ? 47.351 13.887 -8.607 1.00 39.25 359 SER A N 1
ATOM 2904 C CA . SER A 1 359 ? 47.798 13.796 -7.208 1.00 39.25 359 SER A CA 1
ATOM 2905 C C . SER A 1 359 ? 47.290 12.554 -6.468 1.00 39.25 359 SER A C 1
ATOM 2907 O O . SER A 1 359 ? 47.915 12.143 -5.493 1.00 39.25 359 SER A O 1
ATOM 2909 N N . GLU A 1 360 ? 46.213 11.920 -6.946 1.00 39.25 360 GLU A N 1
ATOM 2910 C CA . GLU A 1 360 ? 45.588 10.761 -6.285 1.00 39.25 360 GLU A CA 1
ATOM 2911 C C . GLU A 1 360 ? 45.891 9.401 -6.949 1.00 39.25 360 GLU A C 1
ATOM 2913 O O . GLU A 1 360 ? 45.402 8.375 -6.487 1.00 39.25 360 GLU A O 1
ATOM 2918 N N . LYS A 1 361 ? 46.733 9.351 -7.999 1.00 40.31 361 LYS A N 1
ATOM 2919 C CA . LYS A 1 361 ? 47.145 8.109 -8.706 1.00 40.31 361 LYS A CA 1
ATOM 2920 C C . LYS A 1 361 ? 45.980 7.207 -9.176 1.00 40.31 361 LYS A C 1
ATOM 2922 O O . LYS A 1 361 ? 46.119 5.988 -9.225 1.00 40.31 361 LYS A O 1
ATOM 2927 N N . LEU A 1 362 ? 44.836 7.780 -9.553 1.00 35.28 362 LEU A N 1
ATOM 2928 C CA . LEU A 1 362 ? 43.616 7.013 -9.865 1.00 35.28 362 LEU A CA 1
ATOM 2929 C C . LEU A 1 362 ? 43.488 6.511 -11.321 1.00 35.28 362 LEU A C 1
ATOM 2931 O O . LEU A 1 362 ? 42.437 5.981 -11.674 1.00 35.28 362 LEU A O 1
ATOM 2935 N N . TRP A 1 363 ? 44.509 6.658 -12.172 1.00 34.91 363 TRP A N 1
ATOM 2936 C CA . TRP A 1 363 ? 44.519 6.120 -13.543 1.00 34.91 363 TRP A CA 1
ATOM 2937 C C . TRP A 1 363 ? 45.877 5.466 -13.851 1.00 34.91 363 TRP A C 1
ATOM 2939 O O . TRP A 1 363 ? 46.922 6.065 -13.597 1.00 34.91 363 TRP A O 1
ATOM 2949 N N . THR A 1 364 ? 45.862 4.255 -14.416 1.00 30.19 364 THR A N 1
ATOM 2950 C CA . THR A 1 364 ? 46.990 3.673 -15.165 1.00 30.19 364 THR A CA 1
ATOM 2951 C C . THR A 1 364 ? 46.494 3.305 -16.553 1.00 30.19 364 THR A C 1
ATOM 2953 O O . THR A 1 364 ? 45.457 2.652 -16.672 1.00 30.19 364 THR A O 1
ATOM 2956 N N . ASP A 1 365 ? 47.227 3.760 -17.564 1.00 33.22 365 ASP A N 1
ATOM 2957 C CA . ASP A 1 365 ? 46.848 3.735 -18.976 1.00 33.22 365 ASP A CA 1
ATOM 2958 C C . ASP A 1 365 ? 46.586 2.322 -19.520 1.00 33.22 365 ASP A C 1
ATOM 2960 O O . ASP A 1 365 ? 47.422 1.428 -19.363 1.00 33.22 365 ASP A O 1
ATOM 2964 N N . ALA A 1 366 ? 45.453 2.159 -20.209 1.00 32.06 366 ALA A N 1
ATOM 2965 C CA . ALA A 1 366 ? 45.388 1.800 -21.633 1.00 32.06 366 ALA A CA 1
ATOM 2966 C C . ALA A 1 366 ? 43.947 1.944 -22.149 1.00 32.06 366 ALA A C 1
ATOM 2968 O O . ALA A 1 366 ? 43.055 1.242 -21.617 1.00 32.06 366 ALA A O 1
#

Radius of gyration: 24.78 Å; Cα contacts (8 Å, |Δi|>4): 542; chains: 1; bounding box: 72×44×65 Å

Mean predicted aligned error: 13.64 Å

pLDDT: mean 71.2, std 27.97, range [22.02, 98.88]

Nearest PDB structures (foldseek):
  1r44-assembly2_B  TM=8.544E-01  e=3.464E-13  Enterococcus faecium
  6akv-assembly1_A  TM=6.736E-01  e=2.139E-04  Bacillus phage B4

Secondary structure (DSSP, 8-state):
----------SSPPPBS-TTSTTEEEHHHH-TTSEE--GGGSS-STTSS-SSTT--S-EEEHHHHHHHHHHHHHHHHHSTT-EEEEEES---HHHHHHHHHHHTTSGGGGGS--TTT--GGGGT-EEEEEEE-TTSPBP--SS-TT--SGGG-GGGHHHHHHTTSS-HHHHHHHHHHHHHHHHTT-EE-SS-SSEEESS-HHHHHHH--------BHHHHHHHHHHHTTS---TTSEEEEEETTTTEEEEEETTEEEEEEE----SSTT----S-SSSS------------SSS--PPP-S--------TT-EEEE-S----SS-----EEEE-SSS----------PPPHHHHHHHHHTT-----

Sequence (366 aa):
NCAVVIPAWSDQPVQYNIEHLEDIVDITQINNLILVNLAYSTTNNFLHEDVYGDLQTCYLRKEAAEKLNRAQTILDKKREGFRLIVYDGLRPRDVQYKMWHIVKGTAQQEYVADPEEGSIHNFGAAVDLSIVDDQGNLLDMGTPFDYFGDLAQPRYEKRFLKENKLTKKHVENRKLLRQVMEEAGFEGIVDEWWHFNAFPPAEVKRRYKIVEFLLPLSKMKTVLDESEGLSRDKNGFCILVNGSEKKLYLLKNNSIKLMFDIAIGEQGLGKTKEGDHKTPLGDYTIKWMVSRNGPLKQNPGGLDSFVVDRKTYAVLDTELYFGNLKKIRVKVLSDGTRKVSHDLHDRLITPEEIKIAQSEKLWTDA